Protein 1U20 (pdb70)

Solvent-accessible surface area: 18118 Å² total; per-residue (Å²): 206,93,75,74,51,97,120,16,62,57,129,114,1,53,85,75,95,76,63,48,12,6,0,27,1,0,0,5,0,57,10,158,45,107,0,91,124,136,19,67,10,101,45,2,0,1,0,3,0,42,36,6,0,40,0,0,5,1,6,13,144,13,70,54,222,87,39,61,6,22,101,11,0,24,58,46,0,72,91,14,0,2,88,21,2,71,126,19,66,11,62,62,121,17,44,88,30,4,31,10,67,44,72,116,70,31,22,0,26,0,2,1,3,35,98,15,129,53,84,56,0,82,118,2,10,41,52,5,25,122,10,125,10,33,3,29,40,2,4,6,21,1,21,5,1,8,18,61,30,195,89,191,49,0,0,0,0,4,0,0,53,9,32,23,49,48,22,4,58,67,12,0,32,90,0,0,89,46,43,147,15,13,136,93,86,66,6,94,82,10,33,138,15,9,153,111,101,122,138,32,66,46,130,98,0,74,125,64,149,67,38,105,8,8,0,29,0,0,0,7,0,54,8,158,44,111,0,105,130,135,13,64,10,103,46,2,0,4,1,5,0,34,40,7,0,46,0,0,2,3,5,13,134,9,78,60,221,107,35,62,4,25,59,5,0,92,125,38,2,79,70,8,2,1,76,4,6,64,88,9,103,10,53,111,124,16,38,94,41,5,17,4,120,60,153,124,53,101,34,1,29,0,3,0,4,30,101,12,144,55,96,39,0,81,82,2,10,40,54,6,33,114,9,150,3,34,3,43,54,2,4,5,22,1,20,5,2,9,19,60,33,181,93,174,44,0,0,0,0,0,0,1,51,10,31,25,49,72,40,4,65,67,11,0,33,87,0,0,104,60,50,72,15,11,140,93,85,67,7,99,87,8,36,152,16,19,147,118

CATH classification: 3.90.79.10

InterPro domains:
  IPR000086 NUDIX hydrolase domain [PS51462] (39-187)
  IPR015797 NUDIX hydrolase-like domain superfamily [SSF55811] (31-191)
  IPR054754 U8 snoRNA-decapping enzyme NudT16 [PF22327] (34-195)
  IPR054754 U8 snoRNA-decapping enzyme NudT16 [PTHR31699] (18-210)

GO terms:
  GO:0050897 cobalt ion binding (F, IDA)
  GO:0000287 magnesium ion binding (F, IDA)
  GO:0005634 nucleus (C, IDA)
  GO:0005730 nucleolus (C, IDA)
  GO:0030145 manganese ion binding (F, IDA)
  GO:0030515 snoRNA binding (F, IDA)
  GO:0042803 protein homodimerization activity (F, IDA)
  GO:2000233 negative regulation of rRNA processing (P, IDA)
  GO:0016077 sno(s)RNA catabolic process (P, IDA)
  GO:0140933 5'-(N(7)-methylguanosine 5'-triphospho)-[mRNA] hydrolase activity (F, IDA)

Secondary structure (DSSP, 8-state):
----SEE--HHHHHS-SS-EEEEEEEEEEE---EETTTEE--EEEEEEEETTS-EE-SEEEE-TTTS-HHHHHHHHHHHHH-GGGGG----GGGEEEEEEE-TTS-EEEEEEEEE--HHHHHHHHHHHTTSTTBTTTEEEEEEPP-SB-TTSSTBHHHHTTS-B-TTHHHHHHHHHHHTTSS-HHHHHHHHHHHH-/-EEE-HHHHHH-SS-EEEEEEEEEEEEEEEETTTEEEEEEEEEEEETTS-EE-SEEE--TTTS-HHHHHHHHHHHHH-GGGGG----GGGEEEEEEE-SSS-EEEEEEEEE--HHHHHHHHHHHTTSTTBTTTEEEEEEPP--B-TTSSTBHHHHTTS-B-TTHHHHHHHHHHHTTSS-HHHHHHHHHHHT-

Structure (mmCIF, N/CA/C/O backbone):
data_1U20
#
_entry.id   1U20
#
_cell.length_a   49.188
_cell.length_b   82.990
_cell.length_c   111.063
_cell.angle_alpha   90.00
_cell.angle_beta   90.00
_cell.angle_gamma   90.00
#
_symmetry.space_group_name_H-M   'P 21 21 21'
#
loop_
_entity.id
_entity.type
_entity.pdbx_description
1 polymer 'U8 snoRNA-binding protein X29'
2 non-polymer GLYCEROL
3 water water
#
loop_
_atom_site.group_PDB
_atom_site.id
_atom_site.type_symbol
_atom_site.label_atom_id
_atom_site.label_alt_id
_atom_site.label_comp_id
_atom_site.label_asym_id
_atom_site.label_entity_id
_atom_site.label_seq_id
_atom_site.pdbx_PDB_ins_code
_atom_site.Cartn_x
_atom_site.Cartn_y
_atom_site.Cartn_z
_atom_site.occupancy
_atom_site.B_iso_or_equiv
_atom_site.auth_seq_id
_atom_site.auth_comp_id
_atom_site.auth_asym_id
_atom_site.auth_atom_id
_atom_site.pdbx_PDB_model_num
ATOM 1 N N . ASP A 1 14 ? 46.131 63.335 8.290 1.00 67.37 14 ASP A N 1
ATOM 2 C CA . ASP A 1 14 ? 45.414 64.311 9.177 1.00 67.26 14 ASP A CA 1
ATOM 3 C C . ASP A 1 14 ? 43.895 64.196 9.093 1.00 67.73 14 ASP A C 1
ATOM 4 O O . ASP A 1 14 ? 43.185 64.595 10.019 1.00 67.83 14 ASP A O 1
ATOM 9 N N . LYS A 1 15 ? 43.404 63.668 7.975 1.00 68.02 15 LYS A N 1
ATOM 10 C CA . LYS A 1 15 ? 41.979 63.419 7.808 1.00 68.50 15 LYS A CA 1
ATOM 11 C C . LYS A 1 15 ? 41.570 62.171 8.599 1.00 68.86 15 LYS A C 1
ATOM 12 O O . LYS A 1 15 ? 42.371 61.249 8.757 1.00 68.71 15 LYS A O 1
ATOM 14 N N . PRO A 1 16 ? 40.341 62.146 9.121 1.00 69.25 16 PRO A N 1
ATOM 15 C CA . PRO A 1 16 ? 39.825 60.951 9.807 1.00 69.54 16 PRO A CA 1
ATOM 16 C C . PRO A 1 16 ? 39.415 59.841 8.827 1.00 69.74 16 PRO A C 1
ATOM 17 O O . PRO A 1 16 ? 39.193 60.104 7.635 1.00 69.68 16 PRO A O 1
ATOM 21 N N . ARG A 1 17 ? 39.333 58.612 9.336 1.00 69.90 17 ARG A N 1
ATOM 22 C CA . ARG A 1 17 ? 38.889 57.465 8.550 1.00 69.85 17 ARG A CA 1
ATOM 23 C C . ARG A 1 17 ? 37.724 56.758 9.242 1.00 69.74 17 ARG A C 1
ATOM 24 O O . ARG A 1 17 ? 37.402 57.068 10.394 1.00 69.43 17 ARG A O 1
ATOM 26 N N . PRO A 1 18 ? 37.097 55.822 8.527 1.00 69.69 18 PRO A N 1
ATOM 27 C CA . PRO A 1 18 ? 35.972 55.044 9.047 1.00 69.79 18 PRO A CA 1
ATOM 28 C C . PRO A 1 18 ? 36.322 54.419 10.394 1.00 69.80 18 PRO A C 1
ATOM 29 O O . PRO A 1 18 ? 37.283 53.657 10.502 1.00 69.75 18 PRO A O 1
ATOM 31 N N . ARG A 1 19 ? 35.547 54.753 11.419 1.00 69.89 19 ARG A N 1
ATOM 32 C CA . ARG A 1 19 ? 35.866 54.351 12.791 1.00 70.09 19 ARG A CA 1
ATOM 33 C C . ARG A 1 19 ? 34.609 54.051 13.612 1.00 70.46 19 ARG A C 1
ATOM 34 O O . ARG A 1 19 ? 33.536 54.620 13.370 1.00 70.50 19 ARG A O 1
ATOM 49 N N . ASN A 1 20 ? 34.765 53.160 14.587 1.00 70.98 20 ASN A N 1
ATOM 50 C CA . ASN A 1 20 ? 33.708 52.804 15.524 1.00 71.45 20 ASN A CA 1
ATOM 51 C C . ASN A 1 20 ? 33.298 54.025 16.353 1.00 71.57 20 ASN A C 1
ATOM 52 O O . ASN A 1 20 ? 34.135 54.859 16.687 1.00 71.92 20 ASN A O 1
ATOM 57 N N . ILE A 1 21 ? 32.008 54.138 16.656 1.00 71.42 21 ILE A N 1
ATOM 58 C CA . ILE A 1 21 ? 31.490 55.215 17.491 1.00 71.40 21 ILE A CA 1
ATOM 59 C C . ILE A 1 21 ? 30.334 54.694 18.324 1.00 71.57 21 ILE A C 1
ATOM 60 O O . ILE A 1 21 ? 29.564 53.848 17.862 1.00 71.57 21 ILE A O 1
ATOM 62 N N . SER A 1 22 ? 30.215 55.197 19.550 1.00 71.71 22 SER A N 1
ATOM 63 C CA . SER A 1 22 ? 29.107 54.824 20.431 1.00 71.98 22 SER A CA 1
ATOM 64 C C . SER A 1 22 ? 27.782 55.375 19.906 1.00 72.18 22 SER A C 1
ATOM 65 O O . SER A 1 22 ? 27.740 56.459 19.314 1.00 72.00 22 SER A O 1
ATOM 68 N N . ARG A 1 23 ? 26.711 54.619 20.134 1.00 72.50 23 ARG A N 1
ATOM 69 C CA . ARG A 1 23 ? 25.364 55.014 19.733 1.00 73.10 23 ARG A CA 1
ATOM 70 C C . ARG A 1 23 ? 24.966 56.386 20.291 1.00 74.16 23 ARG A C 1
ATOM 71 O O . ARG A 1 23 ? 24.434 57.233 19.562 1.00 74.06 23 ARG A O 1
ATOM 79 N N . GLU A 1 24 ? 25.228 56.598 21.581 1.00 75.23 24 GLU A N 1
ATOM 80 C CA . GLU A 1 24 ? 24.868 57.854 22.235 1.00 76.28 24 GLU A CA 1
ATOM 81 C C . GLU A 1 24 ? 25.578 59.047 21.618 1.00 76.33 24 GLU A C 1
ATOM 82 O O . GLU A 1 24 ? 24.965 60.091 21.368 1.00 76.09 24 GLU A O 1
ATOM 88 N N . GLU A 1 25 ? 26.870 58.877 21.360 1.00 76.80 25 GLU A N 1
ATOM 89 C CA . GLU A 1 25 ? 27.669 59.929 20.754 1.00 77.39 25 GLU A CA 1
ATOM 90 C C . GLU A 1 25 ? 27.175 60.251 19.351 1.00 77.51 25 GLU A C 1
ATOM 91 O O . GLU A 1 25 ? 27.011 61.421 19.008 1.00 77.56 25 GLU A O 1
ATOM 97 N N . SER A 1 26 ? 26.933 59.208 18.553 1.00 77.67 26 SER A N 1
ATOM 98 C CA . SER A 1 26 ? 26.510 59.365 17.161 1.00 77.49 26 SER A CA 1
ATOM 99 C C . SER A 1 26 ? 25.207 60.148 17.068 1.00 77.74 26 SER A C 1
ATOM 100 O O . SER A 1 26 ? 25.023 60.955 16.158 1.00 77.68 26 SER A O 1
ATOM 103 N N . LEU A 1 27 ? 24.312 59.899 18.019 1.00 78.15 27 LEU A N 1
ATOM 104 C CA . LEU A 1 27 ? 23.025 60.583 18.082 1.00 78.86 27 LEU A CA 1
ATOM 105 C C . LEU A 1 27 ? 23.152 62.025 18.577 1.00 79.37 27 LEU A C 1
ATOM 106 O O . LEU A 1 27 ? 22.363 62.892 18.182 1.00 79.36 27 LEU A O 1
ATOM 111 N N . GLN A 1 28 ? 24.147 62.271 19.432 1.00 79.83 28 GLN A N 1
ATOM 112 C CA . GLN A 1 28 ? 24.402 63.604 19.991 1.00 80.27 28 GLN A CA 1
ATOM 113 C C . GLN A 1 28 ? 25.303 64.476 19.098 1.00 80.40 28 GLN A C 1
ATOM 114 O O . GLN A 1 28 ? 26.320 65.010 19.562 1.00 80.54 28 GLN A O 1
ATOM 116 N N . LEU A 1 29 ? 24.929 64.608 17.822 1.00 80.45 29 LEU A N 1
ATOM 117 C CA . LEU A 1 29 ? 25.644 65.474 16.874 1.00 80.38 29 LEU A CA 1
ATOM 118 C C . LEU A 1 29 ? 24.812 65.811 15.637 1.00 80.08 29 LEU A C 1
ATOM 119 O O . LEU A 1 29 ? 23.795 65.166 15.368 1.00 80.25 29 LEU A O 1
ATOM 124 N N . GLU A 1 30 ? 25.264 66.814 14.883 1.00 79.39 30 GLU A N 1
ATOM 125 C CA . GLU A 1 30 ? 24.571 67.266 13.674 1.00 78.37 30 GLU A CA 1
ATOM 126 C C . GLU A 1 30 ? 25.505 67.300 12.458 1.00 77.26 30 GLU A C 1
ATOM 127 O O . GLU A 1 30 ? 26.731 67.295 12.609 1.00 77.15 30 GLU A O 1
ATOM 129 N N . GLY A 1 31 ? 24.914 67.322 11.259 1.00 75.89 31 GLY A N 1
ATOM 130 C CA . GLY A 1 31 ? 25.669 67.322 10.010 1.00 73.66 31 GLY A CA 1
ATOM 131 C C . GLY A 1 31 ? 25.881 65.944 9.389 1.00 72.03 31 GLY A C 1
ATOM 132 O O . GLY A 1 31 ? 26.287 65.836 8.226 1.00 72.12 31 GLY A O 1
ATOM 133 N N . TYR A 1 32 ? 25.608 64.895 10.167 1.00 69.94 32 TYR A N 1
ATOM 134 C CA . TYR A 1 32 ? 25.828 63.513 9.745 1.00 67.40 32 TYR A CA 1
ATOM 135 C C . TYR A 1 32 ? 24.503 62.822 9.442 1.00 65.10 32 TYR A C 1
ATOM 136 O O . TYR A 1 32 ? 23.537 62.959 10.200 1.00 65.07 32 TYR A O 1
ATOM 145 N N . LYS A 1 33 ? 24.460 62.087 8.331 1.00 60.88 33 LYS A N 1
ATOM 146 C CA . LYS A 1 33 ? 23.287 61.294 7.969 1.00 57.33 33 LYS A CA 1
ATOM 147 C C . LYS A 1 33 ? 23.320 59.940 8.683 1.00 55.02 33 LYS A C 1
ATOM 148 O O . LYS A 1 33 ? 24.396 59.380 8.911 1.00 54.72 33 LYS A O 1
ATOM 150 N N . HIS A 1 34 ? 22.145 59.426 9.044 1.00 51.67 34 HIS A N 1
ATOM 151 C CA . HIS A 1 34 ? 22.044 58.144 9.743 1.00 48.89 34 HIS A CA 1
ATOM 152 C C . HIS A 1 34 ? 21.455 57.042 8.868 1.00 46.50 34 HIS A C 1
ATOM 153 O O . HIS A 1 34 ? 20.470 57.263 8.179 1.00 45.75 34 HIS A O 1
ATOM 160 N N . ALA A 1 35 ? 22.083 55.866 8.899 1.00 43.72 35 ALA A N 1
ATOM 161 C CA . ALA A 1 35 ? 21.594 54.688 8.182 1.00 40.96 35 ALA A CA 1
ATOM 162 C C . ALA A 1 35 ? 21.547 53.462 9.094 1.00 39.09 35 ALA A C 1
ATOM 163 O O . ALA A 1 35 ? 22.393 53.303 9.966 1.00 38.61 35 ALA A O 1
ATOM 165 N N . CYS A 1 36 ? 20.548 52.611 8.886 1.00 36.61 36 CYS A N 1
ATOM 166 C CA . CYS A 1 36 ? 20.370 51.404 9.679 1.00 35.00 36 CYS A CA 1
ATOM 167 C C . CYS A 1 36 ? 20.246 50.178 8.762 1.00 33.58 36 CYS A C 1
ATOM 168 O O . CYS A 1 36 ? 19.461 50.170 7.815 1.00 32.49 36 CYS A O 1
ATOM 171 N N . HIS A 1 37 ? 21.028 49.147 9.054 1.00 32.38 37 HIS A N 1
ATOM 172 C CA . HIS A 1 37 ? 20.979 47.908 8.288 1.00 31.47 37 HIS A CA 1
ATOM 173 C C . HIS A 1 37 ? 20.953 46.728 9.235 1.00 31.15 37 HIS A C 1
ATOM 174 O O . HIS A 1 37 ? 21.427 46.813 10.376 1.00 31.10 37 HIS A O 1
ATOM 181 N N . ALA A 1 38 ? 20.405 45.614 8.765 1.00 30.53 38 ALA A N 1
ATOM 182 C CA . ALA A 1 38 ? 20.277 44.444 9.612 1.00 29.38 38 ALA A CA 1
ATOM 183 C C . ALA A 1 38 ? 20.675 43.152 8.928 1.00 28.31 38 ALA A C 1
ATOM 184 O O . ALA A 1 38 ? 20.414 42.940 7.742 1.00 27.49 38 ALA A O 1
ATOM 186 N N . LEU A 1 39 ? 21.282 42.286 9.722 1.00 27.65 39 LEU A N 1
ATOM 187 C CA . LEU A 1 39 ? 21.456 40.897 9.376 1.00 27.18 39 LEU A CA 1
ATOM 188 C C . LEU A 1 39 ? 20.314 40.104 10.009 1.00 27.33 39 LEU A C 1
ATOM 189 O O . LEU A 1 39 ? 20.203 40.020 11.240 1.00 27.40 39 LEU A O 1
ATOM 194 N N . LEU A 1 40 ? 19.476 39.521 9.165 1.00 27.16 40 LEU A N 1
ATOM 195 C CA . LEU A 1 40 ? 18.421 38.612 9.607 1.00 27.57 40 LEU A CA 1
ATOM 196 C C . LEU A 1 40 ? 18.934 37.218 9.334 1.00 28.15 40 LEU A C 1
ATOM 197 O O . LEU A 1 40 ? 19.505 36.961 8.254 1.00 28.22 40 LEU A O 1
ATOM 202 N N . HIS A 1 41 ? 18.769 36.322 10.302 1.00 28.02 41 HIS A N 1
ATOM 203 C CA . HIS A 1 41 ? 19.331 34.979 10.173 1.00 29.03 41 HIS A CA 1
ATOM 204 C C . HIS A 1 41 ? 18.529 33.925 10.935 1.00 29.11 41 HIS A C 1
ATOM 205 O O . HIS A 1 41 ? 17.732 34.258 11.814 1.00 29.63 41 HIS A O 1
ATOM 212 N N . ALA A 1 42 ? 18.768 32.662 10.609 1.00 28.66 42 ALA A N 1
ATOM 213 C CA . ALA A 1 42 ? 18.039 31.561 11.234 1.00 29.22 42 ALA A CA 1
ATOM 214 C C . ALA A 1 42 ? 18.857 30.281 11.140 1.00 29.21 42 ALA A C 1
ATOM 215 O O . ALA A 1 42 ? 19.560 30.088 10.161 1.00 29.16 42 ALA A O 1
ATOM 217 N N . PRO A 1 43 ? 18.756 29.390 12.134 1.00 29.00 43 PRO A N 1
ATOM 218 C CA . PRO A 1 43 ? 19.506 28.133 12.090 1.00 28.86 43 PRO A CA 1
ATOM 219 C C . PRO A 1 43 ? 18.888 27.264 11.003 1.00 28.54 43 PRO A C 1
ATOM 220 O O . PRO A 1 43 ? 17.700 27.411 10.706 1.00 27.52 43 PRO A O 1
ATOM 224 N N . SER A 1 44 ? 19.688 26.381 10.420 1.00 28.68 44 SER A N 1
ATOM 225 C CA . SER A 1 44 ? 19.205 25.463 9.399 1.00 29.34 44 SER A CA 1
ATOM 226 C C . SER A 1 44 ? 19.887 24.124 9.587 1.00 29.74 44 SER A C 1
ATOM 227 O O . SER A 1 44 ? 21.063 24.074 9.978 1.00 29.86 44 SER A O 1
ATOM 230 N N . GLN A 1 45 ? 19.149 23.059 9.280 1.00 29.56 45 GLN A N 1
ATOM 231 C CA . GLN A 1 45 ? 19.655 21.694 9.304 1.00 30.95 45 GLN A CA 1
ATOM 232 C C . GLN A 1 45 ? 20.046 21.215 7.915 1.00 30.15 45 GLN A C 1
ATOM 233 O O . GLN A 1 45 ? 20.615 20.147 7.782 1.00 30.42 45 GLN A O 1
ATOM 239 N N . ALA A 1 46 ? 19.758 22.009 6.887 1.00 28.94 46 ALA A N 1
ATOM 240 C CA . ALA A 1 46 ? 20.067 21.619 5.519 1.00 28.48 46 ALA A CA 1
ATOM 241 C C . ALA A 1 46 ? 21.551 21.305 5.324 1.00 28.68 46 ALA A C 1
ATOM 242 O O . ALA A 1 46 ? 22.421 21.806 6.051 1.00 28.23 46 ALA A O 1
ATOM 244 N N . LYS A 1 47 ? 21.839 20.505 4.307 1.00 28.88 47 LYS A N 1
ATOM 245 C CA . LYS A 1 47 ? 23.216 20.163 3.982 1.00 29.67 47 LYS A CA 1
ATOM 246 C C . LYS A 1 47 ? 23.448 20.223 2.474 1.00 29.04 47 LYS A C 1
ATOM 247 O O . LYS A 1 47 ? 22.713 19.609 1.703 1.00 27.74 47 LYS A O 1
ATOM 253 N N . LEU A 1 48 ? 24.469 20.975 2.069 1.00 28.28 48 LEU A N 1
ATOM 254 C CA . LEU A 1 48 ? 24.841 21.044 0.663 1.00 27.97 48 LEU A CA 1
ATOM 255 C C . LEU A 1 48 ? 25.493 19.729 0.242 1.00 28.42 48 LEU A C 1
ATOM 256 O O . LEU A 1 48 ? 26.344 19.220 0.956 1.00 27.79 48 LEU A O 1
ATOM 261 N N . PHE A 1 49 ? 25.102 19.212 -0.921 1.00 29.71 49 PHE A N 1
ATOM 262 C CA . PHE A 1 49 ? 25.629 17.967 -1.463 1.00 31.77 49 PHE A CA 1
ATOM 263 C C . PHE A 1 49 ? 25.485 16.833 -0.441 1.00 33.16 49 PHE A C 1
ATOM 264 O O . PHE A 1 49 ? 26.242 15.880 -0.467 1.00 33.42 49 PHE A O 1
ATOM 272 N N . ASP A 1 50 ? 24.526 16.985 0.468 1.00 35.07 50 ASP A N 1
ATOM 273 C CA . ASP A 1 50 ? 24.265 16.043 1.569 1.00 37.41 50 ASP A CA 1
ATOM 274 C C . ASP A 1 50 ? 25.376 15.878 2.582 1.00 37.62 50 ASP A C 1
ATOM 275 O O . ASP A 1 50 ? 25.326 14.952 3.378 1.00 37.52 50 ASP A O 1
ATOM 280 N N . ARG A 1 51 ? 26.385 16.743 2.553 1.00 38.10 51 ARG A N 1
ATOM 281 C CA . ARG A 1 51 ? 27.494 16.604 3.495 1.00 38.48 51 ARG A CA 1
ATOM 282 C C . ARG A 1 51 ? 28.002 17.906 4.095 1.00 37.54 51 ARG A C 1
ATOM 283 O O . ARG A 1 51 ? 28.548 17.904 5.193 1.00 38.61 51 ARG A O 1
ATOM 291 N N . VAL A 1 52 ? 27.805 19.023 3.397 1.00 36.01 52 VAL A N 1
ATOM 292 C CA . VAL A 1 52 ? 28.293 20.312 3.880 1.00 33.57 52 VAL A CA 1
ATOM 293 C C . VAL A 1 52 ? 27.165 21.076 4.590 1.00 33.12 52 VAL A C 1
ATOM 294 O O . VAL A 1 52 ? 26.252 21.602 3.934 1.00 33.18 52 VAL A O 1
ATOM 298 N N . PRO A 1 53 ? 27.205 21.132 5.924 1.00 32.06 53 PRO A N 1
ATOM 299 C CA . PRO A 1 53 ? 26.152 21.825 6.673 1.00 31.08 53 PRO A CA 1
ATOM 300 C C . PRO A 1 53 ? 26.054 23.313 6.320 1.00 30.26 53 PRO A C 1
ATOM 301 O O . PRO A 1 53 ? 27.061 24.015 6.201 1.00 28.84 53 PRO A O 1
ATOM 305 N N . ILE A 1 54 ? 24.823 23.764 6.112 1.00 29.55 54 ILE A N 1
ATOM 306 C CA . ILE A 1 54 ? 24.532 25.181 5.867 1.00 28.82 54 ILE A CA 1
ATOM 307 C C . ILE A 1 54 ? 24.756 25.890 7.186 1.00 28.97 54 ILE A C 1
ATOM 308 O O . ILE A 1 54 ? 25.295 27.010 7.226 1.00 28.00 54 ILE A O 1
ATOM 313 N N . ARG A 1 55 ? 24.378 25.196 8.262 1.00 27.61 55 ARG A N 1
ATOM 314 C CA . ARG A 1 55 ? 24.509 25.689 9.641 1.00 28.57 55 ARG A CA 1
ATOM 315 C C . ARG A 1 55 ? 23.534 26.820 9.924 1.00 28.16 55 ARG A C 1
ATOM 316 O O . ARG A 1 55 ? 22.733 26.748 10.850 1.00 28.21 55 ARG A O 1
ATOM 324 N N . ARG A 1 56 ? 23.578 27.864 9.107 1.00 27.29 56 ARG A N 1
ATOM 325 C CA . ARG A 1 56 ? 22.728 29.016 9.355 1.00 27.09 56 ARG A CA 1
ATOM 326 C C . ARG A 1 56 ? 22.493 29.837 8.091 1.00 26.14 56 ARG A C 1
ATOM 327 O O . ARG A 1 56 ? 23.386 29.992 7.258 1.00 25.37 56 ARG A O 1
ATOM 335 N N . VAL A 1 57 ? 21.282 30.366 7.970 1.00 25.32 57 VAL A N 1
ATOM 336 C CA . VAL A 1 57 ? 20.917 31.201 6.844 1.00 25.11 57 VAL A CA 1
ATOM 337 C C . VAL A 1 57 ? 21.059 32.687 7.189 1.00 26.08 57 VAL A C 1
ATOM 338 O O . VAL A 1 57 ? 20.355 33.198 8.063 1.00 26.27 57 VAL A O 1
ATOM 342 N N . LEU A 1 58 ? 21.967 33.369 6.490 1.00 25.05 58 LEU A N 1
ATOM 343 C CA . LEU A 1 58 ? 22.212 34.808 6.703 1.00 24.52 58 LEU A CA 1
ATOM 344 C C . LEU A 1 58 ? 21.809 35.530 5.440 1.00 24.42 58 LEU A C 1
ATOM 345 O O . LEU A 1 58 ? 22.302 35.199 4.347 1.00 24.14 58 LEU A O 1
ATOM 350 N N . LEU A 1 59 ? 20.901 36.494 5.566 1.00 24.33 59 LEU A N 1
ATOM 351 C CA . LEU A 1 59 ? 20.420 37.226 4.394 1.00 24.97 59 LEU A CA 1
ATOM 352 C C . LEU A 1 59 ? 21.262 38.446 4.076 1.00 24.92 59 LEU A C 1
ATOM 353 O O . LEU A 1 59 ? 21.548 39.253 4.951 1.00 24.39 59 LEU A O 1
ATOM 358 N N . MET A 1 60 ? 21.632 38.580 2.804 1.00 24.19 60 MET A N 1
ATOM 359 C CA . MET A 1 60 ? 22.236 39.803 2.291 1.00 24.11 60 MET A CA 1
ATOM 360 C C . MET A 1 60 ? 21.500 40.045 0.970 1.00 25.24 60 MET A C 1
ATOM 361 O O . MET A 1 60 ? 20.551 39.310 0.640 1.00 24.24 60 MET A O 1
ATOM 366 N N . MET A 1 61 ? 21.896 41.071 0.226 1.00 24.91 61 MET A N 1
ATOM 367 C CA . MET A 1 61 ? 21.228 41.354 -1.034 1.00 25.12 61 MET A CA 1
ATOM 368 C C . MET A 1 61 ? 22.162 42.020 -2.013 1.00 24.58 61 MET A C 1
ATOM 369 O O . MET A 1 61 ? 23.182 42.597 -1.616 1.00 24.22 61 MET A O 1
ATOM 374 N N . MET A 1 62 ? 21.770 41.962 -3.287 1.00 24.68 62 MET A N 1
ATOM 375 C CA . MET A 1 62 ? 22.430 42.704 -4.345 1.00 24.40 62 MET A CA 1
ATOM 376 C C . MET A 1 62 ? 21.699 44.036 -4.398 1.00 24.32 62 MET A C 1
ATOM 377 O O . MET A 1 62 ? 20.480 44.063 -4.467 1.00 24.33 62 MET A O 1
ATOM 382 N N . ARG A 1 63 ? 22.445 45.131 -4.357 1.00 23.99 63 ARG A N 1
ATOM 383 C CA . ARG A 1 63 ? 21.864 46.472 -4.411 1.00 23.06 63 ARG A CA 1
ATOM 384 C C . ARG A 1 63 ? 21.742 47.026 -5.823 1.00 22.58 63 ARG A C 1
ATOM 385 O O . ARG A 1 63 ? 22.364 46.534 -6.764 1.00 22.82 63 ARG A O 1
ATOM 393 N N . PHE A 1 64 ? 20.956 48.092 -5.949 1.00 22.50 64 PHE A N 1
ATOM 394 C CA . PHE A 1 64 ? 20.811 48.836 -7.194 1.00 22.97 64 PHE A CA 1
ATOM 395 C C . PHE A 1 64 ? 22.181 49.276 -7.708 1.00 22.71 64 PHE A C 1
ATOM 396 O O . PHE A 1 64 ? 22.375 49.414 -8.906 1.00 22.74 64 PHE A O 1
ATOM 404 N N . ASP A 1 65 ? 23.136 49.464 -6.804 1.00 22.30 65 ASP A N 1
ATOM 405 C CA . ASP A 1 65 ? 24.433 49.969 -7.216 1.00 23.84 65 ASP A CA 1
ATOM 406 C C . ASP A 1 65 ? 25.412 48.850 -7.564 1.00 23.62 65 ASP A C 1
ATOM 407 O O . ASP A 1 65 ? 26.595 49.105 -7.779 1.00 23.51 65 ASP A O 1
ATOM 412 N N . GLY A 1 66 ? 24.906 47.621 -7.662 1.00 23.16 66 GLY A N 1
ATOM 413 C CA . GLY A 1 66 ? 25.740 46.505 -8.096 1.00 22.28 66 GLY A CA 1
ATOM 414 C C . GLY A 1 66 ? 26.614 45.925 -7.012 1.00 21.63 66 GLY A C 1
ATOM 415 O O . GLY A 1 66 ? 27.488 45.088 -7.303 1.00 21.28 66 GLY A O 1
ATOM 416 N N . ARG A 1 67 ? 26.399 46.364 -5.768 1.00 21.30 67 ARG A N 1
ATOM 417 C CA . ARG A 1 67 ? 27.206 45.888 -4.644 1.00 21.95 67 ARG A CA 1
ATOM 418 C C . ARG A 1 67 ? 26.350 45.056 -3.706 1.00 22.30 67 ARG A C 1
ATOM 419 O O . ARG A 1 67 ? 25.125 45.215 -3.680 1.00 20.78 67 ARG A O 1
ATOM 427 N N . LEU A 1 68 ? 26.999 44.177 -2.936 1.00 22.43 68 LEU A N 1
ATOM 428 C CA . LEU A 1 68 ? 26.308 43.407 -1.918 1.00 23.45 68 LEU A CA 1
ATOM 429 C C . LEU A 1 68 ? 26.214 44.266 -0.673 1.00 23.86 68 LEU A C 1
ATOM 430 O O . LEU A 1 68 ? 27.117 45.070 -0.387 1.00 24.38 68 LEU A O 1
ATOM 435 N N . GLY A 1 69 ? 25.132 44.087 0.078 1.00 24.07 69 GLY A N 1
ATOM 436 C CA . GLY A 1 69 ? 24.935 44.835 1.316 1.00 24.55 69 GLY A CA 1
ATOM 437 C C . GLY A 1 69 ? 23.870 44.152 2.159 1.00 24.61 69 GLY A C 1
ATOM 438 O O . GLY A 1 69 ? 23.303 43.151 1.734 1.00 24.67 69 GLY A O 1
ATOM 439 N N . PHE A 1 70 ? 23.594 44.707 3.332 1.00 24.41 70 PHE A N 1
ATOM 440 C CA . PHE A 1 70 ? 22.531 44.221 4.209 1.00 24.15 70 PHE A CA 1
ATOM 441 C C . PHE A 1 70 ? 21.283 45.071 3.977 1.00 24.99 70 PHE A C 1
ATOM 442 O O . PHE A 1 70 ? 21.407 46.243 3.687 1.00 25.41 70 PHE A O 1
ATOM 450 N N . PRO A 1 71 ? 20.078 44.499 4.104 1.00 25.62 71 PRO A N 1
ATOM 451 C CA . PRO A 1 71 ? 18.865 45.301 3.936 1.00 26.47 71 PRO A CA 1
ATOM 452 C C . PRO A 1 71 ? 18.801 46.424 4.971 1.00 27.76 71 PRO A C 1
ATOM 453 O O . PRO A 1 71 ? 19.320 46.276 6.076 1.00 26.71 71 PRO A O 1
ATOM 457 N N . GLY A 1 72 ? 18.154 47.522 4.601 1.00 29.44 72 GLY A N 1
ATOM 458 C CA . GLY A 1 72 ? 18.040 48.693 5.459 1.00 31.38 72 GLY A CA 1
ATOM 459 C C . GLY A 1 72 ? 18.170 49.960 4.623 1.00 33.75 72 GLY A C 1
ATOM 460 O O . GLY A 1 72 ? 17.970 49.930 3.396 1.00 33.75 72 GLY A O 1
ATOM 461 N N . GLY A 1 73 ? 18.509 51.071 5.277 1.00 35.34 73 GLY A N 1
ATOM 462 C CA . GLY A 1 73 ? 18.703 52.338 4.589 1.00 37.65 73 GLY A CA 1
ATOM 463 C C . GLY A 1 73 ? 18.762 53.559 5.504 1.00 39.13 73 GLY A C 1
ATOM 464 O O . GLY A 1 73 ? 18.898 53.443 6.726 1.00 37.63 73 GLY A O 1
ATOM 465 N N . PHE A 1 74 ? 18.659 54.734 4.894 1.00 41.49 74 PHE A N 1
ATOM 466 C CA . PHE A 1 74 ? 18.747 55.998 5.625 1.00 44.31 74 PHE A CA 1
ATOM 467 C C . PHE A 1 74 ? 17.587 56.176 6.597 1.00 45.93 74 PHE A C 1
ATOM 468 O O . PHE A 1 74 ? 16.460 55.794 6.295 1.00 45.84 74 PHE A O 1
ATOM 476 N N . VAL A 1 75 ? 17.887 56.730 7.773 1.00 48.50 75 VAL A N 1
ATOM 477 C CA . VAL A 1 75 ? 16.911 56.904 8.849 1.00 50.99 75 VAL A CA 1
ATOM 478 C C . VAL A 1 75 ? 17.001 58.323 9.406 1.00 52.92 75 VAL A C 1
ATOM 479 O O . VAL A 1 75 ? 18.097 58.827 9.675 1.00 53.19 75 VAL A O 1
ATOM 483 N N . ASP A 1 76 ? 15.848 58.960 9.587 1.00 54.94 76 ASP A N 1
ATOM 484 C CA . ASP A 1 76 ? 15.798 60.282 10.198 1.00 56.97 76 ASP A CA 1
ATOM 485 C C . ASP A 1 76 ? 15.804 60.170 11.730 1.00 57.83 76 ASP A C 1
ATOM 486 O O . ASP A 1 76 ? 14.864 59.638 12.333 1.00 58.09 76 ASP A O 1
ATOM 491 N N . THR A 1 77 ? 16.873 60.663 12.351 1.00 58.88 77 THR A N 1
ATOM 492 C CA . THR A 1 77 ? 17.013 60.615 13.808 1.00 60.15 77 THR A CA 1
ATOM 493 C C . THR A 1 77 ? 15.974 61.496 14.532 1.00 60.66 77 THR A C 1
ATOM 494 O O . THR A 1 77 ? 15.654 61.260 15.703 1.00 60.60 77 THR A O 1
ATOM 498 N N . ARG A 1 78 ? 15.450 62.498 13.826 1.00 61.21 78 ARG A N 1
ATOM 499 C CA . ARG A 1 78 ? 14.398 63.364 14.365 1.00 61.77 78 ARG A CA 1
ATOM 500 C C . ARG A 1 78 ? 13.062 62.629 14.458 1.00 61.64 78 ARG A C 1
ATOM 501 O O . ARG A 1 78 ? 12.468 62.561 15.536 1.00 61.91 78 ARG A O 1
ATOM 509 N N . ASP A 1 79 ? 12.604 62.091 13.323 1.00 61.38 79 ASP A N 1
ATOM 510 C CA . ASP A 1 79 ? 11.273 61.481 13.197 1.00 60.91 79 ASP A CA 1
ATOM 511 C C . ASP A 1 79 ? 11.007 60.353 14.205 1.00 60.22 79 ASP A C 1
ATOM 512 O O . ASP A 1 79 ? 10.259 60.538 15.172 1.00 60.21 79 ASP A O 1
ATOM 514 N N . ILE A 1 80 ? 11.623 59.195 13.977 1.00 59.02 80 ILE A N 1
ATOM 515 C CA . ILE A 1 80 ? 11.436 58.048 14.853 1.00 57.62 80 ILE A CA 1
ATOM 516 C C . ILE A 1 80 ? 12.770 57.544 15.404 1.00 56.53 80 ILE A C 1
ATOM 517 O O . ILE A 1 80 ? 13.829 58.111 15.119 1.00 56.30 80 ILE A O 1
ATOM 519 N N . SER A 1 81 ? 12.710 56.484 16.202 1.00 55.23 81 SER A N 1
ATOM 520 C CA . SER A 1 81 ? 13.908 55.883 16.773 1.00 54.20 81 SER A CA 1
ATOM 521 C C . SER A 1 81 ? 14.705 55.146 15.692 1.00 53.37 81 SER A C 1
ATOM 522 O O . SER A 1 81 ? 14.189 54.891 14.604 1.00 53.14 81 SER A O 1
ATOM 525 N N . LEU A 1 82 ? 15.959 54.814 15.997 1.00 52.20 82 LEU A N 1
ATOM 526 C CA . LEU A 1 82 ? 16.786 53.998 15.103 1.00 51.16 82 LEU A CA 1
ATOM 527 C C . LEU A 1 82 ? 16.099 52.674 14.807 1.00 50.44 82 LEU A C 1
ATOM 528 O O . LEU A 1 82 ? 16.068 52.224 13.658 1.00 50.91 82 LEU A O 1
ATOM 533 N N . GLU A 1 83 ? 15.543 52.059 15.846 1.00 49.48 83 GLU A N 1
ATOM 534 C CA . GLU A 1 83 ? 14.806 50.807 15.714 1.00 48.70 83 GLU A CA 1
ATOM 535 C C . GLU A 1 83 ? 13.654 50.970 14.732 1.00 48.13 83 GLU A C 1
ATOM 536 O O . GLU A 1 83 ? 13.465 50.145 13.829 1.00 48.13 83 GLU A O 1
ATOM 542 N N . GLU A 1 84 ? 12.908 52.055 14.907 1.00 47.11 84 GLU A N 1
ATOM 543 C CA . GLU A 1 84 ? 11.727 52.351 14.107 1.00 46.30 84 GLU A CA 1
ATOM 544 C C . GLU A 1 84 ? 12.049 52.605 12.650 1.00 45.02 84 GLU A C 1
ATOM 545 O O . GLU A 1 84 ? 11.376 52.074 11.768 1.00 44.56 84 GLU A O 1
ATOM 551 N N . GLY A 1 85 ? 13.059 53.440 12.411 1.00 43.81 85 GLY A N 1
ATOM 552 C CA . GLY A 1 85 ? 13.525 53.741 11.066 1.00 42.41 85 GLY A CA 1
ATOM 553 C C . GLY A 1 85 ? 13.982 52.493 10.317 1.00 41.51 85 GLY A C 1
ATOM 554 O O . GLY A 1 85 ? 13.649 52.314 9.142 1.00 41.07 85 GLY A O 1
ATOM 555 N N . LEU A 1 86 ? 14.731 51.629 11.006 1.00 40.64 86 LEU A N 1
ATOM 556 C CA . LEU A 1 86 ? 15.184 50.363 10.432 1.00 40.01 86 LEU A CA 1
ATOM 557 C C . LEU A 1 86 ? 13.998 49.508 9.957 1.00 39.94 86 LEU A C 1
ATOM 558 O O . LEU A 1 86 ? 13.937 49.113 8.786 1.00 39.38 86 LEU A O 1
ATOM 563 N N . LYS A 1 87 ? 13.053 49.254 10.866 1.00 39.88 87 LYS A N 1
ATOM 564 C CA . LYS A 1 87 ? 11.873 48.432 10.565 1.00 40.08 87 LYS A CA 1
ATOM 565 C C . LYS A 1 87 ? 11.087 48.951 9.358 1.00 39.80 87 LYS A C 1
ATOM 566 O O . LYS A 1 87 ? 10.582 48.162 8.562 1.00 39.72 87 LYS A O 1
ATOM 568 N N . ARG A 1 88 ? 10.985 50.274 9.237 1.00 39.50 88 ARG A N 1
ATOM 569 C CA . ARG A 1 88 ? 10.331 50.887 8.079 1.00 39.59 88 ARG A CA 1
ATOM 570 C C . ARG A 1 88 ? 11.074 50.576 6.780 1.00 39.77 88 ARG A C 1
ATOM 571 O O . ARG A 1 88 ? 10.468 50.154 5.782 1.00 39.40 88 ARG A O 1
ATOM 573 N N . GLU A 1 89 ? 12.388 50.782 6.794 1.00 39.28 89 GLU A N 1
ATOM 574 C CA . GLU A 1 89 ? 13.184 50.536 5.606 1.00 39.30 89 GLU A CA 1
ATOM 575 C C . GLU A 1 89 ? 13.186 49.066 5.232 1.00 37.90 89 GLU A C 1
ATOM 576 O O . GLU A 1 89 ? 13.125 48.731 4.054 1.00 37.45 89 GLU A O 1
ATOM 582 N N . LEU A 1 90 ? 13.234 48.197 6.240 1.00 36.83 90 LEU A N 1
ATOM 583 C CA . LEU A 1 90 ? 13.160 46.761 6.020 1.00 36.23 90 LEU A CA 1
ATOM 584 C C . LEU A 1 90 ? 11.861 46.387 5.320 1.00 36.43 90 LEU A C 1
ATOM 585 O O . LEU A 1 90 ? 11.849 45.487 4.489 1.00 35.48 90 LEU A O 1
ATOM 590 N N . GLU A 1 91 ? 10.770 47.086 5.641 1.00 36.46 91 GLU A N 1
ATOM 591 C CA . GLU A 1 91 ? 9.480 46.742 5.055 1.00 36.92 91 GLU A CA 1
ATOM 592 C C . GLU A 1 91 ? 9.437 47.089 3.574 1.00 36.86 91 GLU A C 1
ATOM 593 O O . GLU A 1 91 ? 8.966 46.293 2.754 1.00 36.94 91 GLU A O 1
ATOM 599 N N . GLU A 1 92 ? 9.941 48.263 3.216 1.00 37.07 92 GLU A N 1
ATOM 600 C CA . GLU A 1 92 ? 10.020 48.621 1.796 1.00 38.13 92 GLU A CA 1
ATOM 601 C C . GLU A 1 92 ? 10.940 47.675 0.988 1.00 37.41 92 GLU A C 1
ATOM 602 O O . GLU A 1 92 ? 10.681 47.390 -0.182 1.00 36.77 92 GLU A O 1
ATOM 608 N N . GLU A 1 93 ? 11.994 47.188 1.634 1.00 37.09 93 GLU A N 1
ATOM 609 C CA . GLU A 1 93 ? 13.016 46.388 0.962 1.00 37.41 93 GLU A CA 1
ATOM 610 C C . GLU A 1 93 ? 12.659 44.919 0.883 1.00 37.12 93 GLU A C 1
ATOM 611 O O . GLU A 1 93 ? 12.954 44.261 -0.107 1.00 36.93 93 GLU A O 1
ATOM 617 N N . LEU A 1 94 ? 12.027 44.413 1.934 1.00 37.12 94 LEU A N 1
ATOM 618 C CA . LEU A 1 94 ? 11.742 42.996 2.053 1.00 37.87 94 LEU A CA 1
ATOM 619 C C . LEU A 1 94 ? 10.265 42.629 1.955 1.00 39.08 94 LEU A C 1
ATOM 620 O O . LEU A 1 94 ? 9.929 41.478 1.691 1.00 39.90 94 LEU A O 1
ATOM 625 N N . GLY A 1 95 ? 9.375 43.590 2.173 1.00 40.79 95 GLY A N 1
ATOM 626 C CA . GLY A 1 95 ? 7.950 43.307 2.109 1.00 42.25 95 GLY A CA 1
ATOM 627 C C . GLY A 1 95 ? 7.230 43.359 3.450 1.00 43.61 95 GLY A C 1
ATOM 628 O O . GLY A 1 95 ? 7.869 43.501 4.493 1.00 43.03 95 GLY A O 1
ATOM 629 N N . PRO A 1 96 ? 5.898 43.216 3.423 1.00 44.98 96 PRO A N 1
ATOM 630 C CA . PRO A 1 96 ? 5.039 43.403 4.609 1.00 45.88 96 PRO A CA 1
ATOM 631 C C . PRO A 1 96 ? 5.304 42.465 5.782 1.00 46.70 96 PRO A C 1
ATOM 632 O O . PRO A 1 96 ? 5.039 42.865 6.916 1.00 46.94 96 PRO A O 1
ATOM 636 N N . ALA A 1 97 ? 5.824 41.264 5.533 1.00 47.70 97 ALA A N 1
ATOM 637 C CA . ALA A 1 97 ? 6.185 40.354 6.627 1.00 48.67 97 ALA A CA 1
ATOM 638 C C . ALA A 1 97 ? 7.020 41.029 7.724 1.00 49.34 97 ALA A C 1
ATOM 639 O O . ALA A 1 97 ? 6.934 40.657 8.896 1.00 49.57 97 ALA A O 1
ATOM 641 N N . LEU A 1 98 ? 7.816 42.028 7.341 1.00 49.93 98 LEU A N 1
ATOM 642 C CA . LEU A 1 98 ? 8.657 42.758 8.293 1.00 50.63 98 LEU A CA 1
ATOM 643 C C . LEU A 1 98 ? 7.895 43.592 9.326 1.00 51.68 98 LEU A C 1
ATOM 644 O O . LEU A 1 98 ? 8.406 43.838 10.417 1.00 51.80 98 LEU A O 1
ATOM 649 N N . ALA A 1 99 ? 6.679 44.024 8.988 1.00 53.26 99 ALA A N 1
ATOM 650 C CA . ALA A 1 99 ? 5.836 44.779 9.927 1.00 54.66 99 ALA A CA 1
ATOM 651 C C . ALA A 1 99 ? 5.650 44.047 11.263 1.00 55.65 99 ALA A C 1
ATOM 652 O O . ALA A 1 99 ? 5.627 44.670 12.321 1.00 55.72 99 ALA A O 1
ATOM 654 N N . THR A 1 100 ? 5.537 42.723 11.205 1.00 56.95 100 THR A N 1
ATOM 655 C CA . THR A 1 100 ? 5.371 41.909 12.406 1.00 58.18 100 THR A CA 1
ATOM 656 C C . THR A 1 100 ? 6.691 41.600 13.123 1.00 58.77 100 THR A C 1
ATOM 657 O O . THR A 1 100 ? 6.675 41.097 14.245 1.00 59.07 100 THR A O 1
ATOM 661 N N . VAL A 1 101 ? 7.824 41.887 12.479 1.00 59.50 101 VAL A N 1
ATOM 662 C CA . VAL A 1 101 ? 9.138 41.602 13.073 1.00 60.03 101 VAL A CA 1
ATOM 663 C C . VAL A 1 101 ? 9.473 42.642 14.136 1.00 60.41 101 VAL A C 1
ATOM 664 O O . VAL A 1 101 ? 9.375 43.844 13.884 1.00 60.64 101 VAL A O 1
ATOM 668 N N . GLU A 1 102 ? 9.869 42.166 15.316 1.00 60.85 102 GLU A N 1
ATOM 669 C CA . GLU A 1 102 ? 10.139 43.024 16.470 1.00 61.20 102 GLU A CA 1
ATOM 670 C C . GLU A 1 102 ? 11.218 44.085 16.204 1.00 61.28 102 GLU A C 1
ATOM 671 O O . GLU A 1 102 ? 10.896 45.210 15.824 1.00 61.84 102 GLU A O 1
ATOM 673 N N . VAL A 1 103 ? 12.487 43.728 16.379 1.00 61.02 103 VAL A N 1
ATOM 674 C CA . VAL A 1 103 ? 13.600 44.689 16.259 1.00 60.53 103 VAL A CA 1
ATOM 675 C C . VAL A 1 103 ? 13.577 45.737 17.379 1.00 59.86 103 VAL A C 1
ATOM 676 O O . VAL A 1 103 ? 12.912 46.775 17.286 1.00 60.31 103 VAL A O 1
ATOM 680 N N . THR A 1 104 ? 14.302 45.443 18.449 1.00 58.19 104 THR A N 1
ATOM 681 C CA . THR A 1 104 ? 14.425 46.366 19.560 1.00 56.42 104 THR A CA 1
ATOM 682 C C . THR A 1 104 ? 15.875 46.811 19.679 1.00 54.65 104 THR A C 1
ATOM 683 O O . THR A 1 104 ? 16.718 46.467 18.839 1.00 54.18 104 THR A O 1
ATOM 687 N N . GLU A 1 105 ? 16.152 47.567 20.736 1.00 52.23 105 GLU A N 1
ATOM 688 C CA . GLU A 1 105 ? 17.504 47.981 21.079 1.00 50.27 105 GLU A CA 1
ATOM 689 C C . GLU A 1 105 ? 18.378 46.760 21.364 1.00 48.77 105 GLU A C 1
ATOM 690 O O . GLU A 1 105 ? 19.602 46.816 21.210 1.00 48.51 105 GLU A O 1
ATOM 692 N N . ASP A 1 106 ? 17.744 45.657 21.765 1.00 46.90 106 ASP A N 1
ATOM 693 C CA . ASP A 1 106 ? 18.460 44.411 22.038 1.00 45.53 106 ASP A CA 1
ATOM 694 C C . ASP A 1 106 ? 19.056 43.810 20.769 1.00 43.93 106 ASP A C 1
ATOM 695 O O . ASP A 1 106 ? 19.964 42.989 20.845 1.00 43.47 106 ASP A O 1
ATOM 700 N N . ASP A 1 107 ? 18.542 44.235 19.615 1.00 42.12 107 ASP A N 1
ATOM 701 C CA . ASP A 1 107 ? 19.058 43.807 18.315 1.00 40.41 107 ASP A CA 1
ATOM 702 C C . ASP A 1 107 ? 20.149 44.734 17.780 1.00 40.13 107 ASP A C 1
ATOM 703 O O . ASP A 1 107 ? 20.839 44.386 16.821 1.00 39.11 107 ASP A O 1
ATOM 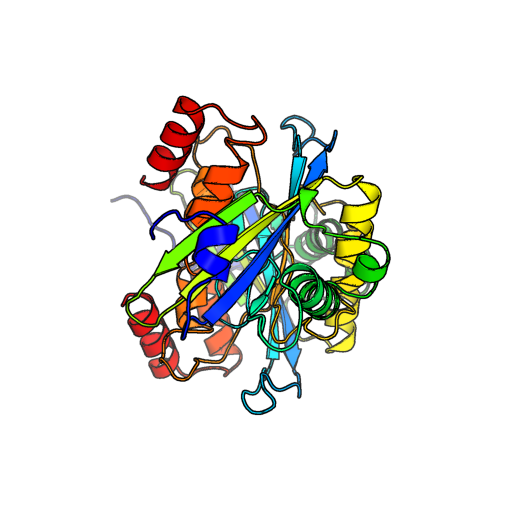708 N N . TYR A 1 108 ? 20.309 45.908 18.403 1.00 39.54 108 TYR A N 1
ATOM 709 C CA . TYR A 1 108 ? 21.382 46.820 18.023 1.00 39.66 108 TYR A CA 1
ATOM 710 C C . TYR A 1 108 ? 22.747 46.213 18.370 1.00 40.03 108 TYR A C 1
ATOM 711 O O . TYR A 1 108 ? 22.877 45.524 19.380 1.00 39.82 108 TYR A O 1
ATOM 720 N N . ARG A 1 109 ? 23.751 46.467 17.527 1.00 40.67 109 ARG A N 1
ATOM 721 C CA . ARG A 1 109 ? 25.077 45.870 17.698 1.00 41.85 109 ARG A CA 1
ATOM 722 C C . ARG A 1 109 ? 26.237 46.876 17.662 1.00 42.29 109 ARG A C 1
ATOM 723 O O . ARG A 1 109 ? 27.097 46.862 18.539 1.00 41.94 109 ARG A O 1
ATOM 731 N N . SER A 1 110 ? 26.276 47.739 16.652 1.00 42.84 110 SER A N 1
ATOM 732 C CA . SER A 1 110 ? 27.359 48.713 16.565 1.00 43.60 110 SER A CA 1
ATOM 733 C C . SER A 1 110 ? 27.099 49.850 15.589 1.00 44.28 110 SER A C 1
ATOM 734 O O . SER A 1 110 ? 26.161 49.805 14.790 1.00 43.99 110 SER A O 1
ATOM 737 N N . SER A 1 111 ? 27.947 50.869 15.682 1.00 44.98 111 SER A N 1
ATOM 738 C CA . SER A 1 111 ? 27.865 52.048 14.837 1.00 46.28 111 SER A CA 1
ATOM 739 C C . SER A 1 111 ? 29.247 52.442 14.338 1.00 46.95 111 SER A C 1
ATOM 740 O O . SER A 1 111 ? 30.233 52.351 15.068 1.00 46.53 111 SER A O 1
ATOM 743 N N . GLN A 1 112 ? 29.303 52.874 13.085 1.00 48.00 112 GLN A N 1
ATOM 744 C CA . GLN A 1 112 ? 30.529 53.389 12.501 1.00 49.47 112 GLN A CA 1
ATOM 745 C C . GLN A 1 112 ? 30.291 54.778 11.922 1.00 50.14 112 GLN A C 1
ATOM 746 O O . GLN A 1 112 ? 29.287 55.006 11.245 1.00 49.80 112 GLN A O 1
ATOM 752 N N . VAL A 1 113 ? 31.219 55.696 12.200 1.00 51.45 113 VAL A N 1
ATOM 753 C CA . VAL A 1 113 ? 31.183 57.039 11.623 1.00 52.90 113 VAL A CA 1
ATOM 754 C C . VAL A 1 113 ? 32.225 57.193 10.513 1.00 54.08 113 VAL A C 1
ATOM 755 O O . VAL A 1 113 ? 33.318 56.627 10.581 1.00 53.95 113 VAL A O 1
ATOM 759 N N . ARG A 1 114 ? 31.862 57.962 9.493 1.00 55.75 114 ARG A N 1
ATOM 760 C CA . ARG A 1 114 ? 32.698 58.180 8.321 1.00 57.71 114 ARG A CA 1
ATOM 761 C C . ARG A 1 114 ? 32.524 59.619 7.836 1.00 58.53 114 ARG A C 1
ATOM 762 O O . ARG A 1 114 ? 31.492 60.245 8.088 1.00 58.25 114 ARG A O 1
ATOM 770 N N . GLU A 1 115 ? 33.537 60.137 7.144 1.00 59.97 115 GLU A N 1
ATOM 771 C CA . GLU A 1 115 ? 33.473 61.472 6.549 1.00 61.45 115 GLU A CA 1
ATOM 772 C C . GLU A 1 115 ? 33.833 61.438 5.062 1.00 62.45 115 GLU A C 1
ATOM 773 O O . GLU A 1 115 ? 33.377 62.285 4.290 1.00 62.63 115 GLU A O 1
ATOM 779 N N . HIS A 1 116 ? 34.635 60.444 4.676 1.00 63.55 116 HIS A N 1
ATOM 780 C CA . HIS A 1 116 ? 35.140 60.303 3.309 1.00 64.55 116 HIS A CA 1
ATOM 781 C C . HIS A 1 116 ? 34.039 60.365 2.248 1.00 65.07 116 HIS A C 1
ATOM 782 O O . HIS A 1 116 ? 33.326 59.382 2.011 1.00 65.33 116 HIS A O 1
ATOM 784 N N . PRO A 1 117 ? 33.913 61.542 1.629 1.00 65.45 117 PRO A N 1
ATOM 785 C CA . PRO A 1 117 ? 32.948 61.810 0.553 1.00 65.28 117 PRO A CA 1
ATOM 786 C C . PRO A 1 117 ? 31.498 61.453 0.905 1.00 65.10 117 PRO A C 1
ATOM 787 O O . PRO A 1 117 ? 30.721 61.045 0.031 1.00 65.26 117 PRO A O 1
ATOM 789 N N . GLN A 1 118 ? 31.142 61.608 2.183 1.00 64.42 118 GLN A N 1
ATOM 790 C CA . GLN A 1 118 ? 29.796 61.283 2.660 1.00 63.42 118 GLN A CA 1
ATOM 791 C C . GLN A 1 118 ? 29.424 62.000 3.963 1.00 62.53 118 GLN A C 1
ATOM 792 O O . GLN A 1 118 ? 28.486 62.800 3.977 1.00 62.78 118 GLN A O 1
ATOM 794 N N . LYS A 1 119 ? 30.167 61.736 5.039 1.00 60.97 119 LYS A N 1
ATOM 795 C CA . LYS A 1 119 ? 29.800 62.191 6.391 1.00 59.27 119 LYS A CA 1
ATOM 796 C C . LYS A 1 119 ? 28.520 61.481 6.864 1.00 57.94 119 LYS A C 1
ATOM 797 O O . LYS A 1 119 ? 27.431 62.070 6.901 1.00 57.75 119 LYS A O 1
ATOM 799 N N . CYS A 1 120 ? 28.677 60.207 7.229 1.00 55.84 120 CYS A N 1
ATOM 800 C CA . CYS A 1 120 ? 27.549 59.330 7.542 1.00 53.79 120 CYS A CA 1
ATOM 801 C C . CYS A 1 120 ? 27.811 58.446 8.767 1.00 51.74 120 CYS A C 1
ATOM 802 O O . CYS A 1 120 ? 28.952 58.064 9.045 1.00 51.32 120 CYS A O 1
ATOM 805 N N . VAL A 1 121 ? 26.741 58.139 9.497 1.00 49.29 121 VAL A N 1
ATOM 806 C CA . VAL A 1 121 ? 26.769 57.151 10.573 1.00 47.10 121 VAL A CA 1
ATOM 807 C C . VAL A 1 121 ? 25.949 55.902 10.178 1.00 45.66 121 VAL A C 1
ATOM 808 O O . VAL A 1 121 ? 24.782 56.016 9.821 1.00 45.14 121 VAL A O 1
ATOM 812 N N . THR A 1 122 ? 26.570 54.725 10.253 1.00 43.82 122 THR A N 1
ATOM 813 C CA . THR A 1 122 ? 25.914 53.459 9.909 1.00 42.09 122 THR A CA 1
ATOM 814 C C . THR A 1 122 ? 25.715 52.596 11.149 1.00 40.64 122 THR A C 1
ATOM 815 O O . THR A 1 122 ? 26.684 52.267 11.836 1.00 40.65 122 THR A O 1
ATOM 819 N N . HIS A 1 123 ? 24.466 52.229 11.421 1.00 38.50 123 HIS A N 1
ATOM 820 C CA . HIS A 1 123 ? 24.118 51.365 12.547 1.00 36.93 123 HIS A CA 1
ATOM 821 C C . HIS A 1 123 ? 23.803 49.926 12.087 1.00 36.08 123 HIS A C 1
ATOM 822 O O . HIS A 1 123 ? 22.953 49.717 11.215 1.00 34.85 123 HIS A O 1
ATOM 829 N N . PHE A 1 124 ? 24.481 48.952 12.697 1.00 34.52 124 PHE A N 1
ATOM 830 C CA . PHE A 1 124 ? 24.321 47.542 12.346 1.00 34.15 124 PHE A CA 1
ATOM 831 C C . PHE A 1 124 ? 23.538 46.758 13.409 1.00 33.89 124 PHE A C 1
ATOM 832 O O . PHE A 1 124 ? 23.844 46.835 14.606 1.00 33.78 124 PHE A O 1
ATOM 840 N N . TYR A 1 125 ? 22.528 46.013 12.955 1.00 32.96 125 TYR A N 1
ATOM 841 C CA . TYR A 1 125 ? 21.676 45.215 13.822 1.00 32.61 125 TYR A CA 1
ATOM 842 C C . TYR A 1 125 ? 21.783 43.761 13.425 1.00 32.54 125 TYR A C 1
ATOM 843 O O . TYR A 1 125 ? 22.053 43.446 12.263 1.00 31.89 125 TYR A O 1
ATOM 852 N N . ILE A 1 126 ? 21.562 42.877 14.394 1.00 32.10 126 ILE A N 1
ATOM 853 C CA . ILE A 1 126 ? 21.528 41.442 14.147 1.00 31.78 126 ILE A CA 1
ATOM 854 C C . ILE A 1 126 ? 20.296 40.901 14.848 1.00 32.75 126 ILE A C 1
ATOM 855 O O . ILE A 1 126 ? 20.071 41.215 16.025 1.00 32.68 126 ILE A O 1
ATOM 860 N N . LYS A 1 127 ? 19.487 40.121 14.130 1.00 32.84 127 LYS A N 1
ATOM 861 C CA . LYS A 1 127 ? 18.295 39.535 14.714 1.00 34.25 127 LYS A CA 1
ATOM 862 C C . LYS A 1 127 ? 18.005 38.133 14.217 1.00 34.54 127 LYS A C 1
ATOM 863 O O . LYS A 1 127 ? 17.881 37.900 13.002 1.00 33.77 127 LYS A O 1
ATOM 869 N N . GLU A 1 128 ? 17.873 37.206 15.162 1.00 34.51 128 GLU A N 1
ATOM 870 C CA . GLU A 1 128 ? 17.510 35.840 14.825 1.00 35.26 128 GLU A CA 1
ATOM 871 C C . GLU A 1 128 ? 16.015 35.701 14.621 1.00 35.04 128 GLU A C 1
ATOM 872 O O . GLU A 1 128 ? 15.227 36.252 15.382 1.00 34.92 128 GLU A O 1
ATOM 878 N N . LEU A 1 129 ? 15.642 34.963 13.577 1.00 34.94 129 LEU A N 1
ATOM 879 C CA . LEU A 1 129 ? 14.255 34.618 13.308 1.00 34.92 129 LEU A CA 1
ATOM 880 C C . LEU A 1 129 ? 14.172 33.112 13.104 1.00 35.18 129 LEU A C 1
ATOM 881 O O . LEU A 1 129 ? 15.191 32.433 13.066 1.00 35.20 129 LEU A O 1
ATOM 886 N N . LYS A 1 130 ? 12.955 32.596 12.966 1.00 35.36 130 LYS A N 1
ATOM 887 C CA . LYS A 1 130 ? 12.746 31.199 12.621 1.00 35.61 130 LYS A CA 1
ATOM 888 C C . LYS A 1 130 ? 13.056 31.009 11.135 1.00 35.16 130 LYS A C 1
ATOM 889 O O . LYS A 1 130 ? 12.873 31.928 10.347 1.00 34.93 130 LYS A O 1
ATOM 895 N N . LEU A 1 131 ? 13.528 29.822 10.771 1.00 34.96 131 LEU A N 1
ATOM 896 C CA . LEU A 1 131 ? 13.811 29.481 9.384 1.00 35.22 131 LEU A CA 1
ATOM 897 C C . LEU A 1 131 ? 12.613 29.779 8.480 1.00 34.98 131 LEU A C 1
ATOM 898 O O . LEU A 1 131 ? 12.772 30.373 7.415 1.00 33.75 131 LEU A O 1
ATOM 903 N N . GLU A 1 132 ? 11.412 29.386 8.903 1.00 34.38 132 GLU A N 1
ATOM 904 C CA . GLU A 1 132 ? 10.239 29.610 8.062 1.00 35.11 132 GLU A CA 1
ATOM 905 C C . GLU A 1 132 ? 9.934 31.096 7.917 1.00 34.23 132 GLU A C 1
ATOM 906 O O . GLU A 1 132 ? 9.374 31.519 6.916 1.00 33.90 132 GLU A O 1
ATOM 912 N N . GLU A 1 133 ? 10.315 31.889 8.913 1.00 33.81 133 GLU A N 1
ATOM 913 C CA . GLU A 1 133 ? 10.170 33.334 8.810 1.00 33.56 133 GLU A CA 1
ATOM 914 C C . GLU A 1 133 ? 11.103 33.890 7.729 1.00 32.74 133 GLU A C 1
ATOM 915 O O . GLU A 1 133 ? 10.680 34.701 6.894 1.00 32.17 133 GLU A O 1
ATOM 921 N N . ILE A 1 134 ? 12.351 33.422 7.725 1.00 32.04 134 ILE A N 1
ATOM 922 C CA . ILE A 1 134 ? 13.307 33.792 6.665 1.00 32.15 134 ILE A CA 1
ATOM 923 C C . ILE A 1 134 ? 12.758 33.376 5.305 1.00 31.33 134 ILE A C 1
ATOM 924 O O . ILE A 1 134 ? 12.737 34.160 4.352 1.00 30.94 134 ILE A O 1
ATOM 929 N N . GLU A 1 135 ? 12.270 32.147 5.230 1.00 30.98 135 GLU A N 1
ATOM 930 C CA . GLU A 1 135 ? 11.737 31.627 3.981 1.00 31.07 135 GLU A CA 1
ATOM 931 C C . GLU A 1 135 ? 10.549 32.470 3.486 1.00 31.12 135 GLU A C 1
ATOM 932 O O . GLU A 1 135 ? 10.450 32.805 2.310 1.00 30.72 135 GLU A O 1
ATOM 938 N N . ARG A 1 136 ? 9.672 32.840 4.411 1.00 31.14 136 ARG A N 1
ATOM 939 C CA . ARG A 1 136 ? 8.544 33.705 4.099 1.00 31.36 136 ARG A CA 1
ATOM 940 C C . ARG A 1 136 ? 9.015 35.056 3.543 1.00 30.04 136 ARG A C 1
ATOM 941 O O . ARG A 1 136 ? 8.507 35.524 2.536 1.00 28.94 136 ARG A O 1
ATOM 949 N N . ILE A 1 137 ? 9.985 35.681 4.209 1.00 29.69 137 ILE A N 1
ATOM 950 C CA . ILE A 1 137 ? 10.518 36.960 3.746 1.00 29.33 137 ILE A CA 1
ATOM 951 C C . ILE A 1 137 ? 11.062 36.826 2.320 1.00 29.00 137 ILE A C 1
ATOM 952 O O . ILE A 1 137 ? 10.815 37.684 1.458 1.00 28.89 137 ILE A O 1
ATOM 957 N N . GLU A 1 138 ? 11.788 35.741 2.063 1.00 28.06 138 GLU A N 1
ATOM 958 C CA . GLU A 1 138 ? 12.349 35.522 0.725 1.00 28.36 138 GLU A CA 1
ATOM 959 C C . GLU A 1 138 ? 11.229 35.455 -0.323 1.00 28.78 138 GLU A C 1
ATOM 960 O O . GLU A 1 138 ? 11.316 36.077 -1.380 1.00 28.04 138 GLU A O 1
ATOM 966 N N . ALA A 1 139 ? 10.169 34.718 -0.008 1.00 29.39 139 ALA A N 1
ATOM 967 C CA . ALA A 1 139 ? 9.035 34.595 -0.909 1.00 30.48 139 ALA A CA 1
ATOM 968 C C . ALA A 1 139 ? 8.359 35.949 -1.146 1.00 31.18 139 ALA A C 1
ATOM 969 O O . ALA A 1 139 ? 8.030 36.298 -2.270 1.00 32.34 139 ALA A O 1
ATOM 971 N N . GLU A 1 140 ? 8.184 36.733 -0.096 1.00 31.95 140 GLU A N 1
ATOM 972 C CA . GLU A 1 140 ? 7.500 38.011 -0.243 1.00 33.33 140 GLU A CA 1
ATOM 973 C C . GLU A 1 140 ? 8.402 39.125 -0.779 1.00 32.96 140 GLU A C 1
ATOM 974 O O . GLU A 1 140 ? 7.899 40.142 -1.262 1.00 32.20 140 GLU A O 1
ATOM 980 N N . ALA A 1 141 ? 9.723 38.929 -0.721 1.00 32.39 141 ALA A N 1
ATOM 981 C CA . ALA A 1 141 ? 10.654 39.974 -1.162 1.00 32.65 141 ALA A CA 1
ATOM 982 C C . ALA A 1 141 ? 10.464 40.352 -2.631 1.00 32.66 141 ALA A C 1
ATOM 983 O O . ALA A 1 141 ? 10.713 41.490 -3.030 1.00 32.19 141 ALA A O 1
ATOM 985 N N . VAL A 1 142 ? 10.036 39.390 -3.433 1.00 33.58 142 VAL A N 1
ATOM 986 C CA . VAL A 1 142 ? 9.838 39.611 -4.859 1.00 35.43 142 VAL A CA 1
ATOM 987 C C . VAL A 1 142 ? 8.708 40.589 -5.136 1.00 36.50 142 VAL A C 1
ATOM 988 O O . VAL A 1 142 ? 8.649 41.175 -6.210 1.00 37.80 142 VAL A O 1
ATOM 992 N N . ASN A 1 143 ? 7.819 40.779 -4.170 1.00 37.15 143 ASN A N 1
ATOM 993 C CA . ASN A 1 143 ? 6.715 41.719 -4.338 1.00 37.95 143 ASN A CA 1
ATOM 994 C C . ASN A 1 143 ? 6.871 42.953 -3.480 1.00 37.40 143 ASN A C 1
ATOM 995 O O . ASN A 1 143 ? 5.932 43.729 -3.357 1.00 37.89 143 ASN A O 1
ATOM 1000 N N . ALA A 1 144 ? 8.047 43.122 -2.869 1.00 36.41 144 ALA A N 1
ATOM 1001 C CA . ALA A 1 144 ? 8.362 44.318 -2.097 1.00 35.32 144 ALA A CA 1
ATOM 1002 C C . ALA A 1 144 ? 8.429 45.532 -3.022 1.00 34.73 144 ALA A C 1
ATOM 1003 O O . ALA A 1 144 ? 8.719 45.401 -4.208 1.00 34.58 144 ALA A O 1
ATOM 1005 N N . LYS A 1 145 ? 8.172 46.706 -2.470 1.00 34.46 145 LYS A N 1
ATOM 1006 C CA . LYS A 1 145 ? 8.267 47.965 -3.213 1.00 34.40 145 LYS A CA 1
ATOM 1007 C C . LYS A 1 145 ? 9.631 48.145 -3.900 1.00 33.03 145 LYS A C 1
ATOM 1008 O O . LYS A 1 145 ? 9.704 48.569 -5.050 1.00 32.75 145 LYS A O 1
ATOM 1014 N N . ASP A 1 146 ? 10.703 47.815 -3.188 1.00 32.54 146 ASP A N 1
ATOM 1015 C CA . ASP A 1 146 ? 12.061 48.023 -3.718 1.00 31.62 146 ASP A CA 1
ATOM 1016 C C . ASP A 1 146 ? 12.561 46.929 -4.679 1.00 30.29 146 ASP A C 1
ATOM 1017 O O . ASP A 1 146 ? 13.648 47.058 -5.237 1.00 30.64 146 ASP A O 1
ATOM 1022 N N . HIS A 1 147 ? 11.779 45.873 -4.889 1.00 29.12 147 HIS A N 1
ATOM 1023 C CA . HIS A 1 147 ? 12.236 44.781 -5.758 1.00 28.25 147 HIS A CA 1
ATOM 1024 C C . HIS A 1 147 ? 12.445 45.224 -7.199 1.00 27.76 147 HIS A C 1
ATOM 1025 O O . HIS A 1 147 ? 11.550 45.790 -7.822 1.00 27.63 147 HIS A O 1
ATOM 1032 N N . GLY A 1 148 ? 13.621 44.935 -7.736 1.00 27.00 148 GLY A N 1
ATOM 1033 C CA . GLY A 1 148 ? 13.938 45.313 -9.100 1.00 26.80 148 GLY A CA 1
ATOM 1034 C C . GLY A 1 148 ? 14.374 46.764 -9.188 1.00 27.37 148 GLY A C 1
ATOM 1035 O O . GLY A 1 148 ? 14.634 47.282 -10.284 1.00 27.86 148 GLY A O 1
ATOM 1036 N N . LEU A 1 149 ? 14.457 47.419 -8.034 1.00 27.31 149 LEU A N 1
ATOM 1037 C CA . LEU A 1 149 ? 14.865 48.814 -7.962 1.00 27.65 149 LEU A CA 1
ATOM 1038 C C . LEU A 1 149 ? 16.018 48.906 -6.989 1.00 27.42 149 LEU A C 1
ATOM 1039 O O . LEU A 1 149 ? 17.121 48.509 -7.331 1.00 28.07 149 LEU A O 1
ATOM 1044 N N . GLU A 1 150 ? 15.776 49.393 -5.773 1.00 27.23 150 GLU A N 1
ATOM 1045 C CA . GLU A 1 150 ? 16.839 49.474 -4.771 1.00 27.14 150 GLU A CA 1
ATOM 1046 C C . GLU A 1 150 ? 17.390 48.083 -4.425 1.00 26.13 150 GLU A C 1
ATOM 1047 O O . GLU A 1 150 ? 18.551 47.937 -4.071 1.00 25.05 150 GLU A O 1
ATOM 1053 N N . VAL A 1 151 ? 16.536 47.065 -4.534 1.00 26.13 151 VAL A N 1
ATOM 1054 C CA . VAL A 1 151 ? 16.899 45.694 -4.206 1.00 25.61 151 VAL A CA 1
ATOM 1055 C C . VAL A 1 151 ? 16.853 44.842 -5.459 1.00 26.04 151 VAL A C 1
ATOM 1056 O O . VAL A 1 151 ? 15.788 44.664 -6.040 1.00 26.13 151 VAL A O 1
ATOM 1060 N N . MET A 1 152 ? 18.007 44.307 -5.856 1.00 26.00 152 MET A N 1
ATOM 1061 C CA . MET A 1 152 ? 18.110 43.508 -7.096 1.00 26.55 152 MET A CA 1
ATOM 1062 C C . MET A 1 152 ? 18.063 41.995 -6.862 1.00 26.45 152 MET A C 1
ATOM 1063 O O . MET A 1 152 ? 18.157 41.215 -7.803 1.00 28.82 152 MET A O 1
ATOM 1068 N N . GLY A 1 153 ? 17.906 41.589 -5.612 1.00 25.98 153 GLY A N 1
ATOM 1069 C CA . GLY A 1 153 ? 17.679 40.203 -5.256 1.00 25.39 153 GLY A CA 1
ATOM 1070 C C . GLY A 1 153 ? 18.337 39.873 -3.923 1.00 24.78 153 GLY A C 1
ATOM 1071 O O . GLY A 1 153 ? 19.358 40.469 -3.568 1.00 24.83 153 GLY A O 1
ATOM 1072 N N . LEU A 1 154 ? 17.726 38.951 -3.187 1.00 23.77 154 LEU A N 1
ATOM 1073 C CA . LEU A 1 154 ? 18.246 38.509 -1.895 1.00 24.29 154 LEU A CA 1
ATOM 1074 C C . LEU A 1 154 ? 19.184 37.359 -2.146 1.00 24.01 154 LEU A C 1
ATOM 1075 O O . LEU A 1 154 ? 19.013 36.622 -3.122 1.00 23.94 154 LEU A O 1
ATOM 1080 N N . ILE A 1 155 ? 20.189 37.212 -1.289 1.00 23.39 155 ILE A N 1
ATOM 1081 C CA . ILE A 1 155 ? 21.097 36.076 -1.394 1.00 24.50 155 ILE A CA 1
ATOM 1082 C C . ILE A 1 155 ? 21.387 35.542 -0.008 1.00 24.50 155 ILE A C 1
ATOM 1083 O O . ILE A 1 155 ? 21.288 36.269 0.989 1.00 24.47 155 ILE A O 1
ATOM 1088 N N . ARG A 1 156 ? 21.776 34.279 0.069 1.00 24.03 156 ARG A N 1
ATOM 1089 C CA . ARG A 1 156 ? 22.211 33.720 1.346 1.00 23.36 156 ARG A CA 1
ATOM 1090 C C . ARG A 1 156 ? 23.722 33.654 1.346 1.00 23.65 156 ARG A C 1
ATOM 1091 O O . ARG A 1 156 ? 24.333 33.384 0.299 1.00 22.84 156 ARG A O 1
ATOM 1099 N N . VAL A 1 157 ? 24.321 33.887 2.519 1.00 23.66 157 VAL A N 1
ATOM 1100 C CA . VAL A 1 157 ? 25.780 33.865 2.661 1.00 24.31 157 VAL A CA 1
ATOM 1101 C C . VAL A 1 157 ? 26.273 32.433 2.880 1.00 25.04 157 VAL A C 1
ATOM 1102 O O . VAL A 1 157 ? 25.888 31.773 3.864 1.00 24.63 157 VAL A O 1
ATOM 1106 N N . PRO A 1 158 ? 27.123 31.919 1.992 1.00 26.17 158 PRO A N 1
ATOM 1107 C CA . PRO A 1 158 ? 27.703 30.590 2.256 1.00 25.49 158 PRO A CA 1
ATOM 1108 C C . PRO A 1 158 ? 28.717 30.686 3.421 1.00 26.06 158 PRO A C 1
ATOM 1109 O O . PRO A 1 158 ? 29.644 31.501 3.366 1.00 26.43 158 PRO A O 1
ATOM 1113 N N . LEU A 1 159 ? 28.527 29.870 4.458 1.00 25.24 159 LEU A N 1
ATOM 1114 C CA . LEU A 1 159 ? 29.347 29.902 5.673 1.00 25.37 159 LEU A CA 1
ATOM 1115 C C . LEU A 1 159 ? 30.506 28.893 5.665 1.00 26.56 159 LEU A C 1
ATOM 1116 O O . LEU A 1 159 ? 31.490 29.062 6.390 1.00 26.82 159 LEU A O 1
ATOM 1121 N N . TYR A 1 160 ? 30.369 27.863 4.839 1.00 25.68 160 TYR A N 1
ATOM 1122 C CA . TYR A 1 160 ? 31.328 26.786 4.719 1.00 26.38 160 TYR A CA 1
ATOM 1123 C C . TYR A 1 160 ? 32.441 27.155 3.731 1.00 26.76 160 TYR A C 1
ATOM 1124 O O . TYR A 1 160 ? 32.317 28.081 2.923 1.00 25.90 160 TYR A O 1
ATOM 1133 N N . THR A 1 161 ? 33.531 26.402 3.801 1.00 27.13 161 THR A N 1
ATOM 1134 C CA . THR A 1 161 ? 34.610 26.542 2.838 1.00 27.41 161 THR A CA 1
ATOM 1135 C C . THR A 1 161 ? 34.719 25.185 2.146 1.00 27.50 161 THR A C 1
ATOM 1136 O O . THR A 1 161 ? 34.846 24.169 2.820 1.00 27.99 161 THR A O 1
ATOM 1140 N N . LEU A 1 162 ? 34.660 25.178 0.817 1.00 27.33 162 LEU A N 1
ATOM 1141 C CA . LEU A 1 162 ? 34.680 23.949 0.023 1.00 27.05 162 LEU A CA 1
ATOM 1142 C C . LEU A 1 162 ? 36.067 23.281 0.008 1.00 27.31 162 LEU A C 1
ATOM 1143 O O . LEU A 1 162 ? 37.051 23.851 0.490 1.00 26.53 162 LEU A O 1
ATOM 1148 N N . ARG A 1 163 ? 36.124 22.084 -0.560 1.00 27.10 163 ARG A N 1
ATOM 1149 C CA . ARG A 1 163 ? 37.336 21.259 -0.556 1.00 28.38 163 ARG A CA 1
ATOM 1150 C C . ARG A 1 163 ? 38.582 21.954 -1.138 1.00 27.78 163 ARG A C 1
ATOM 1151 O O . ARG A 1 163 ? 39.695 21.751 -0.645 1.00 26.62 163 ARG A O 1
ATOM 1166 N N . ASP A 1 164 ? 38.393 22.776 -2.172 1.00 27.26 164 ASP A N 1
ATOM 1167 C CA . ASP A 1 164 ? 39.516 23.482 -2.767 1.00 26.70 164 ASP A CA 1
ATOM 1168 C C . ASP A 1 164 ? 39.993 24.624 -1.867 1.00 26.19 164 ASP A C 1
ATOM 1169 O O . ASP A 1 164 ? 40.936 25.337 -2.207 1.00 26.03 164 ASP A O 1
ATOM 1174 N N . ARG A 1 165 ? 39.323 24.803 -0.725 1.00 26.01 165 ARG A N 1
ATOM 1175 C CA . ARG A 1 165 ? 39.744 25.766 0.299 1.00 26.62 165 ARG A CA 1
ATOM 1176 C C . ARG A 1 165 ? 39.550 27.225 -0.091 1.00 27.79 165 ARG A C 1
ATOM 1177 O O . ARG A 1 165 ? 40.089 28.118 0.583 1.00 27.60 165 ARG A O 1
ATOM 1185 N N . VAL A 1 166 ? 38.755 27.469 -1.143 1.00 28.23 166 VAL A N 1
ATOM 1186 C CA . VAL A 1 166 ? 38.428 28.830 -1.558 1.00 28.43 166 VAL A CA 1
ATOM 1187 C C . VAL A 1 166 ? 36.936 29.012 -1.810 1.00 28.05 166 VAL A C 1
ATOM 1188 O O . VAL A 1 166 ? 36.356 30.039 -1.421 1.00 28.68 166 VAL A O 1
ATOM 1192 N N . GLY A 1 167 ? 36.311 28.019 -2.441 1.00 26.36 167 GLY A N 1
ATOM 1193 C CA . GLY A 1 167 ? 34.896 28.079 -2.717 1.00 25.07 167 GLY A CA 1
ATOM 1194 C C . GLY A 1 167 ? 34.063 28.206 -1.458 1.00 24.56 167 GLY A C 1
ATOM 1195 O O . GLY A 1 167 ? 34.369 27.606 -0.415 1.00 24.59 167 GLY A O 1
ATOM 1196 N N . GLY A 1 168 ? 32.986 28.966 -1.554 1.00 22.55 168 GLY A N 1
ATOM 1197 C CA . GLY A 1 168 ? 32.121 29.170 -0.418 1.00 23.01 168 GLY A CA 1
ATOM 1198 C C . GLY A 1 168 ? 32.421 30.529 0.153 1.00 23.78 168 GLY A C 1
ATOM 1199 O O . GLY A 1 168 ? 32.526 31.497 -0.590 1.00 24.22 168 GLY A O 1
ATOM 1200 N N . LEU A 1 169 ? 32.594 30.604 1.465 1.00 23.96 169 LEU A N 1
ATOM 1201 C CA . LEU A 1 169 ? 32.782 31.891 2.119 1.00 24.87 169 LEU A CA 1
ATOM 1202 C C . LEU A 1 169 ? 33.983 32.721 1.627 1.00 25.13 169 LEU A C 1
ATOM 1203 O O . LEU A 1 169 ? 33.836 33.927 1.406 1.00 26.18 169 LEU A O 1
ATOM 1208 N N . PRO A 1 170 ? 35.174 32.137 1.495 1.00 25.73 170 PRO A N 1
ATOM 1209 C CA . PRO A 1 170 ? 36.300 32.943 0.996 1.00 25.81 170 PRO A CA 1
ATOM 1210 C C . PRO A 1 170 ? 36.094 33.534 -0.395 1.00 25.54 170 PRO A C 1
ATOM 1211 O O . PRO A 1 170 ? 36.370 34.723 -0.584 1.00 26.27 170 PRO A O 1
ATOM 1215 N N . ALA A 1 171 ? 35.598 32.763 -1.345 1.00 24.69 171 ALA A N 1
ATOM 1216 C CA . ALA A 1 171 ? 35.267 33.344 -2.662 1.00 24.34 171 ALA A CA 1
ATOM 1217 C C . ALA A 1 171 ? 34.132 34.347 -2.507 1.00 24.11 171 ALA A C 1
ATOM 1218 O O . ALA A 1 171 ? 34.121 35.403 -3.146 1.00 23.73 171 ALA A O 1
ATOM 1220 N N . PHE A 1 172 ? 33.170 34.024 -1.649 1.00 23.29 172 PHE A N 1
ATOM 1221 C CA . PHE A 1 172 ? 32.065 34.963 -1.425 1.00 23.38 172 PHE A CA 1
ATOM 1222 C C . PHE A 1 172 ? 32.571 36.340 -0.989 1.00 23.93 172 PHE A C 1
ATOM 1223 O O . PHE A 1 172 ? 32.063 37.369 -1.426 1.00 24.16 172 PHE A O 1
ATOM 1231 N N . LEU A 1 173 ? 33.581 36.341 -0.125 1.00 24.13 173 LEU A N 1
ATOM 1232 C CA . LEU A 1 173 ? 34.208 37.571 0.367 1.00 24.54 173 LEU A CA 1
ATOM 1233 C C . LEU A 1 173 ? 34.976 38.388 -0.689 1.00 24.92 173 LEU A C 1
ATOM 1234 O O . LEU A 1 173 ? 35.366 39.519 -0.430 1.00 24.71 173 LEU A O 1
ATOM 1239 N N . CYS A 1 174 ? 35.174 37.832 -1.876 1.00 25.55 174 CYS A N 1
ATOM 1240 C CA . CYS A 1 174 ? 35.811 38.576 -2.948 1.00 26.93 174 CYS A CA 1
ATOM 1241 C C . CYS A 1 174 ? 34.790 39.373 -3.758 1.00 26.76 174 CYS A C 1
ATOM 1242 O O . CYS A 1 174 ? 35.180 40.102 -4.664 1.00 24.88 174 CYS A O 1
ATOM 1245 N N . ASN A 1 175 ? 33.496 39.256 -3.430 1.00 25.09 175 ASN A N 1
ATOM 1246 C CA . ASN A 1 175 ? 32.520 40.100 -4.125 1.00 24.78 175 ASN A CA 1
ATOM 1247 C C . ASN A 1 175 ? 32.671 41.576 -3.773 1.00 25.04 175 ASN A C 1
ATOM 1248 O O . ASN A 1 175 ? 33.508 41.927 -2.931 1.00 25.52 175 ASN A O 1
ATOM 1253 N N . ASN A 1 176 ? 31.855 42.429 -4.393 1.00 23.91 176 ASN A N 1
ATOM 1254 C CA . ASN A 1 176 ? 31.941 43.865 -4.175 1.00 24.60 176 ASN A CA 1
ATOM 1255 C C . ASN A 1 176 ? 30.915 44.295 -3.117 1.00 24.75 176 ASN A C 1
ATOM 1256 O O . ASN A 1 176 ? 29.703 44.280 -3.373 1.00 25.09 176 ASN A O 1
ATOM 1261 N N . PHE A 1 177 ? 31.405 44.677 -1.937 1.00 23.89 177 PHE A N 1
ATOM 1262 C CA . PHE A 1 177 ? 30.540 45.056 -0.816 1.00 24.16 177 PHE A CA 1
ATOM 1263 C C . PHE A 1 177 ? 30.446 46.568 -0.619 1.00 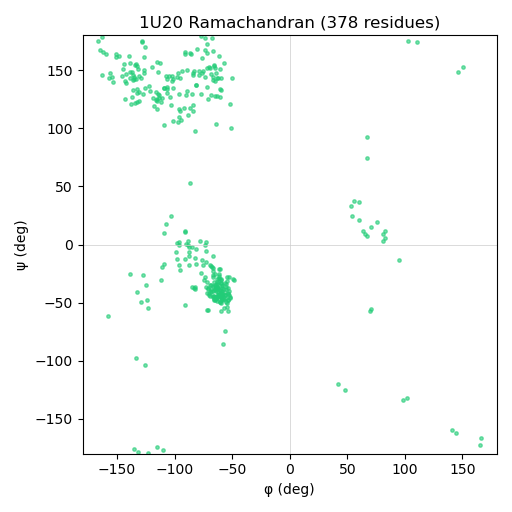24.72 177 PHE A C 1
ATOM 1264 O O . PHE A 1 177 ? 31.451 47.267 -0.739 1.00 25.29 177 PHE A O 1
ATOM 1272 N N . ILE A 1 178 ? 29.248 47.062 -0.294 1.00 25.42 178 ILE A N 1
ATOM 1273 C CA . ILE A 1 178 ? 29.062 48.487 -0.020 1.00 26.25 178 ILE A CA 1
ATOM 1274 C C . ILE A 1 178 ? 29.645 48.895 1.354 1.00 26.62 178 ILE A C 1
ATOM 1275 O O . ILE A 1 178 ? 29.565 48.137 2.318 1.00 26.46 178 ILE A O 1
ATOM 1280 N N . GLY A 1 179 ? 30.213 50.100 1.430 1.00 28.05 179 GLY A N 1
ATOM 1281 C CA . GLY A 1 179 ? 30.696 50.674 2.684 1.00 27.89 179 GLY A CA 1
ATOM 1282 C C . GLY A 1 179 ? 31.432 49.702 3.598 1.00 27.96 179 GLY A C 1
ATOM 1283 O O . GLY A 1 179 ? 32.440 49.114 3.225 1.00 27.84 179 GLY A O 1
ATOM 1284 N N . ASN A 1 180 ? 30.915 49.516 4.798 1.00 29.24 180 ASN A N 1
ATOM 1285 C CA . ASN A 1 180 ? 31.541 48.596 5.749 1.00 31.29 180 ASN A CA 1
ATOM 1286 C C . ASN A 1 180 ? 30.746 47.297 5.934 1.00 31.16 180 ASN A C 1
ATOM 1287 O O . ASN A 1 180 ? 30.949 46.566 6.921 1.00 30.76 180 ASN A O 1
ATOM 1292 N N . SER A 1 181 ? 29.846 47.002 4.993 1.00 30.78 181 SER A N 1
ATOM 1293 C CA . SER A 1 181 ? 29.020 45.779 5.102 1.00 31.29 181 SER A CA 1
ATOM 1294 C C . SER A 1 181 ? 29.878 44.519 5.253 1.00 30.70 181 SER A C 1
ATOM 1295 O O . SER A 1 181 ? 29.515 43.590 5.992 1.00 30.66 181 SER A O 1
ATOM 1298 N N . LYS A 1 182 ? 31.045 44.511 4.608 1.00 30.53 182 LYS A N 1
ATOM 1299 C CA . LYS A 1 182 ? 31.965 43.384 4.758 1.00 31.20 182 LYS A CA 1
ATOM 1300 C C . LYS A 1 182 ? 32.508 43.270 6.189 1.00 31.46 182 LYS A C 1
ATOM 1301 O O . LYS A 1 182 ? 32.585 42.168 6.747 1.00 31.92 182 LYS A O 1
ATOM 1307 N N . SER A 1 183 ? 32.895 44.395 6.783 1.00 31.06 183 SER A N 1
ATOM 1308 C CA . SER A 1 183 ? 33.292 44.374 8.198 1.00 31.70 183 SER A CA 1
ATOM 1309 C C . SER A 1 183 ? 32.140 43.915 9.091 1.00 30.77 183 SER A C 1
ATOM 1310 O O . SER A 1 183 ? 32.336 43.124 10.018 1.00 31.34 183 SER A O 1
ATOM 1313 N N . GLN A 1 184 ? 30.941 44.425 8.813 1.00 30.55 184 GLN A N 1
ATOM 1314 C CA . GLN A 1 184 ? 29.762 44.041 9.578 1.00 30.22 184 GLN A CA 1
ATOM 1315 C C . GLN A 1 184 ? 29.529 42.525 9.486 1.00 29.57 184 GLN A C 1
ATOM 1316 O O . GLN A 1 184 ? 29.175 41.897 10.476 1.00 28.70 184 GLN A O 1
ATOM 1322 N N . LEU A 1 185 ? 29.728 41.946 8.302 1.00 29.18 185 LEU A N 1
ATOM 1323 C CA . LEU A 1 185 ? 29.504 40.509 8.136 1.00 29.10 185 LEU A CA 1
ATOM 1324 C C . LEU A 1 185 ? 30.501 39.730 8.997 1.00 29.74 185 LEU A C 1
ATOM 1325 O O . LEU A 1 185 ? 30.126 38.794 9.694 1.00 29.60 185 LEU A O 1
ATOM 1330 N N . LEU A 1 186 ? 31.763 40.147 8.952 1.00 30.43 186 LEU A N 1
ATOM 1331 C CA . LEU A 1 186 ? 32.816 39.502 9.718 1.00 32.39 186 LEU A CA 1
ATOM 1332 C C . LEU A 1 186 ? 32.501 39.611 11.210 1.00 33.30 186 LEU A C 1
ATOM 1333 O O . LEU A 1 186 ? 32.605 38.632 11.942 1.00 33.04 186 LEU A O 1
ATOM 1338 N N . TYR A 1 187 ? 32.062 40.796 11.627 1.00 34.17 187 TYR A N 1
ATOM 1339 C CA . TYR A 1 187 ? 31.639 41.022 13.000 1.00 34.93 187 TYR A CA 1
ATOM 1340 C C . TYR A 1 187 ? 30.574 40.002 13.409 1.00 34.83 187 TYR A C 1
ATOM 1341 O O . TYR A 1 187 ? 30.662 39.403 14.487 1.00 35.54 187 TYR A O 1
ATOM 1350 N N . ALA A 1 188 ? 29.567 39.823 12.558 1.00 33.59 188 ALA A N 1
ATOM 1351 C CA . ALA A 1 188 ? 28.499 38.863 12.813 1.00 33.30 188 ALA A CA 1
ATOM 1352 C C . ALA A 1 188 ? 28.986 37.418 12.907 1.00 33.15 188 ALA A C 1
ATOM 1353 O O . ALA A 1 188 ? 28.555 36.675 13.779 1.00 32.60 188 ALA A O 1
ATOM 1355 N N . LEU A 1 189 ? 29.878 37.010 12.011 1.00 33.73 189 LEU A N 1
ATOM 1356 C CA . LEU A 1 189 ? 30.389 35.634 12.042 1.00 34.79 189 LEU A CA 1
ATOM 1357 C C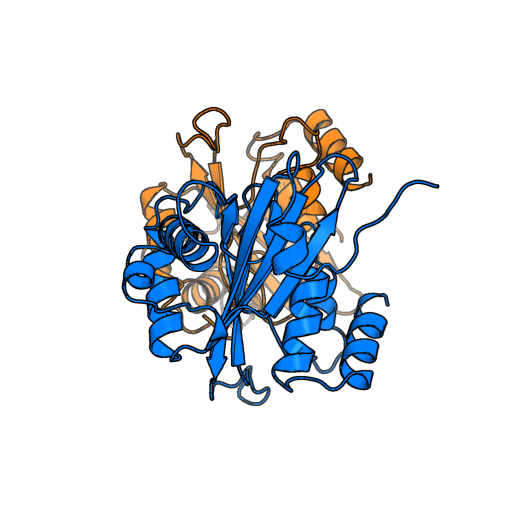 . LEU A 1 189 ? 31.054 35.360 13.384 1.00 36.26 189 LEU A C 1
ATOM 1358 O O . LEU A 1 189 ? 30.970 34.250 13.921 1.00 36.25 189 LEU A O 1
ATOM 1363 N N . ARG A 1 190 ? 31.701 36.393 13.921 1.00 37.61 190 ARG A N 1
ATOM 1364 C CA . ARG A 1 190 ? 32.318 36.319 15.243 1.00 39.24 190 ARG A CA 1
ATOM 1365 C C . ARG A 1 190 ? 31.285 36.279 16.374 1.00 39.09 190 ARG A C 1
ATOM 1366 O O . ARG A 1 190 ? 31.272 35.336 17.176 1.00 39.75 190 ARG A O 1
ATOM 1374 N N . SER A 1 191 ? 30.415 37.287 16.423 1.00 38.65 191 SER A N 1
ATOM 1375 C CA . SER A 1 191 ? 29.471 37.435 17.531 1.00 38.08 191 SER A CA 1
ATOM 1376 C C . SER A 1 191 ? 28.455 36.304 17.613 1.00 37.68 191 SER A C 1
ATOM 1377 O O . SER A 1 191 ? 27.943 36.010 18.692 1.00 37.14 191 SER A O 1
ATOM 1380 N N . LEU A 1 192 ? 28.184 35.663 16.478 1.00 36.83 192 LEU A N 1
ATOM 1381 C CA . LEU A 1 192 ? 27.266 34.525 16.429 1.00 36.37 192 LEU A CA 1
ATOM 1382 C C . LEU A 1 192 ? 27.979 33.199 16.649 1.00 36.25 192 LEU A C 1
ATOM 1383 O O . LEU A 1 192 ? 27.343 32.145 16.610 1.00 35.34 192 LEU A O 1
ATOM 1388 N N . LYS A 1 193 ? 29.299 33.259 16.861 1.00 36.65 193 LYS A N 1
ATOM 1389 C CA . LYS A 1 193 ? 30.119 32.069 17.107 1.00 37.41 193 LYS A CA 1
ATOM 1390 C C . LYS A 1 193 ? 30.081 31.081 15.961 1.00 37.04 193 LYS A C 1
ATOM 1391 O O . LYS A 1 193 ? 30.082 29.868 16.180 1.00 36.51 193 LYS A O 1
ATOM 1397 N N . LEU A 1 194 ? 30.029 31.597 14.736 1.00 36.39 194 LEU A N 1
ATOM 1398 C CA . LEU A 1 194 ? 30.068 30.726 13.576 1.00 35.72 194 LEU A CA 1
ATOM 1399 C C . LEU A 1 194 ? 31.513 30.382 13.253 1.00 35.57 194 LEU A C 1
ATOM 1400 O O . LEU A 1 194 ? 31.810 29.261 12.839 1.00 35.17 194 LEU A O 1
ATOM 1405 N N . LEU A 1 195 ? 32.405 31.360 13.425 1.00 35.84 195 LEU A N 1
ATOM 1406 C CA . LEU A 1 195 ? 33.835 31.163 13.165 1.00 36.10 195 LEU A CA 1
ATOM 1407 C C . LEU A 1 195 ? 34.639 31.845 14.256 1.00 35.64 195 LEU A C 1
ATOM 1408 O O . LEU A 1 195 ? 34.262 32.918 14.721 1.00 35.00 195 LEU A O 1
ATOM 1413 N N . ARG A 1 196 ? 35.747 31.228 14.659 1.00 35.56 196 ARG A N 1
ATOM 1414 C CA . ARG A 1 196 ? 36.704 31.889 15.562 1.00 35.63 196 ARG A CA 1
ATOM 1415 C C . ARG A 1 196 ? 37.482 32.964 14.796 1.00 35.45 196 ARG A C 1
ATOM 1416 O O . ARG A 1 196 ? 37.447 33.003 13.559 1.00 34.75 196 ARG A O 1
ATOM 1424 N N . GLU A 1 197 ? 38.192 33.827 15.523 1.00 35.80 197 GLU A N 1
ATOM 1425 C CA . GLU A 1 197 ? 39.029 34.845 14.883 1.00 36.31 197 GLU A CA 1
ATOM 1426 C C . GLU A 1 197 ? 40.061 34.225 13.921 1.00 35.70 197 GLU A C 1
ATOM 1427 O O . GLU A 1 197 ? 40.255 34.722 12.809 1.00 35.61 197 GLU A O 1
ATOM 1433 N N . ASP A 1 198 ? 40.703 33.134 14.333 1.00 35.12 198 ASP A N 1
ATOM 1434 C CA . ASP A 1 198 ? 41.695 32.496 13.469 1.00 35.19 198 ASP A CA 1
ATOM 1435 C C . ASP A 1 198 ? 41.078 31.908 12.187 1.00 34.83 198 ASP A C 1
ATOM 1436 O O . ASP A 1 198 ? 41.728 31.892 11.134 1.00 34.60 198 ASP A O 1
ATOM 1441 N N . GLN A 1 199 ? 39.829 31.443 12.283 1.00 33.96 199 GLN A N 1
ATOM 1442 C CA . GLN A 1 199 ? 39.090 30.933 11.129 1.00 33.99 199 GLN A CA 1
ATOM 1443 C C . GLN A 1 199 ? 38.698 32.083 10.217 1.00 33.94 199 GLN A C 1
ATOM 1444 O O . GLN A 1 199 ? 38.797 31.973 9.004 1.00 33.55 199 GLN A O 1
ATOM 1450 N N . ILE A 1 200 ? 38.265 33.188 10.809 1.00 34.03 200 ILE A N 1
ATOM 1451 C CA . ILE A 1 200 ? 37.991 34.391 10.036 1.00 35.34 200 ILE A CA 1
ATOM 1452 C C . ILE A 1 200 ? 39.239 34.885 9.302 1.00 35.63 200 ILE A C 1
ATOM 1453 O O . ILE A 1 200 ? 39.160 35.245 8.134 1.00 35.12 200 ILE A O 1
ATOM 1458 N N . GLN A 1 201 ? 40.390 34.869 9.978 1.00 36.79 201 GLN A N 1
ATOM 1459 C CA . GLN A 1 201 ? 41.644 35.304 9.359 1.00 37.70 201 GLN A CA 1
ATOM 1460 C C . GLN A 1 201 ? 42.014 34.379 8.209 1.00 37.90 201 GLN A C 1
ATOM 1461 O O . GLN A 1 201 ? 42.530 34.820 7.185 1.00 37.23 201 GLN A O 1
ATOM 1467 N N . GLU A 1 202 ? 41.726 33.093 8.378 1.00 38.29 202 GLU A N 1
ATOM 1468 C CA . GLU A 1 202 ? 41.978 32.116 7.321 1.00 39.01 202 GLU A CA 1
ATOM 1469 C C . GLU A 1 202 ? 41.128 32.355 6.075 1.00 38.37 202 GLU A C 1
ATOM 1470 O O . GLU A 1 202 ? 41.647 32.266 4.960 1.00 37.92 202 GLU A O 1
ATOM 1476 N N . VAL A 1 203 ? 39.831 32.619 6.258 1.00 37.98 203 VAL A N 1
ATOM 1477 C CA . VAL A 1 203 ? 38.939 32.820 5.098 1.00 38.13 203 VAL A CA 1
ATOM 1478 C C . VAL A 1 203 ? 39.343 34.067 4.330 1.00 38.95 203 VAL A C 1
ATOM 1479 O O . VAL A 1 203 ? 39.266 34.091 3.100 1.00 38.93 203 VAL A O 1
ATOM 1483 N N . LEU A 1 204 ? 39.799 35.081 5.067 1.00 40.12 204 LEU A N 1
ATOM 1484 C CA . LEU A 1 204 ? 40.293 36.328 4.473 1.00 41.78 204 LEU A CA 1
ATOM 1485 C C . LEU A 1 204 ? 41.562 36.092 3.691 1.00 42.78 204 LEU A C 1
ATOM 1486 O O . LEU A 1 204 ? 41.742 36.653 2.625 1.00 42.49 204 LEU A O 1
ATOM 1491 N N . LYS A 1 205 ? 42.431 35.247 4.239 1.00 45.13 205 LYS A N 1
ATOM 1492 C CA . LYS A 1 205 ? 43.702 34.902 3.613 1.00 47.51 205 LYS A CA 1
ATOM 1493 C C . LYS A 1 205 ? 43.444 34.128 2.322 1.00 48.79 205 LYS A C 1
ATOM 1494 O O . LYS A 1 205 ? 44.017 34.456 1.281 1.00 49.16 205 LYS A O 1
ATOM 1500 N N . ALA A 1 206 ? 42.568 33.120 2.395 1.00 50.50 206 ALA A N 1
ATOM 1501 C CA . ALA A 1 206 ? 42.199 32.306 1.229 1.00 52.29 206 ALA A CA 1
ATOM 1502 C C . ALA A 1 206 ? 41.497 33.132 0.150 1.00 53.77 206 ALA A C 1
ATOM 1503 O O . ALA A 1 206 ? 41.671 32.868 -1.042 1.00 53.87 206 ALA A O 1
ATOM 1505 N N . SER A 1 207 ? 40.714 34.128 0.573 1.00 55.70 207 SER A N 1
ATOM 1506 C CA . SER A 1 207 ? 40.032 35.021 -0.369 1.00 57.72 207 SER A CA 1
ATOM 1507 C C . SER A 1 207 ? 41.009 35.994 -1.038 1.00 58.95 207 SER A C 1
ATOM 1508 O O . SER A 1 207 ? 40.868 36.298 -2.223 1.00 59.01 207 SER A O 1
ATOM 1511 N N . HIS A 1 208 ? 42.006 36.465 -0.288 1.00 60.93 208 HIS A N 1
ATOM 1512 C CA . HIS A 1 208 ? 43.059 37.320 -0.860 1.00 62.62 208 HIS A CA 1
ATOM 1513 C C . HIS A 1 208 ? 44.038 36.542 -1.755 1.00 63.34 208 HIS A C 1
ATOM 1514 O O . HIS A 1 208 ? 44.793 37.142 -2.521 1.00 63.55 208 HIS A O 1
ATOM 1521 N N . ARG A 1 209 ? 44.021 35.213 -1.656 1.00 64.17 209 ARG A N 1
ATOM 1522 C CA . ARG A 1 209 ? 44.786 34.373 -2.575 1.00 64.91 209 ARG A CA 1
ATOM 1523 C C . ARG A 1 209 ? 43.977 34.098 -3.847 1.00 65.31 209 ARG A C 1
ATOM 1524 O O . ARG A 1 209 ? 42.787 34.430 -3.959 1.00 65.32 209 ARG A O 1
ATOM 1526 N N . PRO B 1 18 ? 37.430 30.187 -22.808 1.00 63.62 18 PRO B N 1
ATOM 1527 C CA . PRO B 1 18 ? 38.797 30.636 -23.240 1.00 63.15 18 PRO B CA 1
ATOM 1528 C C . PRO B 1 18 ? 38.953 30.739 -24.770 1.00 62.53 18 PRO B C 1
ATOM 1529 O O . PRO B 1 18 ? 39.502 31.719 -25.276 1.00 63.22 18 PRO B O 1
ATOM 1531 N N . ARG B 1 19 ? 38.468 29.740 -25.499 1.00 61.16 19 ARG B N 1
ATOM 1532 C CA . ARG B 1 19 ? 38.608 29.713 -26.951 1.00 59.95 19 ARG B CA 1
ATOM 1533 C C . ARG B 1 19 ? 37.274 29.418 -27.643 1.00 58.25 19 ARG B C 1
ATOM 1534 O O . ARG B 1 19 ? 36.585 28.477 -27.265 1.00 57.69 19 ARG B O 1
ATOM 1542 N N . ASN B 1 20 ? 36.922 30.220 -28.650 1.00 56.25 20 ASN B N 1
ATOM 1543 C CA . ASN B 1 20 ? 35.698 30.013 -29.428 1.00 54.96 20 ASN B CA 1
ATOM 1544 C C . ASN B 1 20 ? 35.722 28.705 -30.220 1.00 53.82 20 ASN B C 1
ATOM 1545 O O . ASN B 1 20 ? 36.791 28.231 -30.592 1.00 53.66 20 ASN B O 1
ATOM 1550 N N . ILE B 1 21 ? 34.536 28.140 -30.466 1.00 52.12 21 ILE B N 1
ATOM 1551 C CA . ILE B 1 21 ? 34.358 26.897 -31.224 1.00 50.46 21 ILE B CA 1
ATOM 1552 C C . ILE B 1 21 ? 32.900 26.783 -31.660 1.00 49.95 21 ILE B C 1
ATOM 1553 O O . ILE B 1 21 ? 32.000 27.220 -30.947 1.00 49.42 21 ILE B O 1
ATOM 1558 N N . SER B 1 22 ? 32.662 26.212 -32.835 1.00 49.46 22 SER B N 1
ATOM 1559 C CA . SER B 1 22 ? 31.300 26.047 -33.315 1.00 49.39 22 SER B CA 1
ATOM 1560 C C . SER B 1 22 ? 30.584 24.956 -32.521 1.00 48.82 22 SER B C 1
ATOM 1561 O O . SER B 1 22 ? 31.218 24.033 -31.997 1.00 48.08 22 SER B O 1
ATOM 1564 N N . ARG B 1 23 ? 29.267 25.071 -32.426 1.00 48.93 23 ARG B N 1
ATOM 1565 C CA . ARG B 1 23 ? 28.470 24.051 -31.748 1.00 49.60 23 ARG B CA 1
ATOM 1566 C C . ARG B 1 23 ? 28.756 22.662 -32.340 1.00 49.85 23 ARG B C 1
ATOM 1567 O O . ARG B 1 23 ? 29.165 21.747 -31.635 1.00 48.82 23 ARG B O 1
ATOM 1575 N N . GLU B 1 24 ? 28.541 22.542 -33.648 1.00 51.22 24 GLU B N 1
ATOM 1576 C CA . GLU B 1 24 ? 28.744 21.290 -34.382 1.00 53.09 24 GLU B CA 1
ATOM 1577 C C . GLU B 1 24 ? 30.131 20.708 -34.116 1.00 53.42 24 GLU B C 1
ATOM 1578 O O . GLU B 1 24 ? 30.268 19.518 -33.855 1.00 54.00 24 GLU B O 1
ATOM 1584 N N . GLU B 1 25 ? 31.147 21.562 -34.165 1.00 53.65 25 GLU B N 1
ATOM 1585 C CA . GLU B 1 25 ? 32.517 21.149 -33.916 1.00 54.57 25 GLU B CA 1
ATOM 1586 C C . GLU B 1 25 ? 32.652 20.575 -32.521 1.00 53.74 25 GLU B C 1
ATOM 1587 O O . GLU B 1 25 ? 33.062 19.432 -32.357 1.00 53.63 25 GLU B O 1
ATOM 1593 N N . SER B 1 26 ? 32.289 21.376 -31.520 1.00 53.29 26 SER B N 1
ATOM 1594 C CA . SER B 1 26 ? 32.339 20.952 -30.125 1.00 52.86 26 SER B CA 1
ATOM 1595 C C . SER B 1 26 ? 31.564 19.653 -29.882 1.00 52.74 26 SER B C 1
ATOM 1596 O O . SER B 1 26 ? 31.945 18.876 -29.027 1.00 51.84 26 SER B O 1
ATOM 1599 N N . LEU B 1 27 ? 30.493 19.421 -30.638 1.00 53.58 27 LEU B N 1
ATOM 1600 C CA . LEU B 1 27 ? 29.704 18.194 -30.464 1.00 55.46 27 LEU B CA 1
ATOM 1601 C C . LEU B 1 27 ? 30.358 16.927 -31.062 1.00 56.59 27 LEU B C 1
ATOM 1602 O O . LEU B 1 27 ? 29.939 15.797 -30.761 1.00 56.70 27 LEU B O 1
ATOM 1607 N N . GLN B 1 28 ? 31.384 17.118 -31.889 1.00 57.44 28 GLN B N 1
ATOM 1608 C CA . GLN B 1 28 ? 32.120 15.994 -32.467 1.00 58.39 28 GLN B CA 1
ATOM 1609 C C . GLN B 1 28 ? 33.249 15.556 -31.555 1.00 59.15 28 GLN B C 1
ATOM 1610 O O . GLN B 1 28 ? 33.758 14.446 -31.691 1.00 59.40 28 GLN B O 1
ATOM 1616 N N . LEU B 1 29 ? 33.630 16.424 -30.618 1.00 60.04 29 LEU B N 1
ATOM 1617 C CA . LEU B 1 29 ? 34.755 16.142 -29.730 1.00 61.00 29 LEU B CA 1
ATOM 1618 C C . LEU B 1 29 ? 34.500 14.894 -28.889 1.00 61.72 29 LEU B C 1
ATOM 1619 O O . LEU B 1 29 ? 33.356 14.438 -28.759 1.00 61.84 29 LEU B O 1
ATOM 1624 N N . GLU B 1 30 ? 35.583 14.344 -28.342 1.00 62.45 30 GLU B N 1
ATOM 1625 C CA . GLU B 1 30 ? 35.537 13.183 -27.457 1.00 62.94 30 GLU B CA 1
ATOM 1626 C C . GLU B 1 30 ? 36.328 13.504 -26.196 1.00 62.28 30 GLU B C 1
ATOM 1627 O O . GLU B 1 30 ? 37.346 14.193 -26.261 1.00 62.35 30 GLU B O 1
ATOM 1633 N N . GLY B 1 31 ? 35.844 13.016 -25.054 1.00 61.62 31 GLY B N 1
ATOM 1634 C CA . GLY B 1 31 ? 36.514 13.215 -23.778 1.00 60.65 31 GLY B CA 1
ATOM 1635 C C . GLY B 1 31 ? 36.356 14.605 -23.183 1.00 59.85 31 GLY B C 1
ATOM 1636 O O . GLY B 1 31 ? 37.135 15.010 -22.320 1.00 60.47 31 GLY B O 1
ATOM 1637 N N . TYR B 1 32 ? 35.350 15.345 -23.636 1.00 58.53 32 TYR B N 1
ATOM 1638 C CA . TYR B 1 32 ? 35.113 16.688 -23.108 1.00 56.90 32 TYR B CA 1
ATOM 1639 C C . TYR B 1 32 ? 33.892 16.736 -22.204 1.00 54.88 32 TYR B C 1
ATOM 1640 O O . TYR B 1 32 ? 32.897 16.065 -22.461 1.00 55.18 32 TYR B O 1
ATOM 1649 N N . LYS B 1 33 ? 33.996 17.527 -21.142 1.00 51.55 33 LYS B N 1
ATOM 1650 C CA . LYS B 1 33 ? 32.887 17.813 -20.239 1.00 49.39 33 LYS B CA 1
ATOM 1651 C C . LYS B 1 33 ? 32.071 18.968 -20.834 1.00 46.91 33 LYS B C 1
ATOM 1652 O O . LYS B 1 33 ? 32.639 19.983 -21.208 1.00 47.41 33 LYS B O 1
ATOM 1658 N N . HIS B 1 34 ? 30.754 18.809 -20.941 1.00 43.61 34 HIS B N 1
ATOM 1659 C CA . HIS B 1 34 ? 29.888 19.866 -21.479 1.00 40.05 34 HIS B CA 1
ATOM 1660 C C . HIS B 1 34 ? 29.047 20.516 -20.378 1.00 38.05 34 HIS B C 1
ATOM 1661 O O . HIS B 1 34 ? 28.613 19.842 -19.437 1.00 36.91 34 HIS B O 1
ATOM 1668 N N . ALA B 1 35 ? 28.809 21.821 -20.515 1.00 35.08 35 ALA B N 1
ATOM 1669 C CA . ALA B 1 35 ? 27.969 22.583 -19.591 1.00 32.96 35 ALA B CA 1
ATOM 1670 C C . ALA B 1 35 ? 27.162 23.612 -20.368 1.00 31.67 35 ALA B C 1
ATOM 1671 O O . ALA B 1 35 ? 27.671 24.248 -21.311 1.00 31.20 35 ALA B O 1
ATOM 1673 N N . CYS B 1 36 ? 25.902 23.766 -19.993 1.00 29.76 36 CYS B N 1
ATOM 1674 C CA . CYS B 1 36 ? 25.039 24.736 -20.652 1.00 29.02 36 CYS B CA 1
ATOM 1675 C C . CYS B 1 36 ? 24.517 25.724 -19.619 1.00 28.36 36 CYS B C 1
ATOM 1676 O O . CYS B 1 36 ? 24.044 25.311 -18.550 1.00 26.93 36 CYS B O 1
ATOM 1679 N N . HIS B 1 37 ? 24.617 27.017 -19.950 1.00 27.42 37 HIS B N 1
ATOM 1680 C CA . HIS B 1 37 ? 24.157 28.116 -19.085 1.00 26.66 37 HIS B CA 1
ATOM 1681 C C . HIS B 1 37 ? 23.314 29.086 -19.928 1.00 27.12 37 HIS B C 1
ATOM 1682 O O . HIS B 1 37 ? 23.535 29.212 -21.140 1.00 26.45 37 HIS B O 1
ATOM 1689 N N . ALA B 1 38 ? 22.357 29.755 -19.294 1.00 25.87 38 ALA B N 1
ATOM 1690 C CA . ALA B 1 38 ? 21.478 30.659 -20.022 1.00 26.07 38 ALA B CA 1
ATOM 1691 C C . ALA B 1 38 ? 21.222 31.983 -19.329 1.00 25.74 38 ALA B C 1
ATOM 1692 O O . ALA B 1 38 ? 21.110 32.064 -18.096 1.00 25.31 38 ALA B O 1
ATOM 1694 N N . LEU B 1 39 ? 21.087 33.004 -20.167 1.00 25.76 39 LEU B N 1
ATOM 1695 C CA . LEU B 1 39 ? 20.657 34.329 -19.774 1.00 25.78 39 LEU B CA 1
ATOM 1696 C C . LEU B 1 39 ? 19.204 34.462 -20.198 1.00 26.69 39 LEU B C 1
ATOM 1697 O O . LEU B 1 39 ? 18.872 34.333 -21.378 1.00 27.54 39 LEU B O 1
ATOM 1702 N N . LEU B 1 40 ? 18.335 34.702 -19.235 1.00 26.63 40 LEU B N 1
ATOM 1703 C CA . LEU B 1 40 ? 16.930 34.920 -19.495 1.00 26.97 40 LEU B CA 1
ATOM 1704 C C . LEU B 1 40 ? 16.758 36.384 -19.216 1.00 27.60 40 LEU B C 1
ATOM 1705 O O . LEU B 1 40 ? 17.275 36.888 -18.217 1.00 27.82 40 LEU B O 1
ATOM 1710 N N . HIS B 1 41 ? 16.060 37.079 -20.098 1.00 27.28 41 HIS B N 1
ATOM 1711 C CA . HIS B 1 41 ? 15.911 38.511 -19.945 1.00 28.40 41 HIS B CA 1
ATOM 1712 C C . HIS B 1 41 ? 14.572 38.947 -20.508 1.00 28.52 41 HIS B C 1
ATOM 1713 O O . HIS B 1 41 ? 13.946 38.213 -21.283 1.00 28.80 41 HIS B O 1
ATOM 1720 N N . ALA B 1 42 ? 14.157 40.145 -20.117 1.00 29.24 42 ALA B N 1
ATOM 1721 C CA . ALA B 1 42 ? 12.887 40.745 -20.519 1.00 29.68 42 ALA B CA 1
ATOM 1722 C C . ALA B 1 42 ? 12.974 42.275 -20.452 1.00 30.06 42 ALA B C 1
ATOM 1723 O O . ALA B 1 42 ? 13.608 42.821 -19.541 1.00 29.53 42 ALA B O 1
ATOM 1725 N N . PRO B 1 43 ? 12.311 42.974 -21.383 1.00 30.04 43 PRO B N 1
ATOM 1726 C CA . PRO B 1 43 ? 12.325 44.442 -21.373 1.00 30.03 43 PRO B CA 1
ATOM 1727 C C . PRO B 1 43 ? 11.533 44.935 -20.180 1.00 29.92 43 PRO B C 1
ATOM 1728 O O . PRO B 1 43 ? 10.625 44.229 -19.715 1.00 29.43 43 PRO B O 1
ATOM 1732 N N . SER B 1 44 ? 11.893 46.110 -19.676 1.00 30.00 44 SER B N 1
ATOM 1733 C CA . SER B 1 44 ? 11.201 46.699 -18.542 1.00 31.02 44 SER B CA 1
ATOM 1734 C C . SER B 1 44 ? 11.109 48.209 -18.696 1.00 31.63 44 SER B C 1
ATOM 1735 O O . SER B 1 44 ? 12.065 48.851 -19.143 1.00 31.74 44 SER B O 1
ATOM 1738 N N . GLN B 1 45 ? 9.962 48.773 -18.315 1.00 32.51 45 GLN B N 1
ATOM 1739 C CA . GLN B 1 45 ? 9.768 50.228 -18.378 1.00 33.42 45 GLN B CA 1
ATOM 1740 C C . GLN B 1 45 ? 10.052 50.895 -17.035 1.00 33.43 45 GLN B C 1
ATOM 1741 O O . GLN B 1 45 ? 9.891 52.116 -16.902 1.00 33.42 45 GLN B O 1
ATOM 1747 N N . ALA B 1 46 ? 10.471 50.104 -16.042 1.00 32.58 46 ALA B N 1
ATOM 1748 C CA . ALA B 1 46 ? 10.728 50.639 -14.703 1.00 32.75 46 ALA B CA 1
ATOM 1749 C C . ALA B 1 46 ? 11.901 51.621 -14.677 1.00 32.66 46 ALA B C 1
ATOM 1750 O O . ALA B 1 46 ? 12.792 51.581 -15.533 1.00 32.47 46 ALA B O 1
ATOM 1752 N N . LYS B 1 47 ? 11.884 52.516 -13.695 1.00 33.11 47 LYS B N 1
ATOM 1753 C CA . LYS B 1 47 ? 12.937 53.507 -13.547 1.00 33.86 47 LYS B CA 1
ATOM 1754 C C . LYS B 1 47 ? 13.388 53.595 -12.099 1.00 33.87 47 LYS B C 1
ATOM 1755 O O . LYS B 1 47 ? 12.589 53.872 -11.217 1.00 33.04 47 LYS B O 1
ATOM 1761 N N . LEU B 1 48 ? 14.676 53.357 -11.866 1.00 34.20 48 LEU B N 1
ATOM 1762 C CA . LEU B 1 48 ? 15.245 53.444 -10.527 1.00 34.45 48 LEU B CA 1
ATOM 1763 C C . LEU B 1 48 ? 15.148 54.899 -10.058 1.00 34.95 48 LEU B C 1
ATOM 1764 O O . LEU B 1 48 ? 15.579 55.804 -10.775 1.00 34.62 48 LEU B O 1
ATOM 1769 N N . PHE B 1 49 ? 14.579 55.113 -8.871 1.00 35.95 49 PHE B N 1
ATOM 1770 C CA . PHE B 1 49 ? 14.389 56.463 -8.314 1.00 37.58 49 PHE B CA 1
ATOM 1771 C C . PHE B 1 49 ? 13.506 57.332 -9.230 1.00 38.20 49 PHE B C 1
ATOM 1772 O O . PHE B 1 49 ? 13.573 58.563 -9.173 1.00 38.38 49 PHE B O 1
ATOM 1780 N N . ASP B 1 50 ? 12.716 56.690 -10.093 1.00 38.61 50 ASP B N 1
ATOM 1781 C CA . ASP B 1 50 ? 11.878 57.375 -11.082 1.00 39.38 50 ASP B CA 1
ATOM 1782 C C . ASP B 1 50 ? 12.643 58.148 -12.169 1.00 39.96 50 ASP B C 1
ATOM 1783 O O . ASP B 1 50 ? 12.030 58.872 -12.950 1.00 40.10 50 ASP B O 1
ATOM 1788 N N . ARG B 1 51 ? 13.962 57.987 -12.232 1.00 39.97 51 ARG B N 1
ATOM 1789 C CA . ARG B 1 51 ? 14.770 58.705 -13.214 1.00 40.19 51 ARG B CA 1
ATOM 1790 C C . ARG B 1 51 ? 15.649 57.810 -14.101 1.00 39.23 51 ARG B C 1
ATOM 1791 O O . ARG B 1 51 ? 15.859 58.106 -15.283 1.00 38.54 51 ARG B O 1
ATOM 1799 N N . VAL B 1 52 ? 16.166 56.722 -13.530 1.00 38.00 52 VAL B N 1
ATOM 1800 C CA . VAL B 1 52 ? 17.137 55.884 -14.234 1.00 36.90 52 VAL B 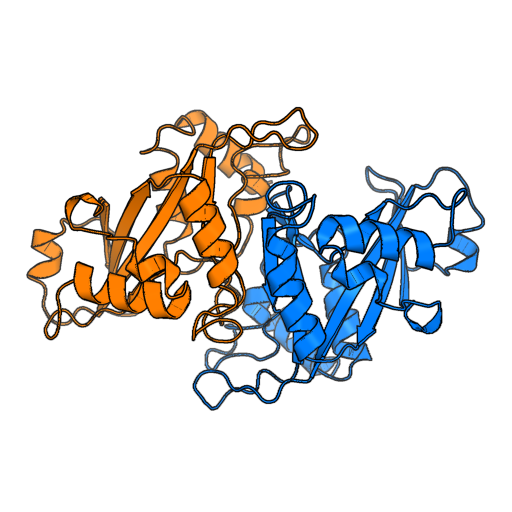CA 1
ATOM 1801 C C . VAL B 1 52 ? 16.490 54.622 -14.802 1.00 35.83 52 VAL B C 1
ATOM 1802 O O . VAL B 1 52 ? 16.169 53.705 -14.065 1.00 36.24 52 VAL B O 1
ATOM 1806 N N . PRO B 1 53 ? 16.304 54.562 -16.114 1.00 35.12 53 PRO B N 1
ATOM 1807 C CA . PRO B 1 53 ? 15.655 53.391 -16.726 1.00 34.17 53 PRO B CA 1
ATOM 1808 C C . PRO B 1 53 ? 16.396 52.079 -16.473 1.00 32.79 53 PRO B C 1
ATOM 1809 O O . PRO B 1 53 ? 17.625 52.005 -16.617 1.00 31.43 53 PRO B O 1
ATOM 1813 N N . ILE B 1 54 ? 15.626 51.067 -16.084 1.00 31.06 54 ILE B N 1
ATOM 1814 C CA . ILE B 1 54 ? 16.122 49.720 -15.890 1.00 30.10 54 ILE B CA 1
ATOM 1815 C C . ILE B 1 54 ? 16.433 49.160 -17.273 1.00 30.60 54 ILE B C 1
ATOM 1816 O O . ILE B 1 54 ? 17.438 48.440 -17.459 1.00 30.62 54 ILE B O 1
ATOM 1821 N N . ARG B 1 55 ? 15.562 49.504 -18.230 1.00 29.21 55 ARG B N 1
ATOM 1822 C CA . ARG B 1 55 ? 15.650 49.076 -19.628 1.00 29.41 55 ARG B CA 1
ATOM 1823 C C . ARG B 1 55 ? 15.362 47.593 -19.829 1.00 29.25 55 ARG B C 1
ATOM 1824 O O . ARG B 1 55 ? 14.464 47.227 -20.584 1.00 29.26 55 ARG B O 1
ATOM 1832 N N . ARG B 1 56 ? 16.116 46.731 -19.147 1.00 28.57 56 ARG B N 1
ATOM 1833 C CA . ARG B 1 56 ? 15.947 45.292 -19.321 1.00 27.76 56 ARG B CA 1
ATOM 1834 C C . ARG B 1 56 ? 16.389 44.521 -18.076 1.00 27.17 56 ARG B C 1
ATOM 1835 O O . ARG B 1 56 ? 17.409 44.860 -17.447 1.00 26.23 56 ARG B O 1
ATOM 1843 N N . VAL B 1 57 ? 15.620 43.486 -17.740 1.00 26.08 57 VAL B N 1
ATOM 1844 C CA . VAL B 1 57 ? 15.922 42.609 -16.617 1.00 25.79 57 VAL B CA 1
ATOM 1845 C C . VAL B 1 57 ? 16.763 41.413 -17.095 1.00 25.52 57 VAL B C 1
ATOM 1846 O O . VAL B 1 57 ? 16.300 40.639 -17.909 1.00 24.84 57 VAL B O 1
ATOM 1850 N N . LEU B 1 58 ? 17.994 41.293 -16.584 1.00 24.98 58 LEU B N 1
ATOM 1851 C CA . LEU B 1 58 ? 18.885 40.163 -16.879 1.00 24.63 58 LEU B CA 1
ATOM 1852 C C . LEU B 1 58 ? 19.132 39.368 -15.601 1.00 24.01 58 LEU B C 1
ATOM 1853 O O . LEU B 1 58 ? 19.535 39.928 -14.580 1.00 23.34 58 LEU B O 1
ATOM 1858 N N . LEU B 1 59 ? 18.857 38.069 -15.654 1.00 23.53 59 LEU B N 1
ATOM 1859 C CA . LEU B 1 59 ? 18.950 37.223 -14.478 1.00 22.84 59 LEU B CA 1
ATOM 1860 C C . LEU B 1 59 ? 20.271 36.491 -14.364 1.00 22.83 59 LEU B C 1
ATOM 1861 O O . LEU B 1 59 ? 20.752 35.821 -15.314 1.00 22.30 59 LEU B O 1
ATOM 1866 N N . MET B 1 60 ? 20.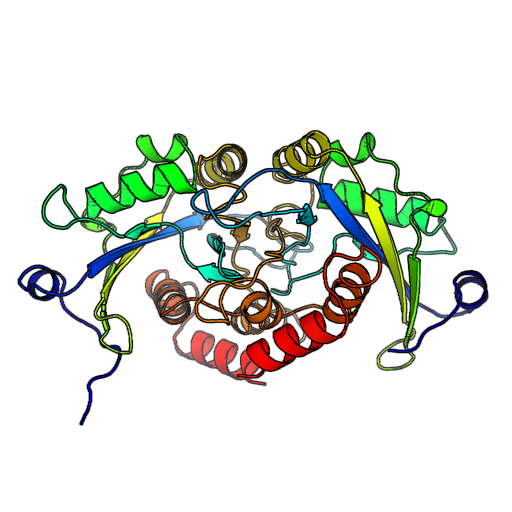862 36.614 -13.188 1.00 21.69 60 MET B N 1
ATOM 1867 C CA . MET B 1 60 ? 22.018 35.788 -12.835 1.00 23.32 60 MET B CA 1
ATOM 1868 C C . MET B 1 60 ? 21.715 35.245 -11.439 1.00 23.85 60 MET B C 1
ATOM 1869 O O . MET B 1 60 ? 20.638 35.497 -10.896 1.00 24.28 60 MET B O 1
ATOM 1874 N N . MET B 1 61 ? 22.632 34.478 -10.877 1.00 24.81 61 MET B N 1
ATOM 1875 C CA A MET B 1 61 ? 22.437 33.901 -9.559 0.50 25.16 61 MET B CA 1
ATOM 1876 C CA B MET B 1 61 ? 22.444 33.992 -9.524 0.50 25.61 61 MET B CA 1
ATOM 1877 C C A MET B 1 61 ? 23.728 33.894 -8.752 0.50 24.43 61 MET B C 1
ATOM 1878 C C B MET B 1 61 ? 23.735 33.938 -8.743 0.50 24.71 61 MET B C 1
ATOM 1879 O O A MET B 1 61 ? 24.809 34.002 -9.309 0.50 24.06 61 MET B O 1
ATOM 1880 O O B MET B 1 61 ? 24.814 34.038 -9.303 0.50 24.41 61 MET B O 1
ATOM 1889 N N . MET B 1 62 ? 23.587 33.779 -7.433 1.00 23.77 62 MET B N 1
ATOM 1890 C CA . MET B 1 62 ? 24.711 33.582 -6.532 1.00 22.68 62 MET B CA 1
ATOM 1891 C C . MET B 1 62 ? 24.763 32.064 -6.371 1.00 22.26 62 MET B C 1
ATOM 1892 O O . MET B 1 62 ? 23.771 31.441 -6.026 1.00 21.28 62 MET B O 1
ATOM 1897 N N . ARG B 1 63 ? 25.917 31.479 -6.641 1.00 21.44 63 ARG B N 1
ATOM 1898 C CA . ARG B 1 63 ? 26.096 30.049 -6.507 1.00 21.75 63 ARG B CA 1
ATOM 1899 C C . ARG B 1 63 ? 26.490 29.602 -5.098 1.00 21.01 63 ARG B C 1
ATOM 1900 O O . ARG B 1 63 ? 26.936 30.397 -4.272 1.00 21.08 63 ARG B O 1
ATOM 1908 N N . PHE B 1 64 ? 26.361 28.304 -4.849 1.00 21.47 64 PHE B N 1
ATOM 1909 C CA . PHE B 1 64 ? 26.848 27.684 -3.612 1.00 21.44 64 PHE B CA 1
ATOM 1910 C C . PHE B 1 64 ? 28.315 28.028 -3.359 1.00 21.63 64 PHE B C 1
ATOM 1911 O O . PHE B 1 64 ? 28.756 28.030 -2.224 1.00 21.55 64 PHE B O 1
ATOM 1919 N N . ASP B 1 65 ? 29.093 28.287 -4.410 1.00 22.09 65 ASP B N 1
ATOM 1920 C CA . ASP B 1 65 ? 30.523 28.535 -4.171 1.00 22.30 65 ASP B CA 1
ATOM 1921 C C . ASP B 1 65 ? 30.868 30.005 -3.941 1.00 22.46 65 ASP B C 1
ATOM 1922 O O . ASP B 1 65 ? 32.058 30.390 -3.931 1.00 21.93 65 ASP B O 1
ATOM 1927 N N . GLY B 1 66 ? 29.834 30.821 -3.740 1.00 21.59 66 GLY B N 1
ATOM 1928 C CA . GLY B 1 66 ? 30.035 32.215 -3.401 1.00 21.14 66 GLY B CA 1
ATOM 1929 C C . GLY B 1 66 ? 30.298 33.084 -4.620 1.00 22.14 66 GLY B C 1
ATOM 1930 O O . GLY B 1 66 ? 30.692 34.251 -4.478 1.00 20.52 66 GLY B O 1
ATOM 1931 N N . ARG B 1 67 ? 30.075 32.531 -5.814 1.00 21.32 67 ARG B N 1
ATOM 1932 C CA . ARG B 1 67 ? 30.311 33.300 -7.025 1.00 22.00 67 ARG B CA 1
ATOM 1933 C C . ARG B 1 67 ? 29.022 33.548 -7.811 1.00 21.30 67 ARG B C 1
ATOM 1934 O O . ARG B 1 67 ? 28.042 32.817 -7.676 1.00 19.95 67 ARG B O 1
ATOM 1942 N N . LEU B 1 68 ? 29.029 34.590 -8.625 1.00 20.77 68 LEU B N 1
ATOM 1943 C CA . LEU B 1 68 ? 27.896 34.861 -9.525 1.00 21.23 68 LEU B CA 1
ATOM 1944 C C . LEU B 1 68 ? 28.069 34.016 -10.775 1.00 21.89 68 LEU B C 1
ATOM 1945 O O . LEU B 1 68 ? 29.207 33.702 -11.176 1.00 21.40 68 LEU B O 1
ATOM 1950 N N . GLY B 1 69 ? 26.949 33.630 -11.388 1.00 21.25 69 GLY B N 1
ATOM 1951 C CA . GLY B 1 69 ? 27.007 32.861 -12.618 1.00 21.42 69 GLY B CA 1
ATOM 1952 C C . GLY B 1 69 ? 25.621 32.851 -13.245 1.00 22.47 69 GLY B C 1
ATOM 1953 O O . GLY B 1 69 ? 24.644 33.376 -12.672 1.00 21.09 69 GLY B O 1
ATOM 1954 N N . PHE B 1 70 ? 25.530 32.267 -14.428 1.00 22.23 70 PHE B N 1
ATOM 1955 C CA . PHE B 1 70 ? 24.250 32.133 -15.094 1.00 23.57 70 PHE B CA 1
ATOM 1956 C C . PHE B 1 70 ? 23.667 30.771 -14.725 1.00 23.88 70 PHE B C 1
ATOM 1957 O O . PHE B 1 70 ? 24.419 29.829 -14.480 1.00 23.83 70 PHE B O 1
ATOM 1965 N N . PRO B 1 71 ? 22.349 30.643 -14.667 1.00 24.93 71 PRO B N 1
ATOM 1966 C CA . PRO B 1 71 ? 21.785 29.327 -14.355 1.00 25.73 71 PRO B CA 1
ATOM 1967 C C . PRO B 1 71 ? 22.120 28.308 -15.438 1.00 26.74 71 PRO B C 1
ATOM 1968 O O . PRO B 1 71 ? 22.262 28.653 -16.623 1.00 26.13 71 PRO B O 1
ATOM 1972 N N . GLY B 1 72 ? 22.289 27.060 -15.036 1.00 27.00 72 GLY B N 1
ATOM 1973 C CA . GLY B 1 72 ? 22.644 26.029 -15.986 1.00 27.22 72 GLY B CA 1
ATOM 1974 C C . GLY B 1 72 ? 23.578 25.058 -15.305 1.00 28.63 72 GLY B C 1
ATOM 1975 O O . GLY B 1 72 ? 23.652 25.040 -14.071 1.00 28.96 72 GLY B O 1
ATOM 1976 N N . GLY B 1 73 ? 24.294 24.251 -16.073 1.00 28.72 73 GLY B N 1
ATOM 1977 C CA . GLY B 1 73 ? 25.178 23.269 -15.463 1.00 30.63 73 GLY B CA 1
ATOM 1978 C C . GLY B 1 73 ? 25.655 22.195 -16.421 1.00 31.81 73 GLY B C 1
ATOM 1979 O O . GLY B 1 73 ? 25.430 22.288 -17.635 1.00 31.44 73 GLY B O 1
ATOM 1980 N N . PHE B 1 74 ? 26.332 21.187 -15.869 1.00 32.89 74 PHE B N 1
ATOM 1981 C CA . PHE B 1 74 ? 26.901 20.080 -16.642 1.00 34.44 74 PHE B CA 1
ATOM 1982 C C . PHE B 1 74 ? 25.840 19.256 -17.342 1.00 34.19 74 PHE B C 1
ATOM 1983 O O . PHE B 1 74 ? 24.756 19.072 -16.805 1.00 34.82 74 PHE B O 1
ATOM 1991 N N . VAL B 1 75 ? 26.152 18.795 -18.549 1.00 34.13 75 VAL B N 1
ATOM 1992 C CA . VAL B 1 75 ? 25.243 18.010 -19.368 1.00 34.65 75 VAL B CA 1
ATOM 1993 C C . VAL B 1 75 ? 25.995 16.857 -20.028 1.00 35.64 75 VAL B C 1
ATOM 1994 O O . VAL B 1 75 ? 26.930 17.074 -20.800 1.00 35.76 75 VAL B O 1
ATOM 1998 N N . ASP B 1 76 ? 25.557 15.634 -19.757 1.00 36.86 76 ASP B N 1
ATOM 1999 C CA . ASP B 1 76 ? 26.144 14.450 -20.372 1.00 37.73 76 ASP B CA 1
ATOM 2000 C C . ASP B 1 76 ? 25.572 14.215 -21.765 1.00 37.99 76 ASP B C 1
ATOM 2001 O O . ASP B 1 76 ? 24.502 13.619 -21.930 1.00 37.38 76 ASP B O 1
ATOM 2006 N N . THR B 1 77 ? 26.317 14.666 -22.769 1.00 38.30 77 THR B N 1
ATOM 2007 C CA . THR B 1 77 ? 25.903 14.597 -24.168 1.00 39.19 77 THR B CA 1
ATOM 2008 C C . THR B 1 77 ? 25.644 13.184 -24.742 1.00 39.56 77 THR B C 1
ATOM 2009 O O . THR B 1 77 ? 24.952 13.038 -25.759 1.00 39.37 77 THR B O 1
ATOM 2013 N N . ARG B 1 78 ? 26.205 12.158 -24.115 1.00 39.97 78 ARG B N 1
ATOM 2014 C CA . ARG B 1 78 ? 25.951 10.780 -24.559 1.00 41.24 78 ARG B CA 1
ATOM 2015 C C . ARG B 1 78 ? 24.577 10.284 -24.116 1.00 40.36 78 ARG B C 1
ATOM 2016 O O . ARG B 1 78 ? 24.000 9.392 -24.738 1.00 40.32 78 ARG B O 1
ATOM 2024 N N . ASP B 1 79 ? 24.065 10.880 -23.043 1.00 39.26 79 ASP B N 1
ATOM 2025 C CA . ASP B 1 79 ? 22.769 10.522 -22.475 1.00 37.87 79 ASP B CA 1
ATOM 2026 C C . ASP B 1 79 ? 21.649 11.365 -23.088 1.00 35.94 79 ASP B C 1
ATOM 2027 O O . ASP B 1 79 ? 20.641 10.834 -23.571 1.00 35.39 79 ASP B O 1
ATOM 2032 N N . ILE B 1 80 ? 21.827 12.685 -23.063 1.00 32.90 80 ILE B N 1
ATOM 2033 C CA . ILE B 1 80 ? 20.787 13.602 -23.508 1.00 29.96 80 ILE B CA 1
ATOM 2034 C C . ILE B 1 80 ? 21.374 14.767 -24.319 1.00 28.87 80 ILE B C 1
ATOM 2035 O O . ILE B 1 80 ? 22.576 15.052 -24.255 1.00 28.02 80 ILE B O 1
ATOM 2040 N N . SER B 1 81 ? 20.520 15.443 -25.073 1.00 27.60 81 SER B N 1
ATOM 2041 C CA . SER B 1 81 ? 20.935 16.607 -25.838 1.00 27.35 81 SER B CA 1
ATOM 2042 C C . SER B 1 81 ? 21.334 17.780 -24.927 1.00 27.13 81 SER B C 1
ATOM 2043 O O . SER B 1 81 ? 21.018 17.797 -23.725 1.00 26.26 81 SER B O 1
ATOM 2046 N N . LEU B 1 82 ? 21.992 18.777 -25.510 1.00 26.45 82 LEU B N 1
ATOM 2047 C CA . LEU B 1 82 ? 22.370 19.977 -24.766 1.00 26.60 82 LEU B CA 1
ATOM 2048 C C . LEU B 1 82 ? 21.136 20.720 -24.245 1.00 26.88 82 LEU B C 1
ATOM 2049 O O . LEU B 1 82 ? 21.131 21.207 -23.105 1.00 26.87 82 LEU B O 1
ATOM 2054 N N . GLU B 1 83 ? 20.099 20.794 -25.077 1.00 26.29 83 GLU B N 1
ATOM 2055 C CA . GLU B 1 83 ? 18.859 21.480 -24.711 1.00 27.70 83 GLU B CA 1
ATOM 2056 C C . GLU B 1 83 ? 18.111 20.732 -23.605 1.00 27.46 83 GLU B C 1
ATOM 2057 O O . GLU B 1 83 ? 17.580 21.355 -22.680 1.00 27.07 83 GLU B O 1
ATOM 2063 N N . GLU B 1 84 ? 18.112 19.402 -23.664 1.00 26.81 84 GLU B N 1
ATOM 2064 C CA . GLU B 1 84 ? 17.413 18.618 -22.638 1.00 27.06 84 GLU B CA 1
ATOM 2065 C C . GLU B 1 84 ? 18.100 18.793 -21.276 1.00 26.65 84 GLU B C 1
ATOM 2066 O O . GLU B 1 84 ? 17.434 18.998 -20.250 1.00 25.98 84 GLU B O 1
ATOM 2072 N N . GLY B 1 85 ? 19.432 18.711 -21.279 1.00 25.81 85 GLY B N 1
ATOM 2073 C CA . GLY B 1 85 ? 20.224 18.884 -20.071 1.00 25.89 85 GLY B CA 1
ATOM 2074 C C . GLY B 1 85 ? 20.050 20.272 -19.466 1.00 25.80 85 GLY B C 1
ATOM 2075 O O . GLY B 1 85 ? 19.905 20.409 -18.264 1.00 25.92 85 GLY B O 1
ATOM 2076 N N . LEU B 1 86 ? 20.065 21.300 -20.308 1.00 26.20 86 LEU B N 1
ATOM 2077 C CA . LEU B 1 86 ? 19.890 22.663 -19.843 1.00 27.01 86 LEU B CA 1
ATOM 2078 C C . LEU B 1 86 ? 18.524 22.781 -19.174 1.00 27.92 86 LEU B C 1
ATOM 2079 O O . LEU B 1 86 ? 18.403 23.284 -18.049 1.00 28.45 86 LEU B O 1
ATOM 2084 N N . LYS B 1 87 ? 17.501 22.290 -19.869 1.00 28.26 87 LYS B N 1
ATOM 2085 C CA . LYS B 1 87 ? 16.139 22.329 -19.376 1.00 29.30 87 LYS B CA 1
ATOM 2086 C C . LYS B 1 87 ? 16.040 21.703 -17.977 1.00 29.70 87 LYS B C 1
ATOM 2087 O O . LYS B 1 87 ? 15.420 22.276 -17.069 1.00 29.63 87 LYS B O 1
ATOM 2093 N N . ARG B 1 88 ? 16.636 20.532 -17.801 1.00 29.67 88 ARG B N 1
ATOM 2094 C CA . ARG B 1 88 ? 16.559 19.854 -16.507 1.00 30.75 88 ARG B CA 1
ATOM 2095 C C . ARG B 1 88 ? 17.259 20.673 -15.417 1.00 31.06 88 ARG B C 1
ATOM 2096 O O . ARG B 1 88 ? 16.782 20.763 -14.292 1.00 31.60 88 ARG B O 1
ATOM 2104 N N . GLU B 1 89 ? 18.395 21.259 -15.757 1.00 30.47 89 GLU B N 1
ATOM 2105 C CA . GLU B 1 89 ? 19.132 22.065 -14.810 1.00 30.85 89 GLU B CA 1
ATOM 2106 C C . GLU B 1 89 ? 18.373 23.356 -14.482 1.00 29.87 89 GLU B C 1
ATOM 2107 O O . GLU B 1 89 ? 18.314 23.763 -13.324 1.00 30.23 89 GLU B O 1
ATOM 2113 N N . LEU B 1 90 ? 17.753 23.981 -15.475 1.00 29.00 90 LEU B N 1
ATOM 2114 C CA . LEU B 1 90 ? 16.996 25.206 -15.200 1.00 29.62 90 LEU B CA 1
ATOM 2115 C C . LEU B 1 90 ? 15.827 24.968 -14.254 1.00 30.63 90 LEU B C 1
ATOM 2116 O O . LEU B 1 90 ? 15.534 25.811 -13.387 1.00 30.80 90 LEU B O 1
ATOM 2121 N N . GLU B 1 91 ? 15.162 23.826 -14.413 1.00 30.95 91 GLU B N 1
ATOM 2122 C CA . GLU B 1 91 ? 14.026 23.517 -13.569 1.00 32.62 91 GLU B CA 1
ATOM 2123 C C . GLU B 1 91 ? 14.486 23.326 -12.116 1.00 32.57 91 GLU B C 1
ATOM 2124 O O . GLU B 1 91 ? 13.875 23.879 -11.190 1.00 32.59 91 GLU B O 1
ATOM 2130 N N . GLU B 1 92 ? 15.553 22.558 -11.923 1.00 31.72 92 GLU B N 1
ATOM 2131 C CA . GLU B 1 92 ? 16.100 22.350 -10.578 1.00 32.62 92 GLU B CA 1
ATOM 2132 C C . GLU B 1 92 ? 16.530 23.660 -9.912 1.00 31.62 92 GLU B C 1
ATOM 2133 O O . GLU B 1 92 ? 16.292 23.876 -8.722 1.00 30.87 92 GLU B O 1
ATOM 2139 N N . GLU B 1 93 ? 17.132 24.541 -10.697 1.00 31.13 93 GLU B N 1
ATOM 2140 C CA . GLU B 1 93 ? 17.668 25.791 -10.185 1.00 32.28 93 GLU B CA 1
ATOM 2141 C C . GLU B 1 93 ? 16.630 26.891 -10.040 1.00 33.22 93 GLU B C 1
ATOM 2142 O O . GLU B 1 93 ? 16.667 27.652 -9.077 1.00 31.92 93 GLU B O 1
ATOM 2148 N N . LEU B 1 94 ? 15.706 26.972 -10.992 1.00 34.51 94 LEU B N 1
ATOM 2149 C CA . LEU B 1 94 ? 14.785 28.099 -11.044 1.00 36.58 94 LEU B CA 1
ATOM 2150 C C . LEU B 1 94 ? 13.358 27.741 -10.668 1.00 38.14 94 LEU B C 1
ATOM 2151 O O . LEU B 1 94 ? 12.543 28.624 -10.390 1.00 39.21 94 LEU B O 1
ATOM 2156 N N . GLY B 1 95 ? 13.037 26.456 -10.673 1.00 39.67 95 GLY B N 1
ATOM 2157 C CA . GLY B 1 95 ? 11.703 26.041 -10.293 1.00 41.14 95 GLY B CA 1
ATOM 2158 C C . GLY B 1 95 ? 10.818 25.688 -11.466 1.00 43.04 95 GLY B C 1
ATOM 2159 O O . GLY B 1 95 ? 11.210 25.850 -12.626 1.00 42.11 95 GLY B O 1
ATOM 2160 N N . PRO B 1 96 ? 9.609 25.207 -11.158 1.00 44.68 96 PRO B N 1
ATOM 2161 C CA . PRO B 1 96 ? 8.641 24.762 -12.168 1.00 46.09 96 PRO B CA 1
ATOM 2162 C C . PRO B 1 96 ? 8.203 25.872 -13.121 1.00 47.11 96 PRO B C 1
ATOM 2163 O O . PRO B 1 96 ? 7.731 25.570 -14.208 1.00 47.03 96 PRO B O 1
ATOM 2167 N N . ALA B 1 97 ? 8.360 27.134 -12.720 1.00 48.52 97 ALA B N 1
ATOM 2168 C CA . ALA B 1 97 ? 8.110 28.249 -13.633 1.00 49.63 97 ALA B CA 1
ATOM 2169 C C . ALA B 1 97 ? 8.833 28.022 -14.969 1.00 50.04 97 ALA B C 1
ATOM 2170 O O . ALA B 1 97 ? 8.365 28.475 -16.016 1.00 50.41 97 ALA B O 1
ATOM 2172 N N . LEU B 1 98 ? 9.965 27.311 -14.922 1.00 50.23 98 LEU B N 1
ATOM 2173 C CA . LEU B 1 98 ? 10.730 26.988 -16.128 1.00 50.40 98 LEU B CA 1
ATOM 2174 C C . LEU B 1 98 ? 10.120 25.877 -16.983 1.00 50.78 98 LEU B C 1
ATOM 2175 O O . LEU B 1 98 ? 10.465 25.746 -18.157 1.00 50.45 98 LEU B O 1
ATOM 2180 N N . ALA B 1 99 ? 9.215 25.091 -16.396 1.00 51.36 99 ALA B N 1
ATOM 2181 C CA . ALA B 1 99 ? 8.447 24.083 -17.141 1.00 52.17 99 ALA B CA 1
ATOM 2182 C C . ALA B 1 99 ? 7.611 24.699 -18.270 1.00 52.29 99 ALA B C 1
ATOM 2183 O O . ALA B 1 99 ? 7.378 24.052 -19.288 1.00 52.57 99 ALA B O 1
ATOM 2185 N N . THR B 1 100 ? 7.175 25.945 -18.087 1.00 52.55 100 THR B N 1
ATOM 2186 C CA . THR B 1 100 ? 6.446 26.675 -19.132 1.00 52.78 100 THR B CA 1
ATOM 2187 C C . THR B 1 100 ? 7.397 27.432 -20.073 1.00 52.41 100 THR B C 1
ATOM 2188 O O . THR B 1 100 ? 6.950 28.106 -21.003 1.00 52.39 100 THR B O 1
ATOM 2192 N N . VAL B 1 101 ? 8.705 27.335 -19.823 1.00 51.75 101 VAL B N 1
ATOM 2193 C CA . VAL B 1 101 ? 9.693 28.038 -20.643 1.00 50.89 101 VAL B CA 1
ATOM 2194 C C . VAL B 1 101 ? 10.539 27.042 -21.416 1.00 50.16 101 VAL B C 1
ATOM 2195 O O . VAL B 1 101 ? 11.111 26.127 -20.843 1.00 50.14 101 VAL B O 1
ATOM 2197 N N . GLU B 1 102 ? 10.595 27.217 -22.728 1.00 49.55 102 GLU B N 1
ATOM 2198 C CA . GLU B 1 102 ? 11.356 26.318 -23.591 1.00 49.08 102 GLU B CA 1
ATOM 2199 C C . GLU B 1 102 ? 12.619 26.985 -24.151 1.00 47.29 102 GLU B C 1
ATOM 2200 O O . GLU B 1 102 ? 12.552 27.795 -25.070 1.00 47.51 102 GLU B O 1
ATOM 2206 N N . VAL B 1 103 ? 13.774 26.661 -23.584 1.00 45.34 103 VAL B N 1
ATOM 2207 C CA . VAL B 1 103 ? 15.028 27.151 -24.151 1.00 43.31 103 VAL B CA 1
ATOM 2208 C C . VAL B 1 103 ? 15.472 26.142 -25.199 1.00 41.79 103 VAL B C 1
ATOM 2209 O O . VAL B 1 103 ? 15.846 25.037 -24.856 1.00 41.19 103 VAL B O 1
ATOM 2213 N N . THR B 1 104 ? 15.426 26.535 -26.472 1.00 40.72 104 THR B N 1
ATOM 2214 C CA . THR B 1 104 ? 15.704 25.617 -27.583 1.00 39.50 104 THR B CA 1
ATOM 2215 C C . THR B 1 104 ? 17.012 25.911 -28.297 1.00 38.56 104 THR B C 1
ATOM 2216 O O . THR B 1 104 ? 17.743 26.815 -27.920 1.00 37.88 104 THR B O 1
ATOM 2220 N N . GLU B 1 105 ? 17.280 25.144 -29.353 1.00 37.79 105 GLU B N 1
ATOM 2221 C CA . GLU B 1 105 ? 18.442 25.347 -30.203 1.00 37.86 105 GLU B CA 1
ATOM 2222 C C . GLU B 1 105 ? 18.526 26.744 -30.792 1.00 37.12 105 GLU B C 1
ATOM 2223 O O . GLU B 1 105 ? 19.625 27.244 -31.012 1.00 37.08 105 GLU B O 1
ATOM 2229 N N . ASP B 1 106 ? 17.378 27.356 -31.075 1.00 36.46 106 ASP B N 1
ATOM 2230 C CA . ASP B 1 106 ? 17.352 28.720 -31.605 1.00 36.45 106 ASP B CA 1
ATOM 2231 C C . ASP B 1 106 ? 17.817 29.756 -30.578 1.00 35.78 106 ASP B C 1
ATOM 2232 O O . ASP B 1 106 ? 18.180 30.882 -30.935 1.00 35.01 106 ASP B O 1
ATOM 2237 N N . ASP B 1 107 ? 17.793 29.362 -29.307 1.00 34.75 107 ASP B N 1
ATOM 2238 C CA . ASP B 1 107 ? 18.265 30.216 -28.215 1.00 33.97 107 ASP B CA 1
ATOM 2239 C C . ASP B 1 107 ? 19.764 30.066 -27.974 1.00 33.55 107 ASP B C 1
ATOM 2240 O O . ASP B 1 107 ? 20.351 30.856 -27.234 1.00 32.61 107 ASP B O 1
ATOM 2245 N N . TYR B 1 108 ? 20.373 29.064 -28.612 1.00 32.89 108 TYR B N 1
ATOM 2246 C CA . TYR B 1 108 ? 21.806 28.807 -28.478 1.00 32.51 108 TYR B CA 1
ATOM 2247 C C . TYR B 1 108 ? 22.583 29.966 -29.097 1.00 32.59 108 TYR B C 1
ATOM 2248 O O . TYR B 1 108 ? 22.170 30.513 -30.113 1.00 32.35 108 TYR B O 1
ATOM 2257 N N . ARG B 1 109 ? 23.693 30.354 -28.477 1.00 32.58 109 ARG B N 1
ATOM 2258 C CA . ARG B 1 109 ? 24.452 31.494 -28.954 1.00 33.07 109 ARG B CA 1
ATOM 2259 C C . ARG B 1 109 ? 25.895 31.156 -29.271 1.00 33.24 109 ARG B C 1
ATOM 2260 O O . ARG B 1 109 ? 26.365 31.421 -30.374 1.00 32.20 109 ARG B O 1
ATOM 2268 N N . SER B 1 110 ? 26.615 30.585 -28.312 1.00 33.56 110 SER B N 1
ATOM 2269 C CA . SER B 1 110 ? 28.031 30.326 -28.532 1.00 34.12 110 SER B CA 1
ATOM 2270 C C . SER B 1 110 ? 28.589 29.272 -27.612 1.00 34.20 110 SER B C 1
ATOM 2271 O O . SER B 1 110 ? 27.989 28.918 -26.591 1.00 34.10 110 SER B O 1
ATOM 2274 N N . SER B 1 111 ? 29.752 28.769 -27.994 1.00 34.38 111 SER B N 1
ATOM 2275 C CA . SER B 1 111 ? 30.446 27.751 -27.227 1.00 35.11 111 SER B CA 1
ATOM 2276 C C . SER B 1 111 ? 31.908 28.144 -27.093 1.00 35.23 111 SER B C 1
ATOM 2277 O O . SER B 1 111 ? 32.502 28.681 -28.030 1.00 35.20 111 SER B O 1
ATOM 2280 N N . GLN B 1 112 ? 32.486 27.862 -25.933 1.00 35.76 112 GLN B N 1
ATOM 2281 C CA . GLN B 1 112 ? 33.913 28.065 -25.717 1.00 36.77 112 GLN B CA 1
ATOM 2282 C C . GLN B 1 112 ? 34.506 26.767 -25.204 1.00 37.45 112 GLN B C 1
ATOM 2283 O O . GLN B 1 112 ? 33.818 25.980 -24.539 1.00 36.92 112 GLN B O 1
ATOM 2285 N N . VAL B 1 113 ? 35.777 26.540 -25.518 1.00 38.55 113 VAL B N 1
ATOM 2286 C CA . VAL B 1 113 ? 36.453 25.295 -25.162 1.00 40.28 113 VAL B CA 1
ATOM 2287 C C . VAL B 1 113 ? 37.757 25.543 -24.400 1.00 41.96 113 VAL B C 1
ATOM 2288 O O . VAL B 1 113 ? 38.455 26.536 -24.624 1.00 41.78 113 VAL B O 1
ATOM 2292 N N . ARG B 1 114 ? 38.057 24.616 -23.499 1.00 44.32 114 ARG B N 1
ATOM 2293 C CA . ARG B 1 114 ? 39.246 24.635 -22.658 1.00 46.75 114 ARG B CA 1
ATOM 2294 C C . ARG B 1 114 ? 39.828 23.226 -22.614 1.00 47.78 114 ARG B C 1
ATOM 2295 O O . ARG B 1 114 ? 39.080 22.246 -22.688 1.00 47.70 114 ARG B O 1
ATOM 2303 N N . GLU B 1 115 ? 41.153 23.118 -22.482 1.00 49.42 115 GLU B N 1
ATOM 2304 C CA . GLU B 1 115 ? 41.799 21.815 -22.267 1.00 51.07 115 GLU B CA 1
ATOM 2305 C C . GLU B 1 115 ? 42.409 21.687 -20.875 1.00 51.79 115 GLU B C 1
ATOM 2306 O O . GLU B 1 115 ? 42.493 20.586 -20.332 1.00 51.76 115 GLU B O 1
ATOM 2312 N N . HIS B 1 116 ? 42.848 22.818 -20.324 1.00 52.91 116 HIS B N 1
ATOM 2313 C CA . HIS B 1 116 ? 43.432 22.896 -18.985 1.00 53.79 116 HIS B CA 1
ATOM 2314 C C . HIS B 1 116 ? 42.595 23.890 -18.181 1.00 53.75 116 HIS B C 1
ATOM 2315 O O . HIS B 1 116 ? 42.254 24.950 -18.710 1.00 53.69 116 HIS B O 1
ATOM 2322 N N . PRO B 1 117 ? 42.262 23.580 -16.919 1.00 53.69 117 PRO B N 1
ATOM 2323 C CA . PRO B 1 117 ? 42.720 22.382 -16.195 1.00 53.37 117 PRO B CA 1
ATOM 2324 C C . PRO B 1 117 ? 42.098 21.059 -16.661 1.00 52.88 117 PRO B C 1
ATOM 2325 O O . PRO B 1 117 ? 42.761 20.019 -16.600 1.00 52.56 117 PRO B O 1
ATOM 2329 N N . GLN B 1 118 ? 40.845 21.103 -17.114 1.00 52.02 118 GLN B N 1
ATOM 2330 C CA . GLN B 1 118 ? 40.172 19.915 -17.634 1.00 51.14 118 GLN B CA 1
ATOM 2331 C C . GLN B 1 118 ? 39.490 20.215 -18.967 1.00 50.38 118 GLN B C 1
ATOM 2332 O O . GLN B 1 118 ? 39.123 21.358 -19.248 1.00 50.65 118 GLN B O 1
ATOM 2334 N N . LYS B 1 119 ? 39.322 19.181 -19.781 1.00 49.19 119 LYS B N 1
ATOM 2335 C CA . LYS B 1 119 ? 38.645 19.318 -21.064 1.00 48.05 119 LYS B CA 1
ATOM 2336 C C . LYS B 1 119 ? 37.174 19.717 -20.853 1.00 46.70 119 LYS B C 1
ATOM 2337 O O . LYS B 1 119 ? 36.348 18.897 -20.449 1.00 46.60 119 LYS B O 1
ATOM 2343 N N . CYS B 1 120 ? 36.871 20.992 -21.095 1.00 44.53 120 CYS B N 1
ATOM 2344 C CA . CYS B 1 120 ? 35.534 21.534 -20.863 1.00 43.17 120 CYS B CA 1
ATOM 2345 C C . CYS B 1 120 ? 35.039 22.430 -22.001 1.00 41.32 120 CYS B C 1
ATOM 2346 O O . CYS B 1 120 ? 35.761 23.313 -22.489 1.00 40.41 120 CYS B O 1
ATOM 2351 N N . VAL B 1 121 ? 33.800 22.172 -22.407 1.00 38.39 121 VAL B N 1
ATOM 2352 C CA . VAL B 1 121 ? 33.081 22.986 -23.365 1.00 35.69 121 VAL B CA 1
ATOM 2353 C C . VAL B 1 121 ? 31.915 23.622 -22.595 1.00 35.11 121 VAL B C 1
ATOM 2354 O O . VAL B 1 121 ? 31.152 22.914 -21.903 1.00 33.72 121 VAL B O 1
ATOM 2358 N N . THR B 1 122 ? 31.794 24.945 -22.715 1.00 32.92 122 THR B N 1
ATOM 2359 C CA . THR B 1 122 ? 30.697 25.690 -22.118 1.00 32.58 122 THR B CA 1
ATOM 2360 C C . THR B 1 122 ? 29.832 26.338 -23.200 1.00 30.86 122 THR B C 1
ATOM 2361 O O . THR B 1 122 ? 30.331 27.073 -24.045 1.00 30.03 122 THR B O 1
ATOM 2365 N N . HIS 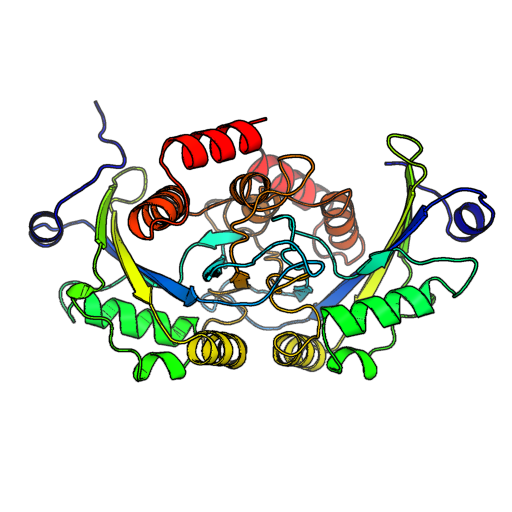B 1 123 ? 28.536 26.038 -23.178 1.00 28.96 123 HIS B N 1
ATOM 2366 C CA . HIS B 1 123 ? 27.607 26.569 -24.170 1.00 27.00 123 HIS B CA 1
ATOM 2367 C C . HIS B 1 123 ? 26.742 27.648 -23.519 1.00 26.53 123 HIS B C 1
ATOM 2368 O O . HIS B 1 123 ? 26.207 27.453 -22.428 1.00 24.87 123 HIS B O 1
ATOM 2375 N N . PHE B 1 124 ? 26.591 28.772 -24.208 1.00 25.05 124 PHE B N 1
ATOM 2376 C CA . PHE B 1 124 ? 25.840 29.886 -23.677 1.00 25.90 124 PHE B CA 1
ATOM 2377 C C . PHE B 1 124 ? 24.592 30.109 -24.521 1.00 26.67 124 PHE B C 1
ATOM 2378 O O . PHE B 1 124 ? 24.675 30.166 -25.760 1.00 27.77 124 PHE B O 1
ATOM 2386 N N . TYR B 1 125 ? 23.441 30.195 -23.852 1.00 26.21 125 TYR B N 1
ATOM 2387 C CA . TYR B 1 125 ? 22.157 30.437 -24.491 1.00 26.47 125 TYR B CA 1
ATOM 2388 C C . TYR B 1 125 ? 21.607 31.793 -24.038 1.00 27.49 125 TYR B C 1
ATOM 2389 O O . TYR B 1 125 ? 21.870 32.227 -22.906 1.00 26.55 125 TYR B O 1
ATOM 2398 N N . ILE B 1 126 ? 20.853 32.458 -24.918 1.00 27.84 126 ILE B N 1
ATOM 2399 C CA . ILE B 1 126 ? 20.184 33.706 -24.555 1.00 28.92 126 ILE B CA 1
ATOM 2400 C C . ILE B 1 126 ? 18.736 33.621 -24.982 1.00 29.53 126 ILE B C 1
ATOM 2401 O O . ILE B 1 126 ? 18.461 33.406 -26.157 1.00 29.68 126 ILE B O 1
ATOM 2406 N N . LYS B 1 127 ? 17.816 33.804 -24.034 1.00 30.47 127 LYS B N 1
ATOM 2407 C CA . LYS B 1 127 ? 16.390 33.765 -24.340 1.00 30.81 127 LYS B CA 1
ATOM 2408 C C . LYS B 1 127 ? 15.595 34.937 -23.748 1.00 31.03 127 LYS B C 1
ATOM 2409 O O . LYS B 1 127 ? 15.581 35.159 -22.523 1.00 29.69 127 LYS B O 1
ATOM 2415 N N . GLU B 1 128 ? 14.920 35.673 -24.629 1.00 31.13 128 GLU B N 1
ATOM 2416 C CA . GLU B 1 128 ? 14.052 36.762 -24.213 1.00 31.90 128 GLU B CA 1
ATOM 2417 C C . GLU B 1 128 ? 12.705 36.213 -23.781 1.00 32.20 128 GLU B C 1
ATOM 2418 O O . GLU B 1 128 ? 12.149 35.331 -24.433 1.00 32.45 128 GLU B O 1
ATOM 2424 N N . LEU B 1 129 ? 12.183 36.749 -22.685 1.00 32.37 129 LEU B N 1
ATOM 2425 C CA . LEU B 1 129 ? 10.860 36.400 -22.196 1.00 32.65 129 LEU B CA 1
ATOM 2426 C C . LEU B 1 129 ? 10.068 37.681 -21.958 1.00 32.86 129 LEU B C 1
ATOM 2427 O O . LEU B 1 129 ? 10.614 38.776 -22.092 1.00 32.11 129 LEU B O 1
ATOM 2432 N N . LYS B 1 130 ? 8.790 37.538 -21.599 1.00 33.17 130 LYS B N 1
ATOM 2433 C CA . LYS B 1 130 ? 7.977 38.666 -21.159 1.00 33.87 130 LYS B CA 1
ATOM 2434 C C . LYS B 1 130 ? 8.348 38.974 -19.709 1.00 34.04 130 LYS B C 1
ATOM 2435 O O . LYS B 1 130 ? 8.691 38.061 -18.941 1.00 33.16 130 LYS B O 1
ATOM 2441 N N . LEU B 1 131 ? 8.249 40.245 -19.330 1.00 33.80 131 LEU B N 1
ATOM 2442 C CA . LEU B 1 131 ? 8.549 40.667 -17.966 1.00 34.72 131 LEU B CA 1
ATOM 2443 C C . LEU B 1 131 ? 7.784 39.849 -16.916 1.00 35.06 131 LEU B C 1
ATOM 2444 O O . LEU B 1 131 ? 8.354 39.426 -15.913 1.00 34.15 131 LEU B O 1
ATOM 2449 N N . GLU B 1 132 ? 6.499 39.609 -17.166 1.00 35.75 132 GLU B N 1
ATOM 2450 C CA . GLU B 1 132 ? 5.694 38.800 -16.255 1.00 36.59 132 GLU B CA 1
ATOM 2451 C C . GLU B 1 132 ? 6.247 37.372 -16.090 1.00 35.61 132 GLU B C 1
ATOM 2452 O O . GLU B 1 132 ? 6.141 36.793 -15.009 1.00 34.89 132 GLU B O 1
ATOM 2458 N N . GLU B 1 133 ? 6.850 36.820 -17.144 1.00 34.86 133 GLU B N 1
ATOM 2459 C CA . GLU B 1 133 ? 7.467 35.496 -17.053 1.00 34.89 133 GLU B CA 1
ATOM 2460 C C . GLU B 1 133 ? 8.718 35.550 -16.163 1.00 33.91 133 GLU B C 1
ATOM 2461 O O . GLU B 1 133 ? 8.917 34.683 -15.315 1.00 33.73 133 GLU B O 1
ATOM 2467 N N . ILE B 1 134 ? 9.550 36.571 -16.353 1.00 32.93 134 ILE B N 1
ATOM 2468 C CA . ILE B 1 134 ? 10.712 36.778 -15.486 1.00 32.54 134 ILE B CA 1
ATOM 2469 C C . ILE B 1 134 ? 10.254 36.937 -14.040 1.00 31.77 134 ILE B C 1
ATOM 2470 O O . ILE B 1 134 ? 10.824 36.328 -13.151 1.00 31.66 134 ILE B O 1
ATOM 2475 N N . GLU B 1 135 ? 9.218 37.748 -13.805 1.00 31.11 135 GLU B N 1
ATOM 2476 C CA . GLU B 1 135 ? 8.757 37.980 -12.436 1.00 30.80 135 GLU B CA 1
ATOM 2477 C C . GLU B 1 135 ? 8.250 36.688 -11.803 1.00 30.69 135 GLU B C 1
ATOM 2478 O O . GLU B 1 135 ? 8.474 36.428 -10.621 1.00 29.96 135 GLU B O 1
ATOM 2484 N N . ARG B 1 136 ? 7.587 35.863 -12.606 1.00 30.98 136 ARG B N 1
ATOM 2485 C CA . ARG B 1 136 ? 7.058 34.599 -12.123 1.00 31.41 136 ARG B CA 1
ATOM 2486 C C . ARG B 1 136 ? 8.201 33.626 -11.802 1.00 30.45 136 ARG B C 1
ATOM 2487 O O . ARG B 1 136 ? 8.117 32.841 -10.855 1.00 30.27 136 ARG B O 1
ATOM 2495 N N . ILE B 1 137 ? 9.267 33.687 -12.589 1.00 29.94 137 ILE B N 1
ATOM 2496 C CA . ILE B 1 137 ? 10.438 32.850 -12.359 1.00 29.63 137 ILE B CA 1
ATOM 2497 C C . ILE B 1 137 ? 11.064 33.197 -10.998 1.00 29.56 137 ILE B C 1
ATOM 2498 O O . ILE B 1 137 ? 11.386 32.303 -10.206 1.00 28.46 137 ILE B O 1
ATOM 2503 N N . GLU B 1 138 ? 11.210 34.498 -10.733 1.00 29.27 138 GLU B N 1
ATOM 2504 C CA . GLU B 1 138 ? 11.752 34.973 -9.456 1.00 29.62 138 GLU B CA 1
ATOM 2505 C C . GLU B 1 138 ? 10.879 34.530 -8.288 1.00 30.46 138 GLU B C 1
ATOM 2506 O O . GLU B 1 138 ? 11.402 34.135 -7.239 1.00 30.45 138 GLU B O 1
ATOM 2512 N N . ALA B 1 139 ? 9.558 34.569 -8.483 1.00 30.94 139 ALA B N 1
ATOM 2513 C CA . ALA B 1 139 ? 8.620 34.229 -7.424 1.00 32.87 139 ALA B CA 1
ATOM 2514 C C . ALA B 1 139 ? 8.710 32.764 -7.043 1.00 33.78 139 ALA B C 1
ATOM 2515 O O . ALA B 1 139 ? 8.555 32.417 -5.874 1.00 35.18 139 ALA B O 1
ATOM 2517 N N . GLU B 1 140 ? 8.962 31.918 -8.034 1.00 34.68 140 GLU B N 1
ATOM 2518 C CA . GLU B 1 140 ? 8.954 30.472 -7.852 1.00 35.68 140 GLU B CA 1
ATOM 2519 C C . GLU B 1 140 ? 10.345 29.891 -7.643 1.00 34.99 140 GLU B C 1
ATOM 2520 O O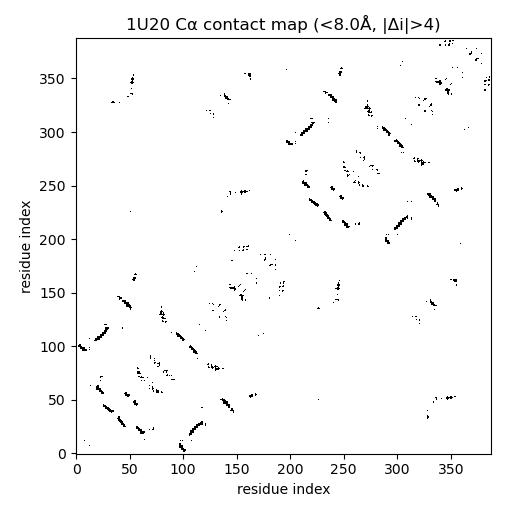 . GLU B 1 140 ? 10.479 28.728 -7.258 1.00 34.67 140 GLU B O 1
ATOM 2526 N N . ALA B 1 141 ? 11.379 30.693 -7.896 1.00 33.34 141 ALA B N 1
ATOM 2527 C CA . ALA B 1 141 ? 12.746 30.244 -7.647 1.00 32.30 141 ALA B CA 1
ATOM 2528 C C . ALA B 1 141 ? 12.994 29.926 -6.170 1.00 31.48 141 ALA B C 1
ATOM 2529 O O . ALA B 1 141 ? 13.826 29.095 -5.851 1.00 30.07 141 ALA B O 1
ATOM 2531 N N . VAL B 1 142 ? 12.269 30.595 -5.276 1.00 32.19 142 VAL B N 1
ATOM 2532 C CA . VAL B 1 142 ? 12.418 30.373 -3.840 1.00 33.02 142 VAL B CA 1
ATOM 2533 C C . VAL B 1 142 ? 11.904 29.001 -3.460 1.00 33.05 142 VAL B C 1
ATOM 2534 O O . VAL B 1 142 ? 12.236 28.486 -2.387 1.00 34.84 142 VAL B O 1
ATOM 2538 N N . ASN B 1 143 ? 11.107 28.402 -4.342 1.00 32.21 143 ASN B N 1
ATOM 2539 C CA A ASN B 1 143 ? 10.596 27.054 -4.133 0.50 32.15 143 ASN B CA 1
ATOM 2540 C CA B ASN B 1 143 ? 10.594 27.062 -4.098 0.50 31.63 143 ASN B CA 1
ATOM 2541 C C A ASN B 1 143 ? 11.292 26.031 -4.977 0.50 31.61 143 ASN B C 1
ATOM 2542 C C B ASN B 1 143 ? 11.290 26.037 -4.964 0.50 30.83 143 ASN B C 1
ATOM 2543 O O A ASN B 1 143 ? 10.894 24.872 -4.997 0.50 31.84 143 ASN B O 1
ATOM 2544 O O B ASN B 1 143 ? 10.886 24.881 -4.984 0.50 30.47 143 ASN B O 1
ATOM 2553 N N . ALA B 1 144 ? 12.329 26.462 -5.684 1.00 30.55 144 ALA B N 1
ATOM 2554 C CA . ALA B 1 144 ? 13.119 25.539 -6.486 1.00 29.28 144 ALA B CA 1
ATOM 2555 C C . ALA B 1 144 ? 13.830 24.551 -5.569 1.00 27.85 144 ALA B C 1
ATOM 2556 O O . ALA B 1 144 ? 14.158 24.877 -4.439 1.00 27.21 144 ALA B O 1
ATOM 2558 N N . LYS B 1 145 ? 14.076 23.353 -6.083 1.00 27.10 145 LYS B N 1
ATOM 2559 C CA . LYS B 1 145 ? 14.800 22.312 -5.375 1.00 26.37 145 LYS B CA 1
ATOM 2560 C C . LYS B 1 145 ? 16.162 22.785 -4.847 1.00 25.93 145 LYS B C 1
ATOM 2561 O O . LYS B 1 145 ? 16.566 22.399 -3.749 1.00 25.08 145 LYS B O 1
ATOM 2567 N N . ASP B 1 146 ? 16.867 23.593 -5.653 1.00 24.47 146 ASP B N 1
ATOM 2568 C CA . ASP B 1 146 ? 18.224 24.037 -5.356 1.00 23.92 146 ASP B CA 1
ATOM 2569 C C . ASP B 1 146 ? 18.293 25.304 -4.507 1.00 23.38 146 ASP B C 1
ATOM 2570 O O . ASP B 1 146 ? 19.387 25.729 -4.141 1.00 22.83 146 ASP B O 1
ATOM 2575 N N . HIS B 1 147 ? 17.155 25.935 -4.232 1.00 23.01 147 HIS B N 1
ATOM 2576 C CA . HIS B 1 147 ? 17.167 27.159 -3.431 1.00 23.37 147 HIS B CA 1
ATOM 2577 C C . HIS B 1 147 ? 17.730 26.946 -2.026 1.00 22.80 147 HIS B C 1
ATOM 2578 O O . HIS B 1 147 ? 17.284 26.066 -1.302 1.00 22.19 147 HIS B O 1
ATOM 2585 N N . GLY B 1 148 ? 18.711 27.757 -1.645 1.00 21.85 148 GLY B N 1
ATOM 2586 C CA . GLY B 1 148 ? 19.341 27.607 -0.337 1.00 20.80 148 GLY B CA 1
ATOM 2587 C C . GLY B 1 148 ? 20.422 26.532 -0.315 1.00 20.10 148 GLY B C 1
ATOM 2588 O O . GLY B 1 148 ? 21.013 26.246 0.725 1.00 18.62 148 GLY B O 1
ATOM 2589 N N . LEU B 1 149 ? 20.716 25.971 -1.482 1.00 20.41 149 LEU B N 1
ATOM 2590 C CA . LEU B 1 149 ? 21.747 24.930 -1.606 1.00 20.50 149 LEU B CA 1
ATOM 2591 C C . LEU B 1 149 ? 22.648 25.238 -2.793 1.00 20.93 149 LEU B C 1
ATOM 2592 O O . LEU B 1 149 ? 23.562 26.068 -2.679 1.00 21.85 149 LEU B O 1
ATOM 2597 N N . GLU B 1 150 ? 22.404 24.614 -3.950 1.00 20.91 150 GLU B N 1
ATOM 2598 C CA . GLU B 1 150 ? 23.236 24.887 -5.130 1.00 21.78 150 GLU B CA 1
ATOM 2599 C C . GLU B 1 150 ? 23.110 26.358 -5.574 1.00 21.63 150 GLU B C 1
ATOM 2600 O O . GLU B 1 150 ? 24.056 26.934 -6.123 1.00 21.49 150 GLU B O 1
ATOM 2606 N N . VAL B 1 151 ? 21.937 26.943 -5.317 1.00 21.88 151 VAL B N 1
ATOM 2607 C CA . VAL B 1 151 ? 21.597 28.303 -5.700 1.00 21.99 151 VAL B CA 1
ATOM 2608 C C . VAL B 1 151 ? 21.324 29.119 -4.432 1.00 22.70 151 VAL B C 1
ATOM 2609 O O . VAL B 1 151 ? 20.429 28.778 -3.657 1.00 22.73 151 VAL B O 1
ATOM 2613 N N . MET B 1 152 ? 22.106 30.174 -4.203 1.00 21.79 152 MET B N 1
ATOM 2614 C CA . MET B 1 152 ? 21.929 30.972 -2.977 1.00 21.63 152 MET B CA 1
ATOM 2615 C C . MET B 1 152 ? 21.045 32.209 -3.203 1.00 21.70 152 MET B C 1
ATOM 2616 O O . MET B 1 152 ? 20.755 32.933 -2.257 1.00 24.21 152 MET B O 1
ATOM 2621 N N . GLY B 1 153 ? 20.564 32.419 -4.413 1.00 21.03 153 GLY B N 1
ATOM 2622 C CA . GLY B 1 153 ? 19.603 33.499 -4.660 1.00 22.46 153 GLY B CA 1
ATOM 2623 C C . GLY B 1 153 ? 19.707 34.043 -6.075 1.00 23.23 153 GLY B C 1
ATOM 2624 O O . GLY B 1 153 ? 20.751 33.909 -6.681 1.00 24.61 153 GLY B O 1
ATOM 2625 N N . LEU B 1 154 ? 18.617 34.586 -6.617 1.00 23.71 154 LEU B N 1
ATOM 2626 C CA . LEU B 1 154 ? 18.622 35.142 -7.960 1.00 24.86 154 LEU B CA 1
ATOM 2627 C C . LEU B 1 154 ? 18.858 36.642 -7.888 1.00 24.32 154 LEU B C 1
ATOM 2628 O O . LEU B 1 154 ? 18.386 37.303 -6.975 1.00 24.78 154 LEU B O 1
ATOM 2633 N N . ILE B 1 155 ? 19.591 37.187 -8.845 1.00 23.60 155 ILE B N 1
ATOM 2634 C CA . ILE B 1 155 ? 19.820 38.628 -8.843 1.00 23.68 155 ILE B CA 1
ATOM 2635 C C . ILE B 1 155 ? 19.595 39.183 -10.244 1.00 23.11 155 ILE B C 1
ATOM 2636 O O . ILE B 1 155 ? 19.722 38.468 -11.243 1.00 22.72 155 ILE B O 1
ATOM 2641 N N . ARG B 1 156 ? 19.271 40.463 -10.307 1.00 22.03 156 ARG B N 1
ATOM 2642 C CA . ARG B 1 156 ? 19.125 41.153 -11.580 1.00 21.33 156 ARG B CA 1
ATOM 2643 C C . ARG B 1 156 ? 20.392 41.966 -11.799 1.00 21.07 156 ARG B C 1
ATOM 2644 O O . ARG B 1 156 ? 20.941 42.521 -10.854 1.00 19.93 156 ARG B O 1
ATOM 2652 N N . VAL B 1 157 ? 20.844 42.035 -13.047 1.00 21.99 157 VAL B N 1
ATOM 2653 C CA . VAL B 1 157 ? 22.044 42.780 -13.418 1.00 22.77 157 VAL B CA 1
ATOM 2654 C C . VAL B 1 157 ? 21.726 44.275 -13.707 1.00 23.67 157 VAL B C 1
ATOM 2655 O O . VAL B 1 157 ? 20.994 44.588 -14.644 1.00 22.30 157 VAL B O 1
ATOM 2659 N N . PRO B 1 158 ? 22.279 45.211 -12.929 1.00 24.42 158 PRO B N 1
ATOM 2660 C CA . PRO B 1 158 ? 22.034 46.629 -13.249 1.00 25.49 158 PRO B CA 1
ATOM 2661 C C . PRO B 1 158 ? 22.739 47.003 -14.549 1.00 25.92 158 PRO B C 1
ATOM 2662 O O . PRO B 1 158 ? 23.921 46.712 -14.722 1.00 27.00 158 PRO B O 1
ATOM 2666 N N . LEU B 1 159 ? 21.995 47.601 -15.475 1.00 25.80 159 LEU B N 1
ATOM 2667 C CA . LEU B 1 159 ? 22.519 47.909 -16.795 1.00 26.06 159 LEU B CA 1
ATOM 2668 C C . LEU B 1 159 ? 23.043 49.331 -16.939 1.00 26.17 159 LEU B C 1
ATOM 2669 O O . LEU B 1 159 ? 23.816 49.607 -17.852 1.00 25.32 159 LEU B O 1
ATOM 2674 N N . TYR B 1 160 ? 22.633 50.195 -16.009 1.00 26.61 160 TYR B N 1
ATOM 2675 C CA . TYR B 1 160 ? 22.950 51.619 -15.989 1.00 26.69 160 TYR B CA 1
ATOM 2676 C C . TYR B 1 160 ? 24.228 51.860 -15.198 1.00 27.08 160 TYR B C 1
ATOM 2677 O O . TYR B 1 160 ? 24.704 51.012 -14.426 1.00 26.58 160 TYR B O 1
ATOM 2686 N N . THR B 1 161 ? 24.778 53.043 -15.401 1.00 27.40 161 THR B N 1
ATOM 2687 C CA . THR B 1 161 ? 25.871 53.541 -14.598 1.00 27.81 161 THR B CA 1
ATOM 2688 C C . THR B 1 161 ? 25.292 54.774 -13.898 1.00 28.15 161 THR B C 1
ATOM 2689 O O . THR B 1 161 ? 24.682 55.613 -14.547 1.00 27.38 161 THR B O 1
ATOM 2693 N N . LEU B 1 162 ? 25.473 54.881 -12.589 1.00 29.16 162 LEU B N 1
ATOM 2694 C CA . LEU B 1 162 ? 24.994 56.060 -11.848 1.00 30.38 162 LEU B CA 1
ATOM 2695 C C . LEU B 1 162 ? 25.917 57.290 -12.046 1.00 30.99 162 LEU B C 1
ATOM 2696 O O . LEU B 1 162 ? 26.951 57.206 -12.721 1.00 30.50 162 LEU B O 1
ATOM 2701 N N . ARG B 1 163 ? 25.556 58.404 -11.416 1.00 32.22 163 ARG B N 1
ATOM 2702 C CA . ARG B 1 163 ? 26.252 59.684 -11.603 1.00 33.96 163 ARG B CA 1
ATOM 2703 C C . ARG B 1 163 ? 27.702 59.684 -11.155 1.00 33.42 163 ARG B C 1
ATOM 2704 O O . ARG B 1 163 ? 28.529 60.360 -11.756 1.00 33.39 163 ARG B O 1
ATOM 2712 N N . ASP B 1 164 ? 28.024 58.913 -10.119 1.00 32.94 164 ASP B N 1
ATOM 2713 C CA . ASP B 1 164 ? 29.403 58.861 -9.642 1.00 32.75 164 ASP B CA 1
ATOM 2714 C C . ASP B 1 164 ? 30.257 58.076 -10.622 1.00 32.67 164 ASP B C 1
ATOM 2715 O O . ASP B 1 164 ? 31.439 57.869 -10.388 1.00 32.90 164 ASP B O 1
ATOM 2720 N N . ARG B 1 165 ? 29.638 57.637 -11.720 1.00 32.87 165 ARG B N 1
ATOM 2721 C CA . ARG B 1 165 ? 30.310 56.918 -12.803 1.00 33.41 165 ARG B CA 1
ATOM 2722 C C . ARG B 1 165 ? 30.831 55.515 -12.445 1.00 32.83 165 ARG B C 1
ATOM 2723 O O . ARG B 1 165 ? 31.527 54.894 -13.257 1.00 33.00 165 ARG B O 1
ATOM 2731 N N . VAL B 1 166 ? 30.495 55.024 -11.252 1.00 32.03 166 VAL B N 1
ATOM 2732 C CA . VAL B 1 166 ? 30.922 53.691 -10.814 1.00 31.70 166 VAL B CA 1
ATOM 2733 C C . VAL B 1 166 ? 29.725 52.802 -10.420 1.00 30.93 166 VAL B C 1
ATOM 2734 O O . VAL B 1 166 ? 29.645 51.648 -10.845 1.00 30.71 166 VAL B O 1
ATOM 2738 N N . GLY B 1 167 ? 28.806 53.338 -9.610 1.00 29.41 167 GLY B N 1
ATOM 2739 C CA . GLY B 1 167 ? 27.621 52.596 -9.208 1.00 28.06 167 GLY B CA 1
ATOM 2740 C C . GLY B 1 167 ? 26.872 51.961 -10.373 1.00 27.36 167 GLY B C 1
ATOM 2741 O O . GLY B 1 167 ? 26.771 52.541 -11.455 1.00 27.42 167 GLY B O 1
ATOM 2742 N N . GLY B 1 168 ? 26.326 50.768 -10.151 1.00 26.02 168 GLY B N 1
ATOM 2743 C CA . GLY B 1 168 ? 25.576 50.088 -11.184 1.00 23.93 168 GLY B CA 1
ATOM 2744 C C . GLY B 1 168 ? 26.444 49.061 -11.883 1.00 24.19 168 GLY B C 1
ATOM 2745 O O . GLY B 1 168 ? 27.134 48.282 -11.225 1.00 23.37 168 GLY B O 1
ATOM 2746 N N . LEU B 1 169 ? 26.400 49.057 -13.212 1.00 23.40 169 LEU B N 1
ATOM 2747 C CA . LEU B 1 169 ? 27.100 48.065 -13.999 1.00 24.41 169 LEU B CA 1
ATOM 2748 C C . LEU B 1 169 ? 28.601 47.956 -13.685 1.00 24.38 169 LEU B C 1
ATOM 2749 O O . LEU B 1 169 ? 29.076 46.867 -13.384 1.00 25.43 169 LEU B O 1
ATOM 2754 N N . PRO B 1 170 ? 29.360 49.062 -13.726 1.00 25.11 170 PRO B N 1
ATOM 2755 C CA . PRO B 1 170 ? 30.802 48.944 -13.462 1.00 24.34 170 PRO B CA 1
ATOM 2756 C C . PRO B 1 170 ? 31.085 48.258 -12.122 1.00 24.35 170 PRO B C 1
ATOM 2757 O O . PRO B 1 170 ? 31.866 47.311 -12.077 1.00 23.77 170 PRO B O 1
ATOM 2761 N N . ALA B 1 171 ? 30.453 48.728 -11.054 1.00 24.07 171 ALA B N 1
ATOM 2762 C CA . ALA B 1 171 ? 30.622 48.152 -9.728 1.00 23.61 171 ALA B CA 1
ATOM 2763 C C . ALA B 1 171 ? 30.185 46.677 -9.753 1.00 23.77 171 ALA B C 1
ATOM 2764 O O . ALA B 1 171 ? 30.860 45.796 -9.200 1.00 24.05 171 ALA B O 1
ATOM 2766 N N . PHE B 1 172 ? 29.073 46.408 -10.430 1.00 23.76 172 PHE B N 1
ATOM 2767 C CA . PHE B 1 172 ? 28.588 45.033 -10.559 1.00 24.38 172 PHE B CA 1
ATOM 2768 C C . PHE B 1 172 ? 29.676 44.103 -11.108 1.00 24.64 172 PHE B C 1
ATOM 2769 O O . PHE B 1 172 ? 29.836 42.973 -10.631 1.00 25.12 172 PHE B O 1
ATOM 2777 N N . LEU B 1 173 ? 30.425 44.584 -12.101 1.00 25.85 173 LEU B N 1
ATOM 2778 C CA . LEU B 1 173 ? 31.443 43.764 -12.765 1.00 26.30 173 LEU B CA 1
ATOM 2779 C C . LEU B 1 173 ? 32.663 43.548 -11.880 1.00 26.39 173 LEU B C 1
ATOM 2780 O O . LEU B 1 173 ? 33.583 42.777 -12.239 1.00 26.52 173 LEU B O 1
ATOM 2785 N N . CYS B 1 174 ? 32.684 44.210 -10.728 1.00 25.58 174 CYS B N 1
ATOM 2786 C CA . CYS B 1 174 ? 33.729 43.945 -9.743 1.00 25.92 174 CYS B CA 1
ATOM 2787 C C . CYS B 1 174 ? 33.419 42.770 -8.817 1.00 25.58 174 CYS B C 1
ATOM 2788 O O . CYS B 1 174 ? 34.239 42.425 -7.950 1.00 25.21 174 CYS B O 1
ATOM 2791 N N . ASN B 1 175 ? 32.245 42.160 -8.974 1.00 23.96 175 ASN B N 1
ATOM 2792 C CA . ASN B 1 175 ? 31.936 40.975 -8.150 1.00 23.82 175 ASN B CA 1
ATOM 2793 C C . ASN B 1 175 ? 32.726 39.763 -8.625 1.00 24.36 175 ASN B C 1
ATOM 2794 O O . ASN B 1 175 ? 33.469 39.858 -9.608 1.00 24.47 175 ASN B O 1
ATOM 2799 N N . ASN B 1 176 ? 32.575 38.630 -7.920 1.00 24.06 176 ASN B N 1
ATOM 2800 C CA . ASN B 1 176 ? 33.291 37.401 -8.240 1.00 22.46 176 ASN B CA 1
ATOM 2801 C C . ASN B 1 176 ? 32.443 36.493 -9.143 1.00 23.06 176 ASN B C 1
ATOM 2802 O O . ASN B 1 176 ? 31.461 35.891 -8.687 1.00 21.81 176 ASN B O 1
ATOM 2807 N N . PHE B 1 177 ? 32.805 36.398 -10.426 1.00 22.77 177 PHE B N 1
ATOM 2808 C CA . PHE B 1 177 ? 32.072 35.551 -11.381 1.00 22.76 177 PHE B CA 1
ATOM 2809 C C . PHE B 1 177 ? 32.733 34.184 -11.593 1.00 23.47 177 PHE B C 1
ATOM 2810 O O . PHE B 1 177 ? 33.948 34.074 -11.613 1.00 24.47 177 PHE B O 1
ATOM 2818 N N . ILE B 1 178 ? 31.935 33.148 -11.782 1.00 23.90 178 ILE B N 1
ATOM 2819 C CA . ILE B 1 178 ? 32.470 31.823 -12.068 1.00 24.33 178 ILE B CA 1
ATOM 2820 C C . ILE B 1 178 ? 32.894 31.728 -13.552 1.00 25.41 178 ILE B C 1
ATOM 2821 O O . ILE B 1 178 ? 32.245 32.322 -14.431 1.00 25.41 178 ILE B O 1
ATOM 2826 N N . GLY B 1 179 ? 33.956 30.967 -13.812 1.00 25.43 179 GLY B N 1
ATOM 2827 C CA . GLY B 1 179 ? 34.377 30.606 -15.163 1.00 26.29 179 GLY B CA 1
ATOM 2828 C C . GLY B 1 179 ? 34.441 31.754 -16.149 1.00 26.70 179 GLY B C 1
ATOM 2829 O O . GLY B 1 179 ? 35.092 32.765 -15.900 1.00 26.61 179 GLY B O 1
ATOM 2830 N N . ASN B 1 180 ? 33.740 31.593 -17.266 1.00 27.80 180 ASN B N 1
ATOM 2831 C CA . ASN B 1 180 ? 33.651 32.649 -18.280 1.00 29.06 180 ASN B CA 1
ATOM 2832 C C . ASN B 1 180 ? 32.309 33.409 -18.246 1.00 28.68 180 ASN B C 1
ATOM 2833 O O . ASN B 1 180 ? 31.893 33.984 -19.255 1.00 28.95 180 ASN B O 1
ATOM 2838 N N . SER B 1 181 ? 31.633 33.418 -17.091 1.00 27.35 181 SER B N 1
ATOM 2839 C CA . SER B 1 181 ? 30.325 34.070 -16.992 1.00 26.43 181 SER B CA 1
ATOM 2840 C C . SER B 1 181 ? 30.391 35.570 -17.266 1.00 26.04 181 SER B C 1
ATOM 2841 O O . SER B 1 181 ? 29.477 36.134 -17.869 1.00 26.29 181 SER B O 1
ATOM 2844 N N . LYS B 1 182 ? 31.454 36.223 -16.810 1.00 25.85 182 LYS B N 1
ATOM 2845 C CA . LYS B 1 182 ? 31.614 37.646 -17.035 1.00 26.87 182 LYS B CA 1
ATOM 2846 C C . LYS B 1 182 ? 31.756 37.942 -18.530 1.00 27.01 182 LYS B C 1
ATOM 2847 O O . LYS B 1 182 ? 31.109 38.848 -19.076 1.00 26.97 182 LYS B O 1
ATOM 2853 N N . SER B 1 183 ? 32.576 37.141 -19.196 1.00 28.18 183 SER B N 1
ATOM 2854 C CA . SER B 1 183 ? 32.737 37.209 -20.649 1.00 29.33 183 SER B CA 1
ATOM 2855 C C . SER B 1 183 ? 31.405 36.974 -21.382 1.00 28.87 183 SER B C 1
ATOM 2856 O O . SER B 1 183 ? 31.095 37.669 -22.354 1.00 29.39 183 SER B O 1
ATOM 2859 N N . GLN B 1 184 ? 30.623 36.002 -20.921 1.00 28.14 184 GLN B N 1
ATOM 2860 C CA . GLN B 1 184 ? 29.297 35.758 -21.476 1.00 27.77 184 GLN B CA 1
ATOM 2861 C C . GLN B 1 184 ? 28.354 36.973 -21.318 1.00 26.85 184 GLN B C 1
ATOM 2862 O O . GLN B 1 184 ? 27.637 37.351 -22.266 1.00 25.66 184 GLN B O 1
ATOM 2868 N N . LEU B 1 185 ? 28.356 37.577 -20.129 1.00 25.93 185 LEU B N 1
ATOM 2869 C CA . LEU B 1 185 ? 27.526 38.750 -19.876 1.00 25.72 185 LEU B CA 1
ATOM 2870 C C . LEU B 1 185 ? 27.918 39.863 -20.855 1.00 26.76 185 LEU B C 1
ATOM 2871 O O . LEU B 1 185 ? 27.054 40.435 -21.513 1.00 27.01 185 LEU B O 1
ATOM 2876 N N . LEU B 1 186 ? 29.215 40.154 -20.942 1.00 27.86 186 LEU B N 1
ATOM 2877 C CA . LEU B 1 186 ? 29.701 41.225 -21.782 1.00 29.39 186 LEU B CA 1
ATOM 2878 C C . LEU B 1 186 ? 29.290 40.931 -23.216 1.00 30.23 186 LEU B C 1
ATOM 2879 O O . LEU B 1 186 ? 28.844 41.821 -23.928 1.00 29.96 186 LEU B O 1
ATOM 2884 N N . TYR B 1 187 ? 29.409 39.667 -23.611 1.00 30.46 187 TYR B N 1
ATOM 2885 C CA . TYR B 1 187 ? 28.942 39.227 -24.913 1.00 31.25 187 TYR B CA 1
ATOM 2886 C C . TYR B 1 187 ? 27.470 39.560 -25.143 1.00 30.82 187 TYR B C 1
ATOM 2887 O O . TYR B 1 187 ? 27.116 40.120 -26.178 1.00 30.42 187 TYR B O 1
ATOM 2896 N N . ALA B 1 188 ? 26.617 39.212 -24.176 1.00 30.21 188 ALA B N 1
ATOM 2897 C CA . ALA B 1 188 ? 25.192 39.490 -24.263 1.00 30.11 188 ALA B CA 1
ATOM 2898 C C . ALA B 1 188 ? 24.882 40.994 -24.331 1.00 30.83 188 ALA B C 1
ATOM 2899 O O . ALA B 1 188 ? 23.936 41.405 -24.999 1.00 30.13 188 ALA B O 1
ATOM 2901 N N . LEU B 1 189 ? 25.650 41.814 -23.615 1.00 31.42 189 LEU B N 1
ATOM 2902 C CA . LEU B 1 189 ? 25.389 43.249 -23.628 1.00 32.65 189 LEU B CA 1
ATOM 2903 C C . LEU B 1 189 ? 25.581 43.805 -25.038 1.00 34.46 189 LEU B C 1
ATOM 2904 O O . LEU B 1 189 ? 24.804 44.678 -25.461 1.00 34.59 189 LEU B O 1
ATOM 2909 N N . ARG B 1 190 ? 26.576 43.273 -25.755 1.00 35.52 190 ARG B N 1
ATOM 2910 C CA A ARG B 1 190 ? 26.850 43.636 -27.149 0.50 36.82 190 ARG B CA 1
ATOM 2911 C CA B ARG B 1 190 ? 26.821 43.669 -27.153 0.50 36.86 190 ARG B CA 1
ATOM 2912 C C A ARG B 1 190 ? 25.783 43.092 -28.097 0.50 36.99 190 ARG B C 1
ATOM 2913 C C B ARG B 1 190 ? 25.772 43.095 -28.106 0.50 37.11 190 ARG B C 1
ATOM 2914 O O A ARG B 1 190 ? 25.158 43.852 -28.840 0.50 37.03 190 ARG B O 1
ATOM 2915 O O B ARG B 1 190 ? 25.144 43.839 -28.862 0.50 37.16 190 ARG B O 1
ATOM 2930 N N . SER B 1 191 ? 25.581 41.779 -28.059 1.00 37.05 191 SER B N 1
ATOM 2931 C CA . SER B 1 191 ? 24.629 41.105 -28.946 1.00 38.05 191 SER B CA 1
ATOM 2932 C C . SER B 1 191 ? 23.180 41.597 -28.800 1.00 38.11 191 SER B C 1
ATOM 2933 O O . SER B 1 191 ? 22.432 41.609 -29.768 1.00 38.31 191 SER B O 1
ATOM 2936 N N . LEU B 1 192 ? 22.790 42.004 -27.596 1.00 37.51 192 LEU B N 1
ATOM 2937 C CA . LEU B 1 192 ? 21.442 42.538 -27.383 1.00 37.09 192 LEU B CA 1
ATOM 2938 C C . LEU B 1 192 ? 21.390 44.032 -27.633 1.00 36.53 192 LEU B C 1
ATOM 2939 O O . LEU B 1 192 ? 20.350 44.665 -27.448 1.00 37.00 192 LEU B O 1
ATOM 2944 N N . LYS B 1 193 ? 22.521 44.589 -28.056 1.00 36.06 193 LYS B N 1
ATOM 2945 C CA . LYS B 1 193 ? 22.640 46.006 -28.397 1.00 36.02 193 LYS B CA 1
ATOM 2946 C C . LYS B 1 193 ? 22.219 46.915 -27.255 1.00 35.56 193 LYS B C 1
ATOM 2947 O O . LYS B 1 193 ? 21.634 47.973 -27.476 1.00 35.46 193 LYS B O 1
ATOM 2949 N N . LEU B 1 194 ? 22.543 46.507 -26.032 1.00 34.74 194 LEU B N 1
ATOM 2950 C CA . LEU B 1 194 ? 22.253 47.318 -24.858 1.00 34.14 194 LEU B CA 1
ATOM 2951 C C . LEU B 1 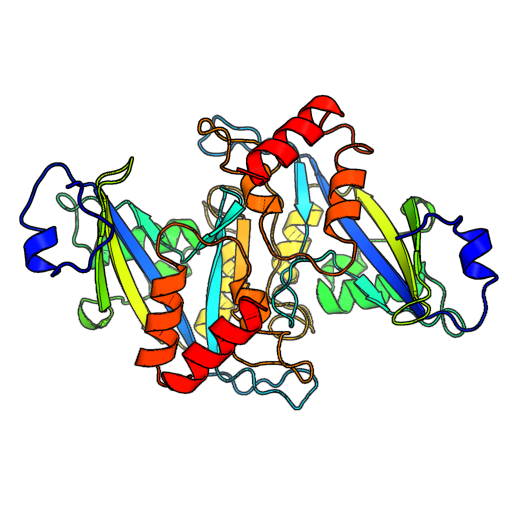194 ? 23.325 48.383 -24.666 1.00 33.89 194 LEU B C 1
ATOM 2952 O O . LEU B 1 194 ? 23.031 49.489 -24.207 1.00 33.62 194 LEU B O 1
ATOM 2957 N N . LEU B 1 195 ? 24.571 48.029 -24.975 1.00 32.82 195 LEU B N 1
ATOM 2958 C CA . LEU B 1 195 ? 25.690 48.951 -24.847 1.00 33.78 195 LEU B CA 1
ATOM 2959 C C . LEU B 1 195 ? 26.572 48.854 -26.090 1.00 33.89 195 LEU B C 1
ATOM 2960 O O . LEU B 1 195 ? 26.754 47.763 -26.641 1.00 33.11 195 LEU B O 1
ATOM 2965 N N . ARG B 1 196 ? 27.098 49.992 -26.537 1.00 34.55 196 ARG B N 1
ATOM 2966 C CA . ARG B 1 196 ? 28.033 49.987 -27.669 1.00 35.70 196 ARG B CA 1
ATOM 2967 C C . ARG B 1 196 ? 29.435 49.592 -27.185 1.00 36.10 196 ARG B C 1
ATOM 2968 O O . ARG B 1 196 ? 29.685 49.514 -25.967 1.00 35.83 196 ARG B O 1
ATOM 2976 N N . GLU B 1 197 ? 30.333 49.303 -28.120 1.00 36.49 197 GLU B N 1
ATOM 2977 C CA . GLU B 1 197 ? 31.679 48.885 -27.754 1.00 37.45 197 GLU B CA 1
ATOM 2978 C C . GLU B 1 197 ? 32.401 49.914 -26.886 1.00 37.03 197 GLU B C 1
ATOM 2979 O O . GLU B 1 197 ? 33.114 49.543 -25.955 1.00 36.97 197 GLU B O 1
ATOM 2985 N N . ASP B 1 198 ? 32.213 51.201 -27.167 1.00 36.55 198 ASP B N 1
ATOM 2986 C CA . ASP B 1 198 ? 32.860 52.219 -26.341 1.00 36.81 198 ASP B CA 1
ATOM 2987 C C . ASP B 1 198 ? 32.272 52.267 -24.926 1.00 35.80 198 ASP B C 1
ATOM 2988 O O . ASP B 1 198 ? 32.990 52.479 -23.966 1.00 35.77 198 ASP B O 1
ATOM 2993 N N . GLN B 1 199 ? 30.971 52.032 -24.806 1.00 35.12 199 GLN B N 1
ATOM 2994 C CA . GLN B 1 199 ? 30.309 52.049 -23.510 1.00 34.27 199 GLN B CA 1
ATOM 2995 C C . GLN B 1 199 ? 30.770 50.868 -22.661 1.00 33.75 199 GLN B C 1
ATOM 2996 O O . GLN B 1 199 ? 31.024 51.005 -21.460 1.00 33.32 199 GLN B O 1
ATOM 3002 N N . ILE B 1 200 ? 30.906 49.715 -23.297 1.00 33.46 200 ILE B N 1
ATOM 3003 C CA . ILE B 1 200 ? 31.445 48.536 -22.619 1.00 33.63 200 ILE B CA 1
ATOM 3004 C C . ILE B 1 200 ? 32.874 48.808 -22.108 1.00 34.00 200 ILE B C 1
ATOM 3005 O O . ILE B 1 200 ? 33.212 48.473 -20.967 1.00 33.83 200 ILE B O 1
ATOM 3010 N N . GLN B 1 201 ? 33.693 49.442 -22.945 1.00 34.26 201 GLN B N 1
ATOM 3011 C CA . GLN B 1 201 ? 35.071 49.731 -22.575 1.00 34.85 201 GLN B CA 1
ATOM 3012 C C . GLN B 1 201 ? 35.108 50.697 -21.409 1.00 34.23 201 GLN B C 1
ATOM 3013 O O . GLN B 1 201 ? 35.931 50.552 -20.501 1.00 34.05 201 GLN B O 1
ATOM 3019 N N . GLU B 1 202 ? 34.205 51.675 -21.436 1.00 34.34 202 GLU B N 1
ATOM 3020 C CA . GLU B 1 202 ? 34.085 52.642 -20.351 1.00 34.68 202 GLU B CA 1
ATOM 3021 C C . GLU B 1 202 ? 33.664 51.962 -19.042 1.00 34.26 202 GLU B C 1
ATOM 3022 O O . GLU B 1 202 ? 34.251 52.231 -17.996 1.00 34.17 202 GLU B O 1
ATOM 3028 N N . VAL B 1 203 ? 32.667 51.080 -19.099 1.00 34.07 203 VAL B N 1
ATOM 3029 C CA . VAL B 1 203 ? 32.227 50.402 -17.876 1.00 34.53 203 VAL B CA 1
ATOM 3030 C C . VAL B 1 203 ? 33.333 49.507 -17.340 1.00 34.98 203 VAL B C 1
ATOM 3031 O O . VAL B 1 203 ? 33.478 49.374 -16.140 1.00 34.54 203 VAL B O 1
ATOM 3035 N N . LEU B 1 204 ? 34.114 48.905 -18.237 1.00 36.09 204 LEU B N 1
ATOM 3036 C CA . LEU B 1 204 ? 35.230 48.055 -17.828 1.00 37.76 204 LEU B CA 1
ATOM 3037 C C . LEU B 1 204 ? 36.358 48.882 -17.205 1.00 39.04 204 LEU B C 1
ATOM 3038 O O . LEU B 1 204 ? 36.942 48.485 -16.201 1.00 39.16 204 LEU B O 1
ATOM 3043 N N . LYS B 1 205 ? 36.651 50.032 -17.809 1.00 40.60 205 LYS B N 1
ATOM 3044 C CA . LYS B 1 205 ? 37.630 50.965 -17.256 1.00 42.10 205 LYS B CA 1
ATOM 3045 C C . LYS B 1 205 ? 37.187 51.436 -15.868 1.00 42.44 205 LYS B C 1
ATOM 3046 O O . LYS B 1 205 ? 37.957 51.365 -14.919 1.00 42.42 205 LYS B O 1
ATOM 3052 N N . ALA B 1 206 ? 35.935 51.877 -15.754 1.00 43.50 206 ALA B N 1
ATOM 3053 C CA . ALA B 1 206 ? 35.384 52.371 -14.487 1.00 44.59 206 ALA B CA 1
ATOM 3054 C C . ALA B 1 206 ? 35.415 51.325 -13.369 1.00 45.92 206 ALA B C 1
ATOM 3055 O O . ALA B 1 206 ? 35.577 51.657 -12.190 1.00 45.91 206 ALA B O 1
ATOM 3057 N N . SER B 1 207 ? 35.254 50.060 -13.738 1.00 47.73 207 SER B N 1
ATOM 3058 C CA . SER B 1 207 ? 35.327 48.981 -12.755 1.00 50.56 207 SER B CA 1
ATOM 3059 C C . SER B 1 207 ? 36.786 48.762 -12.336 1.00 52.71 207 SER B C 1
ATOM 3060 O O . SER B 1 207 ? 37.055 48.346 -11.214 1.00 52.90 207 SER B O 1
ATOM 3063 N N . HIS B 1 208 ? 37.713 49.074 -13.244 1.00 55.71 208 HIS B N 1
ATOM 3064 C CA . HIS B 1 208 ? 39.152 48.954 -12.998 1.00 58.83 208 HIS B CA 1
ATOM 3065 C C . HIS B 1 208 ? 39.701 50.112 -12.152 1.00 60.57 208 HIS B C 1
ATOM 3066 O O . HIS B 1 208 ? 40.916 50.184 -11.924 1.00 60.76 208 HIS B O 1
ATOM 3073 N N . ARG B 1 209 ? 38.823 51.020 -11.709 1.00 63.50 209 ARG B N 1
ATOM 3074 C CA . ARG B 1 209 ? 39.213 52.132 -10.825 1.00 65.22 209 ARG B CA 1
ATOM 3075 C C . ARG B 1 209 ? 38.013 52.914 -10.276 1.00 66.23 209 ARG B C 1
ATOM 3076 O O . ARG B 1 209 ? 37.550 52.639 -9.156 1.00 67.02 209 ARG B O 1
#

Nearest PDB structures (foldseek):
  2a8p-assembly1_B  TM=9.948E-01  e=5.164E-38  Xenopus laevis
  2a8q-assembly1_A  TM=1.000E+00  e=7.457E-38  Xenopus laevis
  6co2-assembly1_B  TM=9.747E-01  e=2.314E-26  Homo sapiens
  5z78-assembly1_B  TM=9.425E-01  e=9.465E-26  Mus musculus
  4zg0-assembly1_B  TM=9.386E-01  e=1.070E-25  Mus musculus

Radius of gyration: 21.19 Å; Cα contacts (8 Å, |Δi|>4): 809; chains: 2; bounding box: 40×57×57 Å

B-factor: mean 38.69, std 13.91, range [17.39, 87.43]

Foldseek 3Di:
DDDFKFWDDPVVVLPDDPAWEWEFEWEKEADQDADVVHHGQGMWTKWFQFLVRAIFGFTTTADVPPDHSQVRRLVSCCLQQHDLSVPPDRDVVQWDTWIAGDVVHGYIYTYGYDYDYPVSVVVSQVRNCVHNCDVHRTPHMDTAFLDADPVRCPGNLCVLLTGHPDCRSVSVLVCCPVVVVDDPVRSVSSPVSNVD/DAFDDPVGVLVDPQAWEKEFEWEKEADQDADVRPHGQGMWTKWFQFQVRAIFGFITTDDPVVDNNQVRRLVRCCLQQHCLSVPPRQDPVQWDTWGFDPPPHTYIYTYGYHYDHPVSVVVSQVGSCVHNCDPHRTPHMDTARLDADPVRCPGNLCVLLGGHPDCRSVVVLVCCVVVVVDDPVRSVSSPVSNVD

Organism: Xenopus laevis (NCBI:txid8355)

Sequence (388 aa):
DKPRPRNISREESLQLEGYKHACHALLHAPSQAKLFDRVPIRRVLLMMMRFDGRLGFPGGFVDTRDISLEEGLKRELEEELGPALATVEVTEDDYRSSQVREHPQKCVTHFYIKELKLEEIERIEAEAVNAKDHGLEVMGLIRVPLYTLRDRVGGLPAFLCNNFIGNSKSQLLYALRSLKLLREDQIQEVLKASHRPRNISREESLQLEGYKHACHALLHAPSQAKLFDRVPIRRVLLMMMMRFDGRLGFPGGFVDTRDISLEEGLKRELEEELGPALATVEVTEDDYRSSQVREHPQKCVTHFYIKELKLEEIERIEAEAVNNAKDHGLEVMGLIRVPLYTLRDRVGGLPAFLCNNFIGNSKSQLLYALRRSLKLLREDQIQEVLKASHR